Protein 6XPD (pdb70)

Radius of gyration: 28.65 Å; Cα contacts (8 Å, |Δi|>4): 870; chains: 2; bounding box: 58×45×86 Å

Nearest PDB structures (foldseek):
  6xpd-assembly1_A  TM=1.003E+00  e=4.665E-49  Homo sapiens
  6xpe-assembly1_A  TM=9.771E-01  e=5.566E-36  Homo sapiens
  7y5g-assembly1_A  TM=9.246E-01  e=5.943E-30  Xenopus tropicalis
  7y5h-assembly1_A  TM=9.271E-01  e=4.290E-28  Xenopus tropicalis
  8xn1-assembly1_B  TM=8.128E-01  e=1.069E-23  Homo sapiens

Secondary structure (DSSP, 8-state):
------TTHHHHHHHHHHHHHHHHHHHHHHHHHHHHHHTS-TTSSHHHHHHHHHHHHHHHHHHHHHHHHHSPP-SSSTT-STTHHHHHHHHHHHHHHHHHHHHHHHHHHHHH-------TTHHHHHHHHHHHHHHHHHHHS----HHHHHHHHHHHHHHHHHHHHHHHHHHHHH-TT---HHHHHHHHHHHHHHHHHHHHHHHHHHHHTTPPPTTS-HHHHHHHHHTSTTEEEEEEEE--BSSSS-BEEEEEEEE-TTS-HHHHHHHHHHHHHHHS--SEEEE--B-S---GGGGGGGS----/------TTHHHHHHHHHHHHHHHHHHHHHHHHHHHHHHTS-TTSSHHHHHHHHHHHHHHHHHHHHHHHHHSPP-SSSTT-STTHHHHHHHHHHHHHHHHHHHHHHHHHHHHH-------TTHHHHHHHHHHHHHHHHHHHS----HHHHHHHHHHHHHHHHHHHHHHHHHHHHH-TT---HHHHHHHHHHHHHHHHHHHHHHHHHHHHTTPPPTTS-HHHHHHHHHTSTTEEEEEEEE--BSSSS-BEEEEEEEE-TTS-HHHHHHHHHHHHHHHS--SEEEE--B-S---GGGGGGGS----

Foldseek 3Di:
DQDDDVVPVCQLVVVLCLLVVLLVLLVVVLVVVQVVQVVDPVPQQVVVSVVSVVLSVLSVLLSVLSVQQPAAADPVRHLGSQQSNLVSLVVSLVVLVVVLVVVLVVLVVCVVCVVDDDDLPSLQVSLVVQLVSLVVSQVSLPDHFSSSVSSNLVSVLSNLVSCLVNVVSCVCNVCVVVSSPSSVSSVVSSVVSVVSSVVSVVQSVCQVVQHAHPVDDDVVLLCLLVVAPFWDDKWDWRWGAGRHQAIEIEIETEGAQVDDQPVSVVVSVVSVCVVGNHNHYHYPHDYNDDPQVPCPVTVDDPD/DQDDDVVPVCQLVVVLCLLVVLLVLLVVVLVVVQVVQVVDPVPQQVVVSVVSVLLSVLSVLLSVLSVQQPAAADPVRHLGSQQSNLVSLVVSLVVLVVVLVVVLVVLVVCVVCVVDDDDLPSLQVSLVVQLVSLVVSQVSLPDHFSSSVSSNLVSVLSNLVSCLVNVVSCVCNVCVVVSSPSSVSSVVSSVVSVVSSVVSVVQSVCQVVQHAHPVDDDVVLLCLLVVAPFWDDKWDWRWGAGRHQAIEIEIETEGAQVDDQPVSVVVSVVSVCVVGNHNHYHYPHDYNDDPQVPCPVTVDDPD

Organism: Homo sapiens (NCBI:txid9606)

InterPro domains:
  IPR002524 Cation efflux [TIGR01297] (73-353)
  IPR027469 Cation efflux transmembrane domain superfamily [G3DSA:1.20.1510.10] (73-273)
  IPR027469 Cation efflux transmembrane domain superfamily [SSF161111] (69-276)
  IPR027470 Cation efflux protein, cytoplasmic domain [PF16916] (279-353)
  IPR036837 Cation efflux protein, cytoplasmic domain superfamily [SSF160240] (284-352)
  IPR050681 Cation Diffusion Facilitator/SLC30A [PTHR11562] (34-367)
  IPR058533 Cation efflux protein, transmembrane domain [PF01545] (77-269)

Sequence (606 aa):
HCHSGEKGANEYAYAKWKLCSASAICFIFMIAEVVGGHIAGSLAVVTDAAHLLINLTSFLLSLFSLWLSSKPPSKRLTFGWHRAEILGALLSILCIWVVTGVLVYLACERLLYPDYQIQATVMIIVSSCAVAANIVLTVVLHQANASVRAAFVHALGNLFQSISVLISALIIYFKPEYKIADPICTFIFSILVLASTITILKDFSILLMEGVPKSLNYSGVKELILAVDGVLSVHSLHIWSLTMNQVILSAHVATAASRDSQVVRREIAKALSKSFTMHSLTIQMESPVDQDPDCLFCEDPCDHCHSGEKGANEYAYAKWKLCSASAICFIFMIAEVVGGHIAGSLAVVTDAAHLLINLTSFLLSLFSLWLSSKPPSKRLTFGWHRAEILGALLSILCIWVVTGVLVYLACERLLYPDYQIQATVMIIVSSCAVAANIVLTVVLHQANASVRAAFVHALGNLFQSISVLISALIIYFKPEYKIADPICTFIFSILVLASTITILKDFSILLMEGVPKSLNYSGVKELILAVDGVLSVHSLHIWSLTMNQVILSAHVATAASRDSQVVRREIAKALSKSFTMHSLTIQMESPVDQDPDCLFCEDPCD

CATH classification: 1.20.1510.10

Structure (mmCIF, N/CA/C/O backbone):
data_6XPD
#
_entry.id   6XPD
#
_cell.length_a   1.00
_cell.length_b   1.00
_cell.length_c   1.00
_cell.angle_alpha   90.00
_cell.angle_beta   90.00
_cell.angle_gamma   90.00
#
_symmetry.space_group_name_H-M   'P 1'
#
loop_
_entity.id
_entity.type
_entity.pdbx_description
1 polymer 'Zinc transporter 8'
2 non-polymer 'ZINC ION'
#
loop_
_atom_site.group_PDB
_atom_site.id
_atom_site.type_symbol
_atom_site.label_atom_id
_atom_site.label_alt_id
_atom_site.label_comp_id
_atom_site.label_asym_id
_atom_site.label_entity_id
_atom_site.label_seq_id
_atom_site.pdbx_PDB_ins_code
_atom_site.Cartn_x
_atom_site.Cartn_y
_atom_site.Cartn_z
_atom_site.occupancy
_atom_site.B_iso_or_equiv
_atom_site.auth_seq_id
_atom_site.auth_comp_id
_atom_site.auth_asym_id
_atom_site.auth_atom_id
_atom_site.pdbx_PDB_model_num
ATOM 1 N N . HIS A 1 3 ? 67.252 86.237 29.235 1.00 93.87 52 HIS B N 1
ATOM 2 C CA . HIS A 1 3 ? 68.411 86.756 29.946 1.00 93.87 52 HIS B CA 1
ATOM 3 C C . HIS A 1 3 ? 68.647 86.012 31.254 1.00 93.87 52 HIS B C 1
ATOM 4 O O . HIS A 1 3 ? 69.709 86.123 31.852 1.00 93.87 52 HIS B O 1
ATOM 11 N N . CYS A 1 4 ? 67.638 85.265 31.694 1.00 89.15 53 CYS B N 1
ATOM 12 C CA . CYS A 1 4 ? 67.713 84.375 32.851 1.00 89.15 53 CYS B CA 1
ATOM 13 C C . CYS A 1 4 ? 67.965 85.117 34.161 1.00 89.15 53 CYS B C 1
ATOM 14 O O . CYS A 1 4 ? 68.566 84.565 35.082 1.00 89.15 53 CYS B O 1
ATOM 17 N N . HIS A 1 5 ? 67.484 86.352 34.283 1.00 89.81 54 HIS B N 1
ATOM 18 C CA . HIS A 1 5 ? 67.490 87.087 35.549 1.00 89.81 54 HIS B CA 1
ATOM 19 C C . HIS A 1 5 ? 66.202 87.895 35.621 1.00 89.81 54 HIS B C 1
ATOM 20 O O . HIS A 1 5 ? 66.053 88.897 34.917 1.00 89.81 54 HIS B O 1
ATOM 27 N N . SER A 1 6 ? 65.277 87.465 36.472 1.00 91.56 55 SER B N 1
ATOM 28 C CA . SER A 1 6 ? 64.009 88.152 36.670 1.00 91.56 55 SER B CA 1
ATOM 29 C C . SER A 1 6 ? 64.012 88.812 38.040 1.00 91.56 55 SER B C 1
ATOM 30 O O . SER A 1 6 ? 64.289 88.154 39.048 1.00 91.56 55 SER B O 1
ATOM 33 N N . GLY A 1 7 ? 63.708 90.105 38.071 1.00 93.36 56 GLY B N 1
ATOM 34 C CA . GLY A 1 7 ? 63.762 90.886 39.293 1.00 93.36 56 GLY B CA 1
ATOM 35 C C . GLY A 1 7 ? 62.968 90.332 40.458 1.00 93.36 56 GLY B C 1
ATOM 36 O O . GLY A 1 7 ? 63.341 90.520 41.616 1.00 93.36 56 GLY B O 1
ATOM 37 N N . GLU A 1 12 ? 57.574 93.036 44.368 1.00 83.22 61 GLU B N 1
ATOM 38 C CA . GLU A 1 12 ? 57.699 93.454 45.758 1.00 83.22 61 GLU B CA 1
ATOM 39 C C . GLU A 1 12 ? 57.295 92.331 46.707 1.00 83.22 61 GLU B C 1
ATOM 40 O O . GLU A 1 12 ? 57.292 92.507 47.924 1.00 83.22 61 GLU B O 1
ATOM 42 N N . LYS A 1 13 ? 56.971 91.168 46.139 1.00 83.35 62 LYS B N 1
ATOM 43 C CA . LYS A 1 13 ? 56.458 90.045 46.916 1.00 83.35 62 LYS B CA 1
ATOM 44 C C . LYS A 1 13 ? 57.450 89.513 47.942 1.00 83.35 62 LYS B C 1
ATOM 45 O O . LYS A 1 13 ? 57.020 89.020 48.988 1.00 83.35 62 LYS B O 1
ATOM 47 N N . GLY A 1 14 ? 58.749 89.593 47.675 1.00 80.44 63 GLY B N 1
ATOM 48 C CA . GLY A 1 14 ? 59.737 89.089 48.607 1.00 80.44 63 GLY B CA 1
ATOM 49 C C . GLY A 1 14 ? 60.276 90.167 49.520 1.00 80.44 63 GLY B C 1
ATOM 50 O O . GLY A 1 14 ? 60.515 89.929 50.707 1.00 80.44 63 GLY B O 1
ATOM 51 N N . ALA A 1 15 ? 60.467 91.364 48.966 1.00 82.54 64 ALA B N 1
ATOM 52 C CA . ALA A 1 15 ? 61.024 92.469 49.736 1.00 82.54 64 ALA B CA 1
ATOM 53 C C . ALA A 1 15 ? 60.175 92.800 50.954 1.00 82.54 64 ALA B C 1
ATOM 54 O O . ALA A 1 15 ? 60.717 93.072 52.030 1.00 82.54 64 ALA B O 1
ATOM 56 N N . ASN A 1 16 ? 58.850 92.774 50.808 1.00 81.78 65 ASN B N 1
ATOM 57 C CA . ASN A 1 16 ? 57.967 93.187 51.890 1.00 81.78 65 ASN B CA 1
ATOM 58 C C . ASN A 1 16 ? 57.990 92.211 53.057 1.00 81.78 65 ASN B C 1
ATOM 59 O O . ASN A 1 16 ? 57.627 92.587 54.176 1.00 81.78 65 ASN B O 1
ATOM 64 N N . GLU A 1 17 ? 58.421 90.973 52.827 1.00 79.79 66 GLU B N 1
ATOM 65 C CA . GLU A 1 17 ? 58.341 89.958 53.868 1.00 79.79 66 GLU B CA 1
ATOM 66 C C . GLU A 1 17 ? 59.414 90.154 54.926 1.00 79.79 66 GLU B C 1
ATOM 67 O O . GLU A 1 17 ? 59.149 89.984 56.120 1.00 79.79 66 GLU B O 1
ATOM 73 N N . TYR A 1 18 ? 60.627 90.503 54.506 1.00 73.00 67 TYR B N 1
ATOM 74 C CA . TYR A 1 18 ? 61.644 90.922 55.458 1.00 73.00 67 TYR B CA 1
ATOM 75 C C . TYR A 1 18 ? 61.137 92.050 56.340 1.00 73.00 67 TYR B C 1
ATOM 76 O O . TYR A 1 18 ? 61.572 92.186 57.486 1.00 73.00 67 TYR B O 1
ATOM 85 N N . ALA A 1 19 ? 60.221 92.867 55.827 1.00 77.88 68 ALA B N 1
ATOM 86 C CA . ALA A 1 19 ? 59.742 94.010 56.592 1.00 77.88 68 ALA B CA 1
ATOM 87 C C . ALA A 1 19 ? 58.700 93.599 57.616 1.00 77.88 68 ALA B C 1
ATOM 88 O O . ALA A 1 19 ? 58.644 94.170 58.708 1.00 77.88 68 ALA B O 1
ATOM 90 N N . TYR A 1 20 ? 57.866 92.619 57.283 1.00 80.04 69 TYR B N 1
ATOM 91 C CA . TYR A 1 20 ? 56.817 92.211 58.207 1.00 80.04 69 TYR B CA 1
ATOM 92 C C . TYR A 1 20 ? 57.415 91.589 59.460 1.00 80.04 69 TYR B C 1
ATOM 93 O O . TYR A 1 20 ? 57.139 92.027 60.582 1.00 80.04 69 TYR B O 1
ATOM 102 N N . ALA A 1 21 ? 58.242 90.559 59.283 1.00 72.39 70 ALA B N 1
ATOM 103 C CA . ALA A 1 21 ? 58.891 89.923 60.421 1.00 72.39 70 ALA B CA 1
ATOM 104 C C . ALA A 1 21 ? 59.626 90.939 61.275 1.00 72.39 70 ALA B C 1
ATOM 105 O O . ALA A 1 21 ? 59.543 90.901 62.506 1.00 72.39 70 ALA B O 1
ATOM 107 N N . LYS A 1 22 ? 60.333 91.872 60.635 1.00 74.86 71 LYS B N 1
ATOM 108 C CA . LYS A 1 22 ? 61.061 92.902 61.368 1.00 74.86 71 LYS B CA 1
ATOM 109 C C . LYS A 1 22 ? 60.168 93.614 62.374 1.00 74.86 71 LYS B C 1
ATOM 110 O O . LYS A 1 22 ? 60.645 94.073 63.416 1.00 74.86 71 LYS B O 1
ATOM 116 N N . TRP A 1 23 ? 58.873 93.701 62.090 1.00 78.37 72 TRP B N 1
ATOM 117 C CA . TRP A 1 23 ? 57.904 94.191 63.058 1.00 78.37 72 TRP B CA 1
ATOM 118 C C . TRP A 1 23 ? 57.408 93.084 63.971 1.00 78.37 72 TRP B C 1
ATOM 119 O O . TRP A 1 23 ? 57.242 93.305 65.173 1.00 78.37 72 TRP B O 1
ATOM 130 N N . LYS A 1 24 ? 57.181 91.887 63.431 1.00 71.88 73 LYS B N 1
ATOM 131 C CA . LYS A 1 24 ? 56.714 90.785 64.260 1.00 71.88 73 LYS B CA 1
ATOM 132 C C . LYS A 1 24 ? 57.738 90.363 65.301 1.00 71.88 73 LYS B C 1
ATOM 133 O O . LYS A 1 24 ? 57.411 89.554 66.173 1.00 71.88 73 LYS B O 1
ATOM 139 N N . LEU A 1 25 ? 58.960 90.879 65.237 1.00 70.51 74 LEU B N 1
ATOM 140 C CA . LEU A 1 25 ? 59.964 90.611 66.255 1.00 70.51 74 LEU B CA 1
ATOM 141 C C . LEU A 1 25 ? 60.178 91.818 67.158 1.00 70.51 74 LEU B C 1
ATOM 142 O O . LEU A 1 25 ? 60.072 91.709 68.383 1.00 70.51 74 LEU B O 1
ATOM 147 N N . CYS A 1 26 ? 60.484 92.972 66.563 1.00 83.04 75 CYS B N 1
ATOM 148 C CA . CYS A 1 26 ? 60.700 94.180 67.349 1.00 83.04 75 CYS B CA 1
ATOM 149 C C . CYS A 1 26 ? 59.511 94.465 68.253 1.00 83.04 75 CYS B C 1
ATOM 150 O O . CYS A 1 26 ? 59.684 94.864 69.410 1.00 83.04 75 CYS B O 1
ATOM 153 N N . SER A 1 27 ? 58.296 94.239 67.755 1.00 81.97 76 SER B N 1
ATOM 154 C CA . SER A 1 27 ? 57.124 94.422 68.601 1.00 81.97 76 SER B CA 1
ATOM 155 C C . SER A 1 27 ? 57.103 93.408 69.737 1.00 81.97 76 SER B C 1
ATOM 156 O O . SER A 1 27 ? 56.848 93.766 70.891 1.00 81.97 76 SER B O 1
ATOM 159 N N . ALA A 1 28 ? 57.375 92.139 69.435 1.00 80.92 77 ALA B N 1
ATOM 160 C CA . ALA A 1 28 ? 57.369 91.125 70.482 1.00 80.92 77 ALA B CA 1
ATOM 161 C C . ALA A 1 28 ? 58.513 91.339 71.462 1.00 80.92 77 ALA B C 1
ATOM 162 O O . ALA A 1 28 ? 58.341 91.171 72.675 1.00 80.92 77 ALA B O 1
ATOM 164 N N . SER A 1 29 ? 59.688 91.701 70.954 1.00 79.21 78 SER B N 1
ATOM 165 C CA . SER A 1 29 ? 60.786 92.052 71.842 1.00 79.21 78 SER B CA 1
ATOM 166 C C . SER A 1 29 ? 60.395 93.193 72.767 1.00 79.21 78 SER B C 1
ATOM 167 O O . SER A 1 29 ? 60.676 93.151 73.968 1.00 79.21 78 SER B O 1
ATOM 170 N N . ALA A 1 30 ? 59.729 94.215 72.230 1.00 82.02 79 ALA B N 1
ATOM 171 C CA . ALA A 1 30 ? 59.337 95.350 73.056 1.00 82.02 79 ALA B CA 1
ATOM 172 C C . ALA A 1 30 ? 58.285 94.952 74.081 1.00 82.02 79 ALA B C 1
ATOM 173 O O . ALA A 1 30 ? 58.307 95.430 75.220 1.00 82.02 79 ALA B O 1
ATOM 175 N N . ILE A 1 31 ? 57.347 94.092 73.691 1.00 81.79 80 ILE B N 1
ATOM 176 C CA . ILE A 1 31 ? 56.326 93.629 74.623 1.00 81.79 80 ILE B CA 1
ATOM 177 C C . ILE A 1 31 ? 56.967 92.882 75.781 1.00 81.79 80 ILE B C 1
ATOM 178 O O . ILE A 1 31 ? 56.632 93.106 76.953 1.00 81.79 80 ILE B O 1
ATOM 183 N N . CYS A 1 32 ? 57.899 91.982 75.474 1.00 84.62 81 CYS B N 1
ATOM 184 C CA . CYS A 1 32 ? 58.600 91.276 76.536 1.00 84.62 81 CYS B CA 1
ATOM 185 C C . CYS A 1 32 ? 59.417 92.240 77.383 1.00 84.62 81 CYS B C 1
ATOM 186 O O . CYS A 1 32 ? 59.545 92.054 78.596 1.00 84.62 81 CYS B O 1
ATOM 189 N N . PHE A 1 33 ? 59.972 93.276 76.761 1.00 87.60 82 PHE B N 1
ATOM 190 C CA . PHE A 1 33 ? 60.728 94.276 77.504 1.00 87.60 82 PHE B CA 1
ATOM 191 C C . PHE A 1 33 ? 59.839 94.968 78.531 1.00 87.60 82 PHE B C 1
ATOM 192 O O . PHE A 1 33 ? 60.195 95.085 79.711 1.00 87.60 82 PHE B O 1
ATOM 200 N N . ILE A 1 34 ? 58.670 95.430 78.085 1.00 87.11 83 ILE B N 1
ATOM 201 C CA . ILE A 1 34 ? 57.681 96.032 78.979 1.00 87.11 83 ILE B CA 1
ATOM 202 C C . ILE A 1 34 ? 57.357 95.090 80.127 1.00 87.11 83 ILE B C 1
ATOM 203 O O . ILE A 1 34 ? 57.386 95.476 81.302 1.00 87.11 83 ILE B O 1
ATOM 208 N N . PHE A 1 35 ? 57.017 93.843 79.798 1.00 87.74 84 PHE B N 1
ATOM 209 C CA . PHE A 1 35 ? 56.573 92.909 80.826 1.00 87.74 84 PHE B CA 1
ATOM 210 C C . PHE A 1 35 ? 57.671 92.656 81.845 1.00 87.74 84 PHE B C 1
ATOM 211 O O . PHE A 1 35 ? 57.425 92.674 83.057 1.00 87.74 84 PHE B O 1
ATOM 219 N N . MET A 1 36 ? 58.892 92.416 81.371 1.00 95.32 85 MET B N 1
ATOM 220 C CA . MET A 1 36 ? 59.998 92.188 82.288 1.00 95.32 85 MET B CA 1
ATOM 221 C C . MET A 1 36 ? 60.201 93.393 83.194 1.00 95.32 85 MET B C 1
ATOM 222 O O . MET A 1 36 ? 60.329 93.248 84.415 1.00 95.32 85 MET B O 1
ATOM 227 N N . ILE A 1 37 ? 60.221 94.599 82.615 1.00 97.26 86 ILE B N 1
ATOM 228 C CA . ILE A 1 37 ? 60.435 95.801 83.420 1.00 97.26 86 ILE B CA 1
ATOM 229 C C . ILE A 1 37 ? 59.381 95.909 84.510 1.00 97.26 86 ILE B C 1
ATOM 230 O O . ILE A 1 37 ? 59.696 96.086 85.695 1.00 97.26 86 ILE B O 1
ATOM 235 N N . ALA A 1 38 ? 58.112 95.814 84.120 1.00 97.44 87 ALA B N 1
ATOM 236 C CA . ALA A 1 38 ? 57.037 96.022 85.079 1.00 97.44 87 ALA B CA 1
ATOM 237 C C . ALA A 1 38 ? 57.089 94.978 86.180 1.00 97.44 87 ALA B C 1
ATOM 238 O O . ALA A 1 38 ? 57.049 95.306 87.373 1.00 97.44 87 ALA B O 1
ATOM 240 N N . GLU A 1 39 ? 57.218 93.710 85.803 1.00 94.79 88 GLU B N 1
ATOM 241 C CA . GLU A 1 39 ? 57.131 92.673 86.813 1.00 94.79 88 GLU B CA 1
ATOM 242 C C . GLU A 1 39 ? 58.480 92.367 87.440 1.00 94.79 88 GLU B C 1
ATOM 243 O O . GLU A 1 39 ? 58.601 91.374 88.161 1.00 94.79 88 GLU B O 1
ATOM 249 N N . VAL A 1 40 ? 59.496 93.184 87.178 1.00 98.41 89 VAL B N 1
ATOM 250 C CA . VAL A 1 40 ? 60.660 93.191 88.057 1.00 98.41 89 VAL B CA 1
ATOM 251 C C . VAL A 1 40 ? 60.611 94.366 89.023 1.00 98.41 89 VAL B C 1
ATOM 252 O O . VAL A 1 40 ? 61.006 94.236 90.184 1.00 98.41 89 VAL B O 1
ATOM 256 N N . VAL A 1 41 ? 60.117 95.528 88.585 1.00 99.73 90 VAL B N 1
ATOM 257 C CA . VAL A 1 41 ? 59.972 96.618 89.543 1.00 99.73 90 VAL B CA 1
ATOM 258 C C . VAL A 1 41 ? 58.874 96.288 90.537 1.00 99.73 90 VAL B C 1
ATOM 259 O O . VAL A 1 41 ? 58.826 96.859 91.632 1.00 99.73 90 VAL B O 1
ATOM 263 N N . GLY A 1 42 ? 57.991 95.355 90.191 1.00 104.89 91 GLY B N 1
ATOM 264 C CA . GLY A 1 42 ? 57.040 94.848 91.159 1.00 104.89 91 GLY B CA 1
ATOM 265 C C . GLY A 1 42 ? 57.655 93.843 92.113 1.00 104.89 91 GLY B C 1
ATOM 266 O O . GLY A 1 42 ? 56.935 93.096 92.779 1.00 104.89 91 GLY B O 1
ATOM 267 N N . GLY A 1 43 ? 58.986 93.802 92.177 1.00 105.27 92 GLY B N 1
ATOM 268 C CA . GLY A 1 43 ? 59.680 92.928 93.105 1.00 105.27 92 GLY B CA 1
ATOM 269 C C . GLY A 1 43 ? 60.523 93.670 94.123 1.00 105.27 92 GLY B C 1
ATOM 270 O O . GLY A 1 43 ? 60.685 93.213 95.258 1.00 105.27 92 GLY B O 1
ATOM 271 N N . HIS A 1 44 ? 61.072 94.819 93.728 1.00 102.90 93 HIS B N 1
ATOM 272 C CA . HIS A 1 44 ? 61.781 95.668 94.679 1.00 102.90 93 HIS B CA 1
ATOM 273 C C . HIS A 1 44 ? 60.808 96.315 95.652 1.00 102.90 93 HIS B C 1
ATOM 274 O O . HIS A 1 44 ? 61.119 96.512 96.830 1.00 102.90 93 HIS B O 1
ATOM 281 N N . ILE A 1 45 ? 59.611 96.635 95.174 1.00 104.05 94 ILE B N 1
ATOM 282 C CA . ILE A 1 45 ? 58.637 97.371 95.965 1.00 104.05 94 ILE B CA 1
ATOM 283 C C . ILE A 1 45 ? 57.735 96.385 96.693 1.00 104.05 94 ILE B C 1
ATOM 284 O O . ILE A 1 45 ? 56.675 96.749 97.212 1.00 104.05 94 ILE B O 1
ATOM 289 N N . ALA A 1 46 ? 58.159 95.130 96.735 1.00 105.49 95 ALA B N 1
ATOM 290 C CA . ALA A 1 46 ? 57.489 94.090 97.499 1.00 105.49 95 ALA B CA 1
ATOM 291 C C . ALA A 1 46 ? 58.556 93.079 97.906 1.00 105.49 95 ALA B C 1
ATOM 292 O O . ALA A 1 46 ? 59.748 93.404 97.936 1.00 105.49 95 ALA B O 1
ATOM 294 N N . GLY A 1 47 ? 58.131 91.868 98.257 1.00 102.43 96 GLY B N 1
ATOM 295 C CA . GLY A 1 47 ? 59.090 90.809 98.522 1.00 102.43 96 GLY B CA 1
ATOM 296 C C . GLY A 1 47 ? 60.117 90.704 97.408 1.00 102.43 96 GLY B C 1
ATOM 297 O O . GLY A 1 47 ? 59.783 90.735 96.221 1.00 102.43 96 GLY B O 1
ATOM 298 N N . SER A 1 48 ? 61.387 90.584 97.804 1.00 103.48 97 SER B N 1
ATOM 299 C CA . SER A 1 48 ? 62.480 90.722 96.847 1.00 103.48 97 SER B CA 1
ATOM 300 C C . SER A 1 48 ? 62.896 89.378 96.259 1.00 103.48 97 SER B C 1
ATOM 301 O O . SER A 1 48 ? 63.711 89.328 95.330 1.00 103.48 97 SER B O 1
ATOM 304 N N . LEU A 1 49 ? 62.373 88.277 96.797 1.00 98.19 98 LEU B N 1
ATOM 305 C CA . LEU A 1 49 ? 62.627 86.964 96.215 1.00 98.19 98 LEU B CA 1
ATOM 306 C C . LEU A 1 49 ? 61.319 86.377 95.708 1.00 98.19 98 LEU B C 1
ATOM 307 O O . LEU A 1 49 ? 61.064 85.178 95.846 1.00 98.19 98 LEU B O 1
ATOM 312 N N . ALA A 1 50 ? 60.474 87.224 95.129 1.00 93.50 99 ALA B N 1
ATOM 313 C CA . ALA A 1 50 ? 59.167 86.796 94.651 1.00 93.50 99 ALA B CA 1
ATOM 314 C C . ALA A 1 50 ? 59.178 86.461 93.164 1.00 93.50 99 ALA B C 1
ATOM 315 O O . ALA A 1 50 ? 58.888 85.327 92.775 1.00 93.50 99 ALA B O 1
ATOM 317 N N . VAL A 1 51 ? 59.526 87.429 92.321 1.00 90.98 100 VAL B N 1
ATOM 318 C CA . VAL A 1 51 ? 59.339 87.277 90.886 1.00 90.98 100 VAL B CA 1
ATOM 319 C C . VAL A 1 51 ? 60.644 87.150 90.117 1.00 90.98 100 VAL B C 1
ATOM 320 O O . VAL A 1 51 ? 60.613 86.754 88.942 1.00 90.98 100 VAL B O 1
ATOM 324 N N . VAL A 1 52 ? 61.779 87.488 90.731 1.00 89.78 101 VAL B N 1
ATOM 325 C CA . VAL A 1 52 ? 63.047 87.484 90.009 1.00 89.78 101 VAL B CA 1
ATOM 326 C C . VAL A 1 52 ? 63.261 86.172 89.277 1.00 89.78 101 VAL B C 1
ATOM 327 O O . VAL A 1 52 ? 63.710 86.165 88.126 1.00 89.78 101 VAL B O 1
ATOM 331 N N . THR A 1 53 ? 62.908 85.048 89.902 1.00 88.70 102 THR B N 1
ATOM 332 C CA . THR A 1 53 ? 63.152 83.755 89.275 1.00 88.70 102 THR B CA 1
ATOM 333 C C . THR A 1 53 ? 62.285 83.582 88.039 1.00 88.70 102 THR B C 1
ATOM 334 O O . THR A 1 53 ? 62.743 83.065 87.015 1.00 88.70 102 THR B O 1
ATOM 338 N N . ASP A 1 54 ? 61.028 84.011 88.107 1.00 88.88 103 ASP B N 1
ATOM 339 C CA . ASP A 1 54 ? 60.233 84.050 86.890 1.00 88.88 103 ASP B CA 1
ATOM 340 C C . ASP A 1 54 ? 60.713 85.153 85.963 1.00 88.88 103 ASP B C 1
ATOM 341 O O . ASP A 1 54 ? 60.842 84.946 84.752 1.00 88.88 103 ASP B O 1
ATOM 346 N N . ALA A 1 55 ? 60.981 86.336 86.513 1.00 87.39 104 ALA B N 1
ATOM 347 C CA . ALA A 1 55 ? 61.439 87.444 85.685 1.00 87.39 104 ALA B CA 1
ATOM 348 C C . ALA A 1 55 ? 62.740 87.099 84.974 1.00 87.39 104 ALA B C 1
ATOM 349 O O . ALA A 1 55 ? 63.151 87.797 84.042 1.00 87.39 104 ALA B O 1
ATOM 351 N N . ALA A 1 56 ? 63.404 86.024 85.401 1.00 81.30 105 ALA B N 1
ATOM 352 C CA . ALA A 1 56 ? 64.616 85.593 84.719 1.00 81.30 105 ALA B CA 1
ATOM 353 C C . ALA A 1 56 ? 64.316 85.141 83.301 1.00 81.30 105 ALA B C 1
ATOM 354 O O . ALA A 1 56 ? 64.875 85.681 82.341 1.00 81.30 105 ALA B O 1
ATOM 356 N N . HIS A 1 57 ? 63.425 84.161 83.147 1.00 78.53 106 HIS B N 1
ATOM 357 C CA . HIS A 1 57 ? 63.208 83.570 81.831 1.00 78.53 106 HIS B CA 1
ATOM 358 C C . HIS A 1 57 ? 62.711 84.605 80.831 1.00 78.53 106 HIS B C 1
ATOM 359 O O . HIS A 1 57 ? 62.960 84.479 79.627 1.00 78.53 106 HIS B O 1
ATOM 366 N N . LEU A 1 58 ? 62.008 85.633 81.306 1.00 74.24 107 LEU B N 1
ATOM 367 C CA . LEU A 1 58 ? 61.570 86.693 80.407 1.00 74.24 107 LEU B CA 1
ATOM 368 C C . LEU A 1 58 ? 62.766 87.357 79.747 1.00 74.24 107 LEU B C 1
ATOM 369 O O . LEU A 1 58 ? 62.726 87.711 78.564 1.00 74.24 107 LEU B O 1
ATOM 374 N N . LEU A 1 59 ? 63.853 87.513 80.495 1.00 68.81 108 LEU B N 1
ATOM 375 C CA . LEU A 1 59 ? 65.066 88.081 79.933 1.00 68.81 108 LEU B CA 1
ATOM 376 C C . LEU A 1 59 ? 65.662 87.134 78.903 1.00 68.81 108 LEU B C 1
ATOM 377 O O . LEU A 1 59 ? 66.223 87.577 77.899 1.00 68.81 108 LEU B O 1
ATOM 382 N N . ILE A 1 60 ? 65.517 85.828 79.121 1.00 69.12 109 ILE B N 1
ATOM 383 C CA . ILE A 1 60 ? 65.997 84.865 78.136 1.00 69.12 109 ILE B CA 1
ATOM 384 C C . ILE A 1 60 ? 65.178 84.958 76.856 1.00 69.12 109 ILE B C 1
ATOM 385 O O . ILE A 1 60 ? 65.724 84.922 75.748 1.00 69.12 109 ILE B O 1
ATOM 390 N N . ASN A 1 61 ? 63.857 85.076 76.984 1.00 67.73 110 ASN B N 1
ATOM 391 C CA . ASN A 1 61 ? 63.016 85.204 75.801 1.00 67.73 110 ASN B CA 1
ATOM 392 C C . ASN A 1 61 ? 63.347 86.474 75.036 1.00 67.73 110 ASN B C 1
ATOM 393 O O . ASN A 1 61 ? 63.507 86.447 73.813 1.00 67.73 110 ASN B O 1
ATOM 398 N N . LEU A 1 62 ? 63.446 87.600 75.743 1.00 68.41 111 LEU B N 1
ATOM 399 C CA . LEU A 1 62 ? 63.883 88.838 75.109 1.00 68.41 111 LEU B CA 1
ATOM 400 C C . LEU A 1 62 ? 65.222 88.661 74.411 1.00 68.41 111 LEU B C 1
ATOM 401 O O . LEU A 1 62 ? 65.426 89.167 73.300 1.00 68.41 111 LEU B O 1
ATOM 406 N N . THR A 1 63 ? 66.156 87.964 75.058 1.00 63.39 112 THR B N 1
ATOM 407 C CA . THR A 1 63 ? 67.461 87.742 74.457 1.00 63.39 112 THR B CA 1
ATOM 408 C C . THR A 1 63 ? 67.322 87.000 73.144 1.00 63.39 112 THR B C 1
ATOM 409 O O . THR A 1 63 ? 67.925 87.374 72.135 1.00 63.39 112 THR B O 1
ATOM 413 N N . SER A 1 64 ? 66.521 85.940 73.142 1.00 60.29 113 SER B N 1
ATOM 414 C CA . SER A 1 64 ? 66.340 85.167 71.924 1.00 60.29 113 SER B CA 1
ATOM 415 C C . SER A 1 64 ? 65.672 85.999 70.844 1.00 60.29 113 SER B C 1
ATOM 416 O O . SER A 1 64 ? 66.000 85.870 69.661 1.00 60.29 113 SER B O 1
ATOM 419 N N . PHE A 1 65 ? 64.717 86.844 71.227 1.00 61.03 114 PHE B N 1
ATOM 420 C CA . PHE A 1 65 ? 64.034 87.666 70.236 1.00 61.03 114 PHE B CA 1
ATOM 421 C C . PHE A 1 65 ? 65.000 88.651 69.600 1.00 61.03 114 PHE B C 1
ATOM 422 O O . PHE A 1 65 ? 65.030 88.804 68.374 1.00 61.03 114 PHE B O 1
ATOM 430 N N . LEU A 1 66 ? 65.810 89.319 70.417 1.00 57.72 115 LEU B N 1
ATOM 431 C CA . LEU A 1 66 ? 66.776 90.253 69.858 1.00 57.72 115 LEU B CA 1
ATOM 432 C C . LEU A 1 66 ? 67.815 89.522 69.018 1.00 57.72 115 LEU B C 1
ATOM 433 O O . LEU A 1 66 ? 68.275 90.051 68.003 1.00 57.72 115 LEU B O 1
ATOM 438 N N . LEU A 1 67 ? 68.161 88.294 69.395 1.00 55.48 116 LEU B N 1
ATOM 439 C CA . LEU A 1 67 ? 69.103 87.516 68.601 1.00 55.48 116 LEU B CA 1
ATOM 440 C C . LEU A 1 67 ? 68.513 87.155 67.246 1.00 55.48 116 LEU B C 1
ATOM 441 O O . LEU A 1 67 ? 69.192 87.246 66.220 1.00 55.48 116 LEU B O 1
ATOM 446 N N . SER A 1 68 ? 67.251 86.737 67.223 1.00 54.35 117 SER B N 1
ATOM 447 C CA . SER A 1 68 ? 66.595 86.445 65.955 1.00 54.35 117 SER B CA 1
ATOM 448 C C . SER A 1 68 ? 66.510 87.691 65.086 1.00 54.35 117 SER B C 1
ATOM 449 O O . SER A 1 68 ? 66.698 87.628 63.865 1.00 54.35 117 SER B O 1
ATOM 452 N N . LEU A 1 69 ? 66.230 88.837 65.699 1.00 55.30 118 LEU B N 1
ATOM 453 C CA . LEU A 1 69 ? 66.189 90.075 64.935 1.00 55.30 118 LEU B CA 1
ATOM 454 C C . LEU A 1 69 ? 67.564 90.411 64.378 1.00 55.30 118 LEU B C 1
ATOM 455 O O . LEU A 1 69 ? 67.686 90.905 63.251 1.00 55.30 118 LEU B O 1
ATOM 460 N N . PHE A 1 70 ? 68.611 90.153 65.155 1.00 50.18 119 PHE B N 1
ATOM 461 C CA . PHE A 1 70 ? 69.960 90.338 64.643 1.00 50.18 119 PHE B CA 1
ATOM 462 C C . PHE A 1 70 ? 70.216 89.425 63.457 1.00 50.18 119 PHE B C 1
ATOM 463 O O . PHE A 1 70 ? 70.858 89.824 62.478 1.00 50.18 119 PHE B O 1
ATOM 471 N N . SER A 1 71 ? 69.726 88.190 63.530 1.00 48.16 120 SER B N 1
ATOM 472 C CA . SER A 1 71 ? 69.880 87.278 62.405 1.00 48.16 120 SER B CA 1
ATOM 473 C C . SER A 1 71 ? 69.184 87.824 61.173 1.00 48.16 120 SER B C 1
ATOM 474 O O . SER A 1 71 ? 69.699 87.708 60.059 1.00 48.16 120 SER B O 1
ATOM 477 N N . LEU A 1 72 ? 68.009 88.420 61.350 1.00 51.34 121 LEU B N 1
ATOM 478 C CA . LEU A 1 72 ? 67.336 89.041 60.214 1.00 51.34 121 LEU B CA 1
ATOM 479 C C . LEU A 1 72 ? 68.182 90.158 59.629 1.00 51.34 121 LEU B C 1
ATOM 480 O O . LEU A 1 72 ? 68.386 90.231 58.408 1.00 51.34 121 LEU B O 1
ATOM 485 N N . TRP A 1 73 ? 68.681 91.044 60.487 1.00 52.05 122 TRP B N 1
ATOM 486 C CA . TRP A 1 73 ? 69.488 92.144 59.980 1.00 52.05 122 TRP B CA 1
ATOM 487 C C . TRP A 1 73 ? 70.700 91.628 59.224 1.00 52.05 122 TRP B C 1
ATOM 488 O O . TRP A 1 73 ? 71.114 92.223 58.225 1.00 52.05 122 TRP B O 1
ATOM 499 N N . LEU A 1 74 ? 71.283 90.523 59.680 1.00 49.37 123 LEU B N 1
ATOM 500 C CA . LEU A 1 74 ? 72.367 89.913 58.920 1.00 49.37 123 LEU B CA 1
ATOM 501 C C . LEU A 1 74 ? 71.877 89.404 57.576 1.00 49.37 123 LEU B C 1
ATOM 502 O O . LEU A 1 74 ? 72.503 89.651 56.541 1.00 49.37 123 LEU B O 1
ATOM 507 N N . SER A 1 75 ? 70.757 88.686 57.571 1.00 50.83 124 SER B N 1
ATOM 508 C CA . SER A 1 75 ? 70.223 88.168 56.321 1.00 50.83 124 SER B CA 1
ATOM 509 C C . SER A 1 75 ? 70.025 89.272 55.303 1.00 50.83 124 SER B C 1
ATOM 510 O O . SER A 1 75 ? 70.111 89.028 54.097 1.00 50.83 124 SER B O 1
ATOM 513 N N . SER A 1 76 ? 69.760 90.494 55.763 1.00 55.45 125 SER B N 1
ATOM 514 C CA . SER A 1 76 ? 69.589 91.603 54.830 1.00 55.45 125 SER B CA 1
ATOM 515 C C . SER A 1 76 ? 70.853 91.916 54.035 1.00 55.45 125 SER B C 1
ATOM 516 O O . SER A 1 76 ? 70.748 92.447 52.926 1.00 55.45 125 SER B O 1
ATOM 519 N N . LYS A 1 77 ? 72.031 91.609 54.571 1.00 50.62 126 LYS B N 1
ATOM 520 C CA . LYS A 1 77 ? 73.271 92.060 53.961 1.00 50.62 126 LYS B CA 1
ATOM 521 C C . LYS A 1 77 ? 73.415 91.500 52.547 1.00 50.62 126 LYS B C 1
ATOM 522 O O . LYS A 1 77 ? 72.877 90.436 52.237 1.00 50.62 126 LYS B O 1
ATOM 528 N N . PRO A 1 78 ? 74.125 92.199 51.668 1.00 48.98 127 PRO B N 1
ATOM 529 C CA . PRO A 1 78 ? 74.168 91.800 50.268 1.00 48.98 127 PRO B CA 1
ATOM 530 C C . PRO A 1 78 ? 75.177 90.688 50.053 1.00 48.98 127 PRO B C 1
ATOM 531 O O . PRO A 1 78 ? 76.002 90.414 50.936 1.00 48.98 127 PRO B O 1
ATOM 535 N N . PRO A 1 79 ? 75.144 90.021 48.901 1.00 46.16 128 PRO B N 1
ATOM 536 C CA . PRO A 1 79 ? 76.169 89.021 48.603 1.00 46.16 128 PRO B CA 1
ATOM 537 C C . PRO A 1 79 ? 77.530 89.661 48.450 1.00 46.16 128 PRO B C 1
ATOM 538 O O . PRO A 1 79 ? 77.670 90.766 47.926 1.00 46.16 128 PRO B O 1
ATOM 542 N N . SER A 1 80 ? 78.545 88.944 48.910 1.00 49.88 129 SER B N 1
ATOM 543 C CA . SER A 1 80 ? 79.905 89.448 48.843 1.00 49.88 129 SER B CA 1
ATOM 544 C C . SER A 1 80 ? 80.750 88.548 47.960 1.00 49.88 129 SER B C 1
ATOM 545 O O . SER A 1 80 ? 80.231 87.626 47.330 1.00 49.88 129 SER B O 1
ATOM 548 N N . LYS A 1 81 ? 82.052 88.806 47.908 1.00 48.73 130 LYS B N 1
ATOM 549 C CA . LYS A 1 81 ? 82.942 87.918 47.178 1.00 48.73 130 LYS B CA 1
ATOM 550 C C . LYS A 1 81 ? 83.206 86.651 47.976 1.00 48.73 130 LYS B C 1
ATOM 551 O O . LYS A 1 81 ? 83.354 85.564 47.412 1.00 48.73 130 LYS B O 1
ATOM 557 N N . ARG A 1 82 ? 83.268 86.770 49.299 1.00 44.99 131 ARG B N 1
ATOM 558 C CA . ARG A 1 82 ? 83.540 85.595 50.116 1.00 44.99 131 ARG B CA 1
ATOM 559 C C . ARG A 1 82 ? 82.278 84.774 50.339 1.00 44.99 131 ARG B C 1
ATOM 560 O O . ARG A 1 82 ? 82.313 83.542 50.269 1.00 44.99 131 ARG B O 1
ATOM 568 N N . LEU A 1 83 ? 81.155 85.432 50.601 1.00 43.42 132 LEU B N 1
ATOM 569 C CA . LEU A 1 83 ? 79.874 84.753 50.781 1.00 43.42 132 LEU B CA 1
ATOM 570 C C . LEU A 1 83 ? 79.050 84.999 49.527 1.00 43.42 132 LEU B C 1
ATOM 571 O O . LEU A 1 83 ? 78.307 85.973 49.432 1.00 43.42 132 LEU B O 1
ATOM 576 N N . THR A 1 84 ? 79.177 84.093 48.560 1.00 40.24 133 THR B N 1
ATOM 577 C CA . THR A 1 84 ? 78.678 84.373 47.221 1.00 40.24 133 THR B CA 1
ATOM 578 C C . THR A 1 84 ? 77.165 84.486 47.197 1.00 40.24 133 THR B C 1
ATOM 579 O O . THR A 1 84 ? 76.619 85.488 46.731 1.00 40.24 133 THR B O 1
ATOM 583 N N . PHE A 1 85 ? 76.469 83.461 47.682 1.00 37.75 134 PHE B N 1
ATOM 584 C CA . PHE A 1 85 ? 75.018 83.445 47.568 1.00 37.75 134 PHE B CA 1
ATOM 585 C C . PHE A 1 85 ? 74.357 84.550 48.367 1.00 37.75 134 PHE B C 1
ATOM 586 O O . PHE A 1 85 ? 73.182 84.844 48.137 1.00 37.75 134 PHE B O 1
ATOM 594 N N . GLY A 1 86 ? 75.075 85.167 49.287 1.00 39.78 135 GLY B N 1
ATOM 595 C CA . GLY A 1 86 ? 74.500 86.148 50.178 1.00 39.78 135 GLY B CA 1
ATOM 596 C C . GLY A 1 86 ? 74.524 85.672 51.616 1.00 39.78 135 GLY B C 1
ATOM 597 O O . GLY A 1 86 ? 74.871 84.533 51.926 1.00 39.78 135 GLY B O 1
ATOM 598 N N . TRP A 1 87 ? 74.137 86.579 52.501 1.00 43.98 136 TRP B N 1
ATOM 599 C CA . TRP A 1 87 ? 74.147 86.312 53.925 1.00 43.98 136 TRP B CA 1
ATOM 600 C C . TRP A 1 87 ? 72.884 85.617 54.391 1.00 43.98 136 TRP B C 1
ATOM 601 O O . TRP A 1 87 ? 72.524 85.737 55.565 1.00 43.98 136 TRP B O 1
ATOM 612 N N . HIS A 1 88 ? 72.197 84.905 53.501 1.00 43.30 137 HIS B N 1
ATOM 613 C CA . HIS A 1 88 ? 70.866 84.413 53.827 1.00 43.30 137 HIS B CA 1
ATOM 614 C C . HIS A 1 88 ? 70.904 83.403 54.964 1.00 43.30 137 HIS B C 1
ATOM 615 O O . HIS A 1 88 ? 70.249 83.600 55.991 1.00 43.30 137 HIS B O 1
ATOM 622 N N . ARG A 1 89 ? 71.689 82.335 54.828 1.00 43.76 138 ARG B N 1
ATOM 623 C CA . ARG A 1 89 ? 71.627 81.292 55.849 1.00 43.76 138 ARG B CA 1
ATOM 624 C C . ARG A 1 89 ? 72.021 81.771 57.233 1.00 43.76 138 ARG B C 1
ATOM 625 O O . ARG A 1 89 ? 71.983 80.968 58.171 1.00 43.76 138 ARG B O 1
ATOM 633 N N . ALA A 1 90 ? 72.406 83.035 57.396 1.00 45.29 139 ALA B N 1
ATOM 634 C CA . ALA A 1 90 ? 72.568 83.560 58.741 1.00 45.29 139 ALA B CA 1
ATOM 635 C C . ALA A 1 90 ? 71.287 83.405 59.540 1.00 45.29 139 ALA B C 1
ATOM 636 O O . ALA A 1 90 ? 71.336 83.195 60.756 1.00 45.29 139 ALA B O 1
ATOM 638 N N . GLU A 1 91 ? 70.134 83.487 58.872 1.00 48.68 140 GLU B N 1
ATOM 639 C CA . GLU A 1 91 ? 68.865 83.259 59.551 1.00 48.68 140 GLU B CA 1
ATOM 640 C C . GLU A 1 91 ? 68.823 81.876 60.169 1.00 48.68 140 GLU B C 1
ATOM 641 O O . GLU A 1 91 ? 68.567 81.723 61.368 1.00 48.68 140 GLU B O 1
ATOM 647 N N . ILE A 1 92 ? 69.047 80.852 59.352 1.00 44.41 141 ILE B N 1
ATOM 648 C CA . ILE A 1 92 ? 69.009 79.487 59.850 1.00 44.41 141 ILE B CA 1
ATOM 649 C C . ILE A 1 92 ? 70.040 79.297 60.948 1.00 44.41 141 ILE B C 1
ATOM 650 O O . ILE A 1 92 ? 69.795 78.592 61.931 1.00 44.41 141 ILE B O 1
ATOM 655 N N . LEU A 1 93 ? 71.199 79.937 60.815 1.00 44.07 142 LEU B N 1
ATOM 656 C CA . LEU A 1 93 ? 72.240 79.765 61.823 1.00 44.07 142 LEU B CA 1
ATOM 657 C C . LEU A 1 93 ? 71.803 80.334 63.165 1.00 44.07 142 LEU B C 1
ATOM 658 O O . LEU A 1 93 ? 71.925 79.672 64.203 1.00 44.07 142 LEU B O 1
ATOM 663 N N . GLY A 1 94 ? 71.291 81.562 63.165 1.00 47.42 143 GLY B N 1
ATOM 664 C CA . GLY A 1 94 ? 70.783 82.132 64.401 1.00 47.42 143 GLY B CA 1
ATOM 665 C C . GLY A 1 94 ? 69.641 81.323 64.979 1.00 47.42 143 GLY B C 1
ATOM 666 O O . GLY A 1 94 ? 69.527 81.167 66.197 1.00 47.42 143 GLY B O 1
ATOM 667 N N . ALA A 1 95 ? 68.790 80.783 64.113 1.00 44.87 144 ALA B N 1
ATOM 668 C CA . ALA A 1 95 ? 67.678 79.969 64.582 1.00 44.87 144 ALA B CA 1
ATOM 669 C C . ALA A 1 95 ? 68.179 78.720 65.288 1.00 44.87 144 ALA B C 1
ATOM 670 O O . ALA A 1 95 ? 67.710 78.372 66.378 1.00 44.87 144 ALA B O 1
ATOM 672 N N . LEU A 1 96 ? 69.130 78.027 64.673 1.00 45.95 145 LEU B N 1
ATOM 673 C CA . LEU A 1 96 ? 69.653 76.807 65.267 1.00 45.95 145 LEU B CA 1
ATOM 674 C C . LEU A 1 96 ? 70.371 77.105 66.571 1.00 45.95 145 LEU B C 1
ATOM 675 O O . LEU A 1 96 ? 70.293 76.326 67.528 1.00 45.95 145 LEU B O 1
ATOM 680 N N . LEU A 1 97 ? 71.071 78.235 66.632 1.00 48.78 146 LEU B N 1
ATOM 681 C CA . LEU A 1 97 ? 71.705 78.629 67.882 1.00 48.78 146 LEU B CA 1
ATOM 682 C C . LEU A 1 97 ? 70.666 78.861 68.970 1.00 48.78 146 LEU B C 1
ATOM 683 O O . LEU A 1 97 ? 70.821 78.389 70.101 1.00 48.78 146 LEU B O 1
ATOM 688 N N . SER A 1 98 ? 69.587 79.571 68.641 1.00 48.82 147 SER B N 1
ATOM 689 C CA . SER A 1 98 ? 68.541 79.813 69.625 1.00 48.82 147 SER B CA 1
ATOM 690 C C . SER A 1 98 ? 67.912 78.510 70.090 1.00 48.82 147 SER B C 1
ATOM 691 O O . SER A 1 98 ? 67.588 78.352 71.272 1.00 48.82 147 SER B O 1
ATOM 694 N N . ILE A 1 99 ? 67.735 77.557 69.181 1.00 46.33 148 ILE B N 1
ATOM 695 C CA . ILE A 1 99 ? 67.091 76.312 69.579 1.00 46.33 148 ILE B CA 1
ATOM 696 C C . ILE A 1 99 ? 68.010 75.491 70.472 1.00 46.33 148 ILE B C 1
ATOM 697 O O . ILE A 1 99 ? 67.571 74.905 71.471 1.00 46.33 148 ILE B O 1
ATOM 702 N N . LEU A 1 100 ? 69.296 75.430 70.140 1.00 48.11 149 LEU B N 1
ATOM 703 C CA . LEU A 1 100 ? 70.217 74.748 71.035 1.00 48.11 149 LEU B CA 1
ATOM 704 C C . LEU A 1 100 ? 70.276 75.440 72.385 1.00 48.11 149 LEU B C 1
ATOM 705 O O . LEU A 1 100 ? 70.470 74.782 73.412 1.00 48.11 149 LEU B O 1
ATOM 710 N N . CYS A 1 101 ? 70.082 76.758 72.417 1.00 49.62 150 CYS B N 1
ATOM 711 C CA . CYS A 1 101 ? 70.011 77.433 73.707 1.00 49.62 150 CYS B CA 1
ATOM 712 C C . CYS A 1 101 ? 68.742 77.066 74.465 1.00 49.62 150 CYS B C 1
ATOM 713 O O . CYS A 1 101 ? 68.760 77.008 75.697 1.00 49.62 150 CYS B O 1
ATOM 716 N N . ILE A 1 102 ? 67.639 76.816 73.761 1.00 47.98 151 ILE B N 1
ATOM 717 C CA . ILE A 1 102 ? 66.475 76.230 74.424 1.00 47.98 151 ILE B CA 1
ATOM 718 C C . ILE A 1 102 ? 66.842 74.908 75.071 1.00 47.98 151 ILE B C 1
ATOM 719 O O . ILE A 1 102 ? 66.490 74.643 76.224 1.00 47.98 151 ILE B O 1
ATOM 724 N N . TRP A 1 103 ? 67.528 74.047 74.325 1.00 49.61 152 TRP B N 1
ATOM 725 C CA . TRP A 1 103 ? 67.910 72.753 74.879 1.00 49.61 152 TRP B CA 1
ATOM 726 C C . TRP A 1 103 ? 68.768 72.924 76.121 1.00 49.61 152 TRP B C 1
ATOM 727 O O . TRP A 1 103 ? 68.560 72.243 77.130 1.00 49.61 152 TRP B O 1
ATOM 738 N N . VAL A 1 104 ? 69.712 73.859 76.076 1.00 49.97 153 VAL B N 1
ATOM 739 C CA . VAL A 1 104 ? 70.605 74.078 77.210 1.00 49.97 153 VAL B CA 1
ATOM 740 C C . VAL A 1 104 ? 69.828 74.590 78.416 1.00 49.97 153 VAL B C 1
ATOM 741 O O . VAL A 1 104 ? 69.993 74.097 79.538 1.00 49.97 153 VAL B O 1
ATOM 745 N N . VAL A 1 105 ? 68.986 75.602 78.209 1.00 51.15 154 VAL B N 1
ATOM 746 C CA . VAL A 1 105 ? 68.239 76.189 79.316 1.00 51.15 154 VAL B CA 1
ATOM 747 C C . VAL A 1 105 ? 67.297 75.165 79.928 1.00 51.15 154 VAL B C 1
ATOM 748 O O . VAL A 1 105 ? 67.146 75.089 81.153 1.00 51.15 154 VAL B O 1
ATOM 752 N N . THR A 1 106 ? 66.652 74.359 79.093 1.00 52.74 155 THR B N 1
ATOM 753 C CA . THR A 1 106 ? 65.761 73.342 79.624 1.00 52.74 155 THR B CA 1
ATOM 754 C C . THR A 1 106 ? 66.532 72.287 80.402 1.00 52.74 155 THR B C 1
ATOM 755 O O . THR A 1 106 ? 66.082 71.841 81.460 1.00 52.74 155 THR B O 1
ATOM 759 N N . GLY A 1 107 ? 67.694 71.873 79.902 1.00 52.59 156 GLY B N 1
ATOM 760 C CA . GLY A 1 107 ? 68.522 70.973 80.682 1.00 52.59 156 GLY B CA 1
ATOM 761 C C . GLY A 1 107 ? 68.875 71.555 82.035 1.00 52.59 156 GLY B C 1
ATOM 762 O O . GLY A 1 107 ? 68.818 70.865 83.055 1.00 52.59 156 GLY B O 1
ATOM 763 N N . VAL A 1 108 ? 69.232 72.839 82.062 1.00 53.40 157 VAL B N 1
ATOM 764 C CA . VAL A 1 108 ? 69.566 73.498 83.322 1.00 53.40 157 VAL B CA 1
ATOM 765 C C . VAL A 1 108 ? 68.380 73.453 84.272 1.00 53.40 157 VAL B C 1
ATOM 766 O O . VAL A 1 108 ? 68.518 73.126 85.458 1.00 53.40 157 VAL B O 1
ATOM 770 N N . LEU A 1 109 ? 67.196 73.789 83.765 1.00 57.88 158 LEU B N 1
ATOM 771 C CA . LEU A 1 109 ? 66.007 73.773 84.607 1.00 57.88 158 LEU B CA 1
ATOM 772 C C . LEU A 1 109 ? 65.714 72.375 85.124 1.00 57.88 158 LEU B C 1
ATOM 773 O O . LEU A 1 109 ? 65.304 72.206 86.276 1.00 57.88 158 LEU B O 1
ATOM 778 N N . VAL A 1 110 ? 65.921 71.359 84.293 1.00 60.92 159 VAL B N 1
ATOM 779 C CA . VAL A 1 110 ? 65.661 69.999 84.741 1.00 60.92 159 VAL B CA 1
ATOM 780 C C . VAL A 1 110 ? 66.642 69.607 85.833 1.00 60.92 159 VAL B C 1
ATOM 781 O O . VAL A 1 110 ? 66.275 68.931 86.803 1.00 60.92 159 VAL B O 1
ATOM 785 N N . TYR A 1 111 ? 67.897 70.032 85.711 1.00 65.29 160 TYR B N 1
ATOM 786 C CA . TYR A 1 111 ? 68.851 69.705 86.763 1.00 65.29 160 TYR B CA 1
ATOM 787 C C . TYR A 1 111 ? 68.500 70.412 88.061 1.00 65.29 160 TYR B C 1
ATOM 788 O O . TYR A 1 111 ? 68.637 69.836 89.145 1.00 65.29 160 TYR B O 1
ATOM 797 N N . LEU A 1 112 ? 68.051 71.662 87.977 1.00 69.05 161 LEU B N 1
ATOM 798 C CA . LEU A 1 112 ? 67.636 72.347 89.196 1.00 69.05 161 LEU B CA 1
ATOM 799 C C . LEU A 1 112 ? 66.395 71.703 89.794 1.00 69.05 161 LEU B C 1
ATOM 800 O O . LEU A 1 112 ? 66.233 71.690 91.017 1.00 69.05 161 LEU B O 1
ATOM 805 N N . ALA A 1 113 ? 65.523 71.144 88.955 1.00 73.07 162 ALA B N 1
ATOM 806 C CA . ALA A 1 113 ? 64.389 70.385 89.468 1.00 73.07 162 ALA B CA 1
ATOM 807 C C . ALA A 1 113 ? 64.859 69.151 90.224 1.00 73.07 162 ALA B C 1
ATOM 808 O O . ALA A 1 113 ? 64.379 68.857 91.325 1.00 73.07 162 ALA B O 1
ATOM 810 N N . CYS A 1 114 ? 65.795 68.408 89.638 1.00 79.03 163 CYS B N 1
ATOM 811 C CA . CYS A 1 114 ? 66.350 67.248 90.328 1.00 79.03 163 CYS B CA 1
ATOM 812 C C . CYS A 1 114 ? 66.988 67.654 91.648 1.00 79.03 163 CYS B C 1
ATOM 813 O O . CYS A 1 114 ? 66.876 66.937 92.648 1.00 79.03 163 CYS B O 1
ATOM 816 N N . GLU A 1 115 ? 67.662 68.803 91.667 1.00 81.36 164 GLU B N 1
ATOM 817 C CA . GLU A 1 115 ? 68.233 69.315 92.908 1.00 81.36 164 GLU B CA 1
ATOM 818 C C . GLU A 1 115 ? 67.152 69.568 93.948 1.00 81.36 164 GLU B C 1
ATOM 819 O O . GLU A 1 115 ? 67.259 69.112 95.091 1.00 81.36 164 GLU B O 1
ATOM 825 N N . ARG A 1 116 ? 66.105 70.306 93.572 1.00 82.36 165 ARG B N 1
ATOM 826 C CA . ARG A 1 116 ? 64.998 70.542 94.494 1.00 82.36 165 ARG B CA 1
ATOM 827 C C . ARG A 1 116 ? 64.439 69.229 95.018 1.00 82.36 165 ARG B C 1
ATOM 828 O O . ARG A 1 116 ? 64.031 69.135 96.180 1.00 82.36 165 ARG B O 1
ATOM 836 N N . LEU A 1 117 ? 64.416 68.203 94.169 1.00 81.84 166 LEU B N 1
ATOM 837 C CA . LEU A 1 117 ? 63.974 66.886 94.614 1.00 81.84 166 LEU B CA 1
ATOM 838 C C . LEU A 1 117 ? 64.905 66.329 95.684 1.00 81.84 166 LEU B C 1
ATOM 839 O O . LEU A 1 117 ? 64.471 66.011 96.796 1.00 81.84 166 LEU B O 1
ATOM 844 N N . LEU A 1 118 ? 66.194 66.206 95.368 1.00 83.82 167 LEU B N 1
ATOM 845 C CA . LEU A 1 118 ? 67.156 65.671 96.324 1.00 83.82 167 LEU B CA 1
ATOM 846 C C . LEU A 1 118 ? 67.316 66.547 97.553 1.00 83.82 167 LEU B C 1
ATOM 847 O O . LEU A 1 118 ? 67.964 66.124 98.513 1.00 83.82 167 LEU B O 1
ATOM 852 N N . TYR A 1 119 ? 66.768 67.755 97.542 1.00 89.07 168 TYR B N 1
ATOM 853 C CA . TYR A 1 119 ? 66.818 68.659 98.689 1.00 89.07 168 TYR B CA 1
ATOM 854 C C . TYR A 1 119 ? 65.410 69.142 99.009 1.00 89.07 168 TYR B C 1
ATOM 855 O O . TYR A 1 119 ? 65.103 70.331 98.892 1.00 89.07 168 TYR B O 1
ATOM 864 N N . PRO A 1 120 ? 64.524 68.238 99.440 1.00 93.42 169 PRO B N 1
ATOM 865 C CA . PRO A 1 120 ? 63.139 68.641 99.717 1.00 93.42 169 PRO B CA 1
ATOM 866 C C . PRO A 1 120 ? 63.040 69.651 100.846 1.00 93.42 169 PRO B C 1
ATOM 867 O O . PRO A 1 120 ? 61.950 70.127 101.171 1.00 93.42 169 PRO B O 1
ATOM 871 N N . ASP A 1 121 ? 64.173 69.983 101.453 1.00 94.96 170 ASP B N 1
ATOM 872 C CA . ASP A 1 121 ? 64.218 71.013 102.484 1.00 94.96 170 ASP B CA 1
ATOM 873 C C . ASP A 1 121 ? 64.100 72.364 101.795 1.00 94.96 170 ASP B C 1
ATOM 874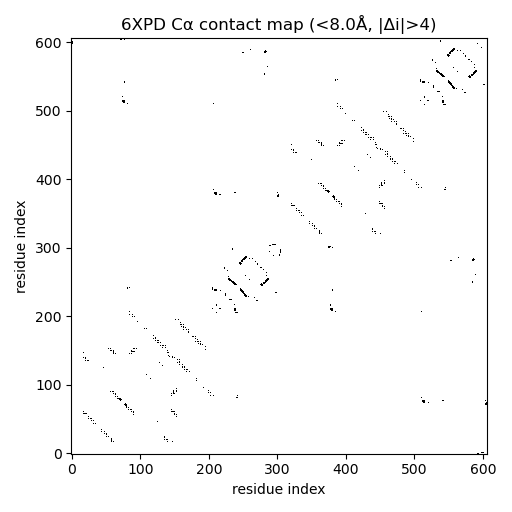 O O . ASP A 1 121 ? 65.092 73.035 101.511 1.00 94.96 170 ASP B O 1
ATOM 879 N N . TYR A 1 122 ? 62.860 72.760 101.528 1.00 96.93 171 TYR B N 1
ATOM 880 C CA . TYR A 1 122 ? 62.529 74.026 100.890 1.00 96.93 171 TYR B CA 1
ATOM 881 C C . TYR A 1 122 ? 61.019 74.171 100.946 1.00 96.93 171 TYR B C 1
ATOM 882 O O . TYR A 1 122 ? 60.289 73.177 100.949 1.00 96.93 171 TYR B O 1
ATOM 891 N N . GLN A 1 123 ? 60.557 75.417 100.976 1.00 94.98 172 GLN B N 1
ATOM 892 C CA . GLN A 1 123 ? 59.135 75.681 101.143 1.00 94.98 172 GLN B CA 1
ATOM 893 C C . GLN A 1 123 ? 58.806 77.029 100.527 1.00 94.98 172 GLN B C 1
ATOM 894 O O . GLN A 1 123 ? 59.601 77.968 100.626 1.00 94.98 172 GLN B O 1
ATOM 900 N N . ILE A 1 124 ? 57.643 77.116 99.887 1.00 95.01 173 ILE B N 1
ATOM 901 C CA . ILE A 1 124 ? 57.182 78.338 99.241 1.00 95.01 173 ILE B CA 1
ATOM 902 C C . ILE A 1 124 ? 55.674 78.450 99.417 1.00 95.01 173 ILE B C 1
ATOM 903 O O . ILE A 1 124 ? 54.945 77.462 99.269 1.00 95.01 173 ILE B O 1
ATOM 908 N N . GLN A 1 125 ? 55.211 79.656 99.743 1.00 95.31 174 GLN B N 1
ATOM 909 C CA . GLN A 1 125 ? 53.785 79.891 99.912 1.00 95.31 174 GLN B CA 1
ATOM 910 C C . GLN A 1 125 ? 53.043 79.617 98.614 1.00 95.31 174 GLN B C 1
ATOM 911 O O . GLN A 1 125 ? 53.251 80.290 97.602 1.00 95.31 174 GLN B O 1
ATOM 917 N N . ALA A 1 126 ? 52.147 78.642 98.660 1.00 93.49 175 ALA B N 1
ATOM 918 C CA . ALA A 1 126 ? 51.530 78.092 97.465 1.00 93.49 175 ALA B CA 1
ATOM 919 C C . ALA A 1 126 ? 50.325 78.880 96.965 1.00 93.49 175 ALA B C 1
ATOM 920 O O . ALA A 1 126 ? 49.571 78.357 96.139 1.00 93.49 175 ALA B O 1
ATOM 922 N N . THR A 1 127 ? 50.108 80.102 97.433 1.00 92.97 176 THR B N 1
ATOM 923 C CA . THR A 1 127 ? 49.061 80.926 96.840 1.00 92.97 176 THR B CA 1
ATOM 924 C C . THR A 1 127 ? 49.619 82.122 96.098 1.00 92.97 176 THR B C 1
ATOM 925 O O . THR A 1 127 ? 49.233 82.367 94.953 1.00 92.97 176 THR B O 1
ATOM 929 N N . VAL A 1 128 ? 50.529 82.875 96.717 1.00 90.44 177 VAL B N 1
ATOM 930 C CA . VAL A 1 128 ? 51.218 83.923 95.980 1.00 90.44 177 VAL B CA 1
ATOM 931 C C . VAL A 1 128 ? 52.050 83.309 94.862 1.00 90.44 177 VAL B C 1
ATOM 932 O O . VAL A 1 128 ? 52.314 83.954 93.842 1.00 90.44 177 VAL B O 1
ATOM 936 N N . MET A 1 129 ? 52.447 82.046 95.014 1.00 89.09 178 MET B N 1
ATOM 937 C CA . MET A 1 129 ? 53.133 81.347 93.940 1.00 89.09 178 MET B CA 1
ATOM 938 C C . MET A 1 129 ? 52.263 81.186 92.705 1.00 89.09 178 MET B C 1
ATOM 939 O O . MET A 1 129 ? 52.793 80.923 91.624 1.00 89.09 178 MET B O 1
ATOM 944 N N . ILE A 1 130 ? 50.952 81.343 92.831 1.00 87.84 179 ILE B N 1
ATOM 945 C CA . ILE A 1 130 ? 50.078 81.130 91.686 1.00 87.84 179 ILE B CA 1
ATOM 946 C C . ILE A 1 130 ? 49.942 82.403 90.867 1.00 87.84 179 ILE B C 1
ATOM 947 O O . ILE A 1 130 ? 50.113 82.389 89.643 1.00 87.84 179 ILE B O 1
ATOM 952 N N . ILE A 1 131 ? 49.627 83.521 91.527 1.00 89.22 180 ILE B N 1
ATOM 953 C CA . ILE A 1 131 ? 49.451 84.784 90.815 1.00 89.22 180 ILE B CA 1
ATOM 954 C C . ILE A 1 131 ? 50.701 85.154 90.032 1.00 89.22 180 ILE B C 1
ATOM 955 O O . ILE A 1 131 ? 50.610 85.645 88.900 1.00 89.22 180 ILE B O 1
ATOM 960 N N . VAL A 1 132 ? 51.880 84.923 90.601 1.00 88.79 181 VAL B N 1
ATOM 961 C CA . VAL A 1 132 ? 53.105 85.128 89.841 1.00 88.79 181 VAL B CA 1
ATOM 962 C C . VAL A 1 132 ? 53.170 84.184 88.644 1.00 88.79 181 VAL B C 1
ATOM 963 O O . VAL A 1 132 ? 53.713 84.547 87.597 1.00 88.79 181 VAL B O 1
ATOM 967 N N . SER A 1 133 ? 52.604 82.987 88.762 1.00 81.98 182 SER B N 1
ATOM 968 C CA . SER A 1 133 ? 52.605 82.076 87.629 1.00 81.98 182 SER B CA 1
ATOM 969 C C . SER A 1 133 ? 51.596 82.508 86.577 1.00 81.98 182 SER B C 1
ATOM 970 O O . SER A 1 133 ? 51.868 82.420 85.375 1.00 81.98 182 SER B O 1
ATOM 973 N N . SER A 1 134 ? 50.430 82.988 87.007 1.00 82.99 183 SER B N 1
ATOM 974 C CA . SER A 1 134 ? 49.364 83.329 86.072 1.00 82.99 183 SER B CA 1
ATOM 975 C C . SER A 1 134 ? 49.776 84.389 85.068 1.00 82.99 183 SER B C 1
ATOM 976 O O . SER A 1 134 ? 49.539 84.214 83.870 1.00 82.99 183 SER B O 1
ATOM 979 N N . CYS A 1 135 ? 50.374 85.485 85.530 1.00 86.07 184 CYS B N 1
ATOM 980 C CA . CYS A 1 135 ? 50.914 86.477 84.609 1.00 86.07 184 CYS B CA 1
ATOM 981 C C . CYS A 1 135 ? 51.932 85.854 83.668 1.00 86.07 184 CYS B C 1
ATOM 982 O O . CYS A 1 135 ? 51.867 86.053 82.450 1.00 86.07 184 CYS B O 1
ATOM 985 N N . ALA A 1 136 ? 52.884 85.099 84.222 1.00 80.70 185 ALA B N 1
ATOM 986 C CA . ALA A 1 136 ? 53.872 84.419 83.394 1.00 80.70 185 ALA B CA 1
ATOM 987 C C . ALA A 1 136 ? 53.204 83.576 82.322 1.00 80.70 185 ALA B C 1
ATOM 988 O O . ALA A 1 136 ? 53.669 83.529 81.179 1.00 80.70 185 ALA B O 1
ATOM 990 N N . VAL A 1 137 ? 52.116 82.893 82.671 1.00 75.73 186 VAL B N 1
ATOM 991 C CA . VAL A 1 137 ? 51.339 82.199 81.653 1.00 75.73 186 VAL B CA 1
ATOM 992 C C . VAL A 1 137 ? 50.673 83.204 80.729 1.00 75.73 186 VAL B C 1
ATOM 993 O O . VAL A 1 137 ? 50.756 83.091 79.500 1.00 75.73 186 VAL B O 1
ATOM 997 N N . ALA A 1 138 ? 50.010 84.206 81.303 1.00 77.92 187 ALA B N 1
ATOM 998 C CA . ALA A 1 138 ? 49.330 85.203 80.486 1.00 77.92 187 ALA B CA 1
ATOM 999 C C . ALA A 1 138 ? 50.317 85.944 79.598 1.00 77.92 187 ALA B C 1
ATOM 1000 O O . ALA A 1 138 ? 50.091 86.095 78.394 1.00 77.92 187 ALA B O 1
ATOM 1002 N N . ALA A 1 139 ? 51.424 86.412 80.177 1.00 79.03 188 ALA B N 1
ATOM 1003 C CA . ALA A 1 139 ? 52.429 87.099 79.375 1.00 79.03 188 ALA B CA 1
ATOM 1004 C C . ALA A 1 139 ? 52.943 86.199 78.262 1.00 79.03 188 ALA B C 1
ATOM 1005 O O . ALA A 1 139 ? 53.101 86.642 77.119 1.00 79.03 188 ALA B O 1
ATOM 1007 N N . ASN A 1 140 ? 53.190 84.926 78.572 1.00 73.49 189 ASN B N 1
ATOM 1008 C CA . ASN A 1 140 ? 53.621 83.992 77.541 1.00 73.49 189 ASN B CA 1
ATOM 1009 C C . ASN A 1 140 ? 52.520 83.755 76.521 1.00 73.49 189 ASN B C 1
ATOM 1010 O O . ASN A 1 140 ? 52.795 83.601 75.326 1.00 73.49 189 ASN B O 1
ATOM 1015 N N . ILE A 1 141 ? 51.268 83.712 76.973 1.00 72.68 190 ILE B N 1
ATOM 1016 C CA . ILE A 1 141 ? 50.158 83.630 76.033 1.00 72.68 190 ILE B CA 1
ATOM 1017 C C . ILE A 1 141 ? 50.255 84.753 75.015 1.00 72.68 190 ILE B C 1
ATOM 1018 O O . ILE A 1 141 ? 50.145 84.527 73.806 1.00 72.68 190 ILE B O 1
ATOM 1023 N N . VAL A 1 142 ? 50.498 85.975 75.482 1.00 76.12 191 VAL B N 1
ATOM 1024 C CA . VAL A 1 142 ? 50.601 87.096 74.557 1.00 76.12 191 VAL B CA 1
ATOM 1025 C C . VAL A 1 142 ? 51.879 86.998 73.740 1.00 76.12 191 VAL B C 1
ATOM 1026 O O . VAL A 1 142 ? 51.869 87.194 72.521 1.00 76.12 191 VAL B O 1
ATOM 1030 N N . LEU A 1 143 ? 53.000 86.688 74.395 1.00 72.87 192 LEU B N 1
ATOM 1031 C CA . LEU A 1 143 ? 54.271 86.618 73.683 1.00 72.87 192 LEU B CA 1
ATOM 1032 C C . LEU A 1 143 ? 54.235 85.558 72.594 1.00 72.87 192 LEU B C 1
ATOM 1033 O O . LEU A 1 143 ? 54.988 85.634 71.619 1.00 72.87 192 LEU B O 1
ATOM 1038 N N . THR A 1 144 ? 53.371 84.557 72.744 1.00 68.16 193 THR B N 1
ATOM 1039 C CA . THR A 1 144 ? 53.272 83.528 71.721 1.00 68.16 193 THR B CA 1
ATOM 1040 C C . THR A 1 144 ? 52.353 83.959 70.589 1.00 68.16 193 THR B C 1
ATOM 1041 O O . THR A 1 144 ? 52.705 83.829 69.412 1.00 68.16 193 THR B O 1
ATOM 1045 N N . VAL A 1 145 ? 51.176 84.489 70.921 1.00 69.06 194 VAL B N 1
ATOM 1046 C CA . VAL A 1 145 ? 50.183 84.748 69.891 1.00 69.06 194 VAL B CA 1
ATOM 1047 C C . VAL A 1 145 ? 50.616 85.846 68.935 1.00 69.06 194 VAL B C 1
ATOM 1048 O O . VAL A 1 145 ? 50.012 86.006 67.870 1.00 69.06 194 VAL B O 1
ATOM 1052 N N . VAL A 1 146 ? 51.646 86.608 69.276 1.00 70.12 195 VAL B N 1
ATOM 1053 C CA . VAL A 1 146 ? 52.214 87.547 68.318 1.00 70.12 195 VAL B CA 1
ATOM 1054 C C . VAL A 1 146 ? 53.152 86.841 67.353 1.00 70.12 195 VAL B C 1
ATOM 1055 O O . VAL A 1 146 ? 53.234 87.205 66.178 1.00 70.12 195 VAL B O 1
ATOM 1059 N N . LEU A 1 147 ? 53.863 85.825 67.836 1.00 68.72 196 LEU B N 1
ATOM 1060 C CA . LEU A 1 147 ? 54.760 85.026 67.019 1.00 68.72 196 LEU B CA 1
ATOM 1061 C C . LEU A 1 147 ? 54.049 83.864 66.348 1.00 68.72 196 LEU B C 1
ATOM 1062 O O . LEU A 1 147 ? 54.705 82.920 65.900 1.00 68.72 196 LEU B O 1
ATOM 1067 N N . HIS A 1 148 ? 52.724 83.915 66.268 1.00 79.48 197 HIS B N 1
ATOM 1068 C CA . HIS A 1 148 ? 51.947 82.879 65.607 1.00 79.48 197 HIS B CA 1
ATOM 1069 C C . HIS A 1 148 ? 52.234 82.877 64.117 1.00 79.48 197 HIS B C 1
ATOM 1070 O O . HIS A 1 148 ? 51.790 83.771 63.392 1.00 79.48 197 HIS B O 1
ATOM 1077 N N . GLN A 1 149 ? 52.996 81.889 63.662 1.00 81.40 198 GLN B N 1
ATOM 1078 C CA . GLN A 1 149 ? 53.268 81.750 62.240 1.00 81.40 198 GLN B CA 1
ATOM 1079 C C . GLN A 1 149 ? 51.966 81.553 61.476 1.00 81.40 198 GLN B C 1
ATOM 1080 O O . GLN A 1 149 ? 51.047 80.877 61.944 1.00 81.40 198 GLN B O 1
ATOM 1086 N N . ALA A 1 161 ? 56.704 80.009 57.695 1.00 49.18 210 ALA B N 1
ATOM 1087 C CA . ALA A 1 161 ? 57.019 81.425 57.798 1.00 49.18 210 ALA B CA 1
ATOM 1088 C C . ALA A 1 161 ? 58.519 81.635 57.738 1.00 49.18 210 ALA B C 1
ATOM 1089 O O . ALA A 1 161 ? 59.265 80.709 57.440 1.00 49.18 210 ALA B O 1
ATOM 1091 N N . ASN A 1 162 ? 58.956 82.859 58.019 1.00 53.32 211 ASN B N 1
ATOM 1092 C CA . ASN A 1 162 ? 60.380 83.152 58.024 1.00 53.32 211 ASN B CA 1
ATOM 1093 C C . ASN A 1 162 ? 61.086 82.319 59.079 1.00 53.32 211 ASN B C 1
ATOM 1094 O O . ASN A 1 162 ? 60.588 82.140 60.192 1.00 53.32 211 ASN B O 1
ATOM 1099 N N . ALA A 1 163 ? 62.260 81.806 58.713 1.00 53.14 212 ALA B N 1
ATOM 1100 C CA . ALA A 1 163 ? 63.027 80.982 59.634 1.00 53.14 212 ALA B CA 1
ATOM 1101 C C . ALA A 1 163 ? 63.302 81.711 60.936 1.00 53.14 212 ALA B C 1
ATOM 1102 O O . ALA A 1 163 ? 63.458 81.074 61.980 1.00 53.14 212 ALA B O 1
ATOM 1104 N N . SER A 1 164 ? 63.360 83.039 60.901 1.00 54.35 213 SER B N 1
ATOM 1105 C CA . SER A 1 164 ? 63.668 83.779 62.115 1.00 54.35 213 SER B CA 1
ATOM 1106 C C . SER A 1 164 ? 62.488 83.775 63.069 1.00 54.35 213 SER B C 1
ATOM 1107 O O . SER A 1 164 ? 62.638 83.460 64.253 1.00 54.35 213 SER B O 1
ATOM 1110 N N . VAL A 1 165 ? 61.303 84.114 62.572 1.00 54.48 214 VAL B N 1
ATOM 1111 C CA . VAL A 1 165 ? 60.135 84.173 63.441 1.00 54.48 214 VAL B CA 1
ATOM 1112 C C . VAL A 1 165 ? 59.768 82.781 63.929 1.00 54.48 214 VAL B C 1
ATOM 1113 O O . VAL A 1 165 ? 59.521 82.569 65.121 1.00 54.48 214 VAL B O 1
ATOM 1117 N N . ARG A 1 166 ? 59.735 81.811 63.017 1.00 50.05 215 ARG B N 1
ATOM 1118 C CA . ARG A 1 166 ? 59.441 80.441 63.409 1.00 50.05 215 ARG B CA 1
ATOM 1119 C C . ARG A 1 166 ? 60.402 79.948 64.478 1.00 50.05 215 ARG B C 1
ATOM 1120 O O . ARG A 1 166 ? 60.050 79.076 65.277 1.00 50.05 215 ARG B O 1
AT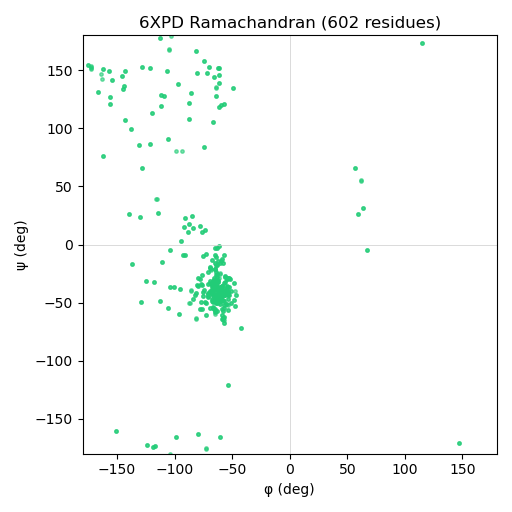OM 1128 N N . ALA A 1 167 ? 61.612 80.498 64.521 1.00 51.76 216 ALA B N 1
ATOM 1129 C CA . ALA A 1 167 ? 62.531 80.169 65.598 1.00 51.76 216 ALA B CA 1
ATOM 1130 C C . ALA A 1 167 ? 62.184 80.897 66.880 1.00 51.76 216 ALA B C 1
ATOM 1131 O O . ALA A 1 167 ? 62.473 80.394 67.968 1.00 51.76 216 ALA B O 1
ATOM 1133 N N . ALA A 1 168 ? 61.590 82.082 66.780 1.00 52.83 217 ALA B N 1
ATOM 1134 C CA . ALA A 1 168 ? 61.193 82.793 67.983 1.00 52.83 217 ALA B CA 1
ATOM 1135 C C . ALA A 1 168 ? 59.898 82.246 68.550 1.00 52.83 217 ALA B C 1
ATOM 1136 O O . ALA A 1 168 ? 59.682 82.312 69.763 1.00 52.83 217 ALA B O 1
ATOM 1138 N N . PHE A 1 169 ? 59.033 81.703 67.700 1.00 52.88 218 PHE B N 1
ATOM 1139 C CA . PHE A 1 169 ? 57.776 81.153 68.187 1.00 52.88 218 PHE B CA 1
ATOM 1140 C C . PHE A 1 169 ? 58.013 79.890 68.998 1.00 52.88 218 PHE B C 1
ATOM 1141 O O . PHE A 1 169 ? 57.574 79.789 70.148 1.00 52.88 218 PHE B O 1
ATOM 1149 N N . VAL A 1 170 ? 58.703 78.913 68.407 1.00 50.87 219 VAL B N 1
ATOM 1150 C CA . VAL A 1 170 ? 59.076 77.705 69.136 1.00 50.87 219 VAL B CA 1
ATOM 1151 C C . VAL A 1 170 ? 59.792 78.071 70.421 1.00 50.87 219 VAL B C 1
ATOM 1152 O O . VAL A 1 170 ? 59.624 77.421 71.457 1.00 50.87 219 VAL B O 1
ATOM 1156 N N . HIS A 1 171 ? 60.596 79.128 70.374 1.00 57.32 220 HIS B N 1
ATOM 1157 C CA . HIS A 1 171 ? 61.264 79.596 71.576 1.00 57.32 220 HIS B CA 1
ATOM 1158 C C . HIS A 1 171 ? 60.260 80.157 72.570 1.00 57.32 220 HIS B C 1
ATOM 1159 O O . HIS A 1 171 ? 60.437 80.023 73.783 1.00 57.32 220 HIS B O 1
ATOM 1166 N N . ALA A 1 172 ? 59.207 80.810 72.075 1.00 56.97 221 ALA B N 1
ATOM 1167 C CA . ALA A 1 172 ? 58.209 81.399 72.961 1.00 56.97 221 ALA B CA 1
ATOM 1168 C C . ALA A 1 172 ? 57.263 80.338 73.500 1.00 56.97 221 ALA B C 1
ATOM 1169 O O . ALA A 1 172 ? 57.094 80.196 74.716 1.00 56.97 221 ALA B O 1
ATOM 1171 N N . LEU A 1 173 ? 56.626 79.592 72.597 1.00 57.30 222 LEU B N 1
ATOM 1172 C CA . LEU A 1 173 ? 55.752 78.496 72.997 1.00 57.30 222 LEU B CA 1
ATOM 1173 C C . LEU A 1 173 ? 56.402 77.612 74.047 1.00 57.30 222 LEU B C 1
ATOM 1174 O O . LEU A 1 173 ? 55.756 77.215 75.020 1.00 57.30 222 LEU B O 1
ATOM 1179 N N . GLY A 1 174 ? 57.677 77.288 73.862 1.00 58.89 223 GLY B N 1
ATOM 1180 C CA . GLY A 1 174 ? 58.366 76.480 74.849 1.00 58.89 223 GLY B CA 1
ATOM 1181 C C . GLY A 1 174 ? 58.247 77.049 76.244 1.00 58.89 223 GLY B C 1
ATOM 1182 O O . GLY A 1 174 ? 57.988 76.320 77.202 1.00 58.89 223 GLY B O 1
ATOM 1183 N N . ASN A 1 175 ? 58.408 78.364 76.377 1.00 62.76 224 ASN B N 1
ATOM 1184 C CA . ASN A 1 175 ? 58.267 78.975 77.691 1.00 62.76 224 ASN B CA 1
ATOM 1185 C C . ASN A 1 175 ? 56.862 78.805 78.237 1.00 62.76 224 ASN B C 1
ATOM 1186 O O . ASN A 1 175 ? 56.684 78.679 79.452 1.00 62.76 224 ASN B O 1
ATOM 1191 N N . LEU A 1 176 ? 55.857 78.792 77.365 1.00 62.08 225 LEU B N 1
ATOM 1192 C CA . LEU A 1 176 ? 54.487 78.619 77.825 1.00 62.08 225 LEU B CA 1
ATOM 1193 C C . LEU A 1 176 ? 54.335 77.322 78.603 1.00 62.08 225 LEU B C 1
ATOM 1194 O O . LEU A 1 176 ? 53.907 77.327 79.761 1.00 62.08 225 LEU B O 1
ATOM 1199 N N . PHE A 1 177 ? 54.681 76.194 77.977 1.00 65.74 226 PHE B N 1
ATOM 1200 C CA . PHE A 1 177 ? 54.661 74.919 78.686 1.00 65.74 226 PHE B CA 1
ATOM 1201 C C . PHE A 1 177 ? 55.479 74.995 79.963 1.00 65.74 226 PHE B C 1
ATOM 1202 O O . PHE A 1 177 ? 55.054 74.511 81.016 1.00 65.74 226 PHE B O 1
ATOM 1210 N N . GLN A 1 178 ? 56.657 75.608 79.889 1.00 65.58 227 GLN B N 1
ATOM 1211 C CA . GLN A 1 178 ? 57.429 75.830 81.099 1.00 65.58 227 GLN B CA 1
ATOM 1212 C C . GLN A 1 178 ? 56.702 76.758 82.055 1.00 65.58 227 GLN B C 1
ATOM 1213 O O . GLN A 1 178 ? 56.802 76.592 83.274 1.00 65.58 227 GLN B O 1
ATOM 1219 N N . SER A 1 179 ? 55.963 77.734 81.531 1.00 67.62 228 SER B N 1
ATOM 1220 C CA . SER A 1 179 ? 55.311 78.695 82.411 1.00 67.62 228 SER B CA 1
ATOM 1221 C C . SER A 1 179 ? 54.231 78.028 83.245 1.00 67.62 228 SER B C 1
ATOM 1222 O O . SER A 1 179 ? 54.232 78.137 84.474 1.00 67.62 228 SER B O 1
ATOM 1225 N N . ILE A 1 180 ? 53.298 77.328 82.600 1.00 67.78 229 ILE B N 1
ATOM 1226 C CA . ILE A 1 180 ? 52.275 76.641 83.370 1.00 67.78 229 ILE B CA 1
ATOM 1227 C C . ILE A 1 180 ? 52.890 75.559 84.234 1.00 67.78 229 ILE B C 1
ATOM 1228 O O . ILE A 1 180 ? 52.327 75.207 85.273 1.00 67.78 229 ILE B O 1
ATOM 1233 N N . SER A 1 181 ? 54.067 75.057 83.858 1.00 68.50 230 SER B N 1
ATOM 1234 C CA . SER A 1 181 ? 54.697 73.964 84.583 1.00 68.50 230 SER B CA 1
ATOM 1235 C C . SER A 1 181 ? 54.926 74.277 86.050 1.00 68.50 230 SER B C 1
ATOM 1236 O O . SER A 1 181 ? 55.313 73.378 86.801 1.00 68.50 230 SER B O 1
ATOM 1239 N N . VAL A 1 182 ? 54.727 75.518 86.476 1.00 69.90 231 VAL B N 1
ATOM 1240 C CA . VAL A 1 182 ? 54.680 75.839 87.891 1.00 69.90 231 VAL B CA 1
ATOM 1241 C C . VAL A 1 182 ? 53.251 76.081 88.357 1.00 69.90 231 VAL B C 1
ATOM 1242 O O . VAL A 1 182 ? 52.888 75.696 89.468 1.00 69.90 231 VAL B O 1
ATOM 1246 N N . LEU A 1 183 ? 52.424 76.697 87.510 1.00 73.63 232 LEU B N 1
ATOM 1247 C CA . LEU A 1 183 ? 51.025 76.905 87.858 1.00 73.63 232 LEU B CA 1
ATOM 1248 C C . LEU A 1 183 ? 50.336 75.580 88.137 1.00 73.63 232 LEU B C 1
ATOM 1249 O O . LEU A 1 183 ? 49.903 75.314 89.263 1.00 73.63 232 LEU B O 1
ATOM 1254 N N . ILE A 1 184 ? 50.240 74.727 87.113 1.00 74.57 233 ILE B N 1
ATOM 1255 C CA . ILE A 1 184 ? 49.640 73.409 87.285 1.00 74.57 233 ILE B CA 1
ATOM 1256 C C . ILE A 1 184 ? 50.298 72.688 88.442 1.00 74.57 233 ILE B C 1
ATOM 1257 O O . ILE A 1 184 ? 49.671 71.865 89.115 1.00 74.57 233 ILE B O 1
ATOM 1262 N N . SER A 1 185 ? 51.562 73.001 88.710 1.00 75.90 234 SER B N 1
ATOM 1263 C CA . SER A 1 185 ? 52.203 72.483 89.906 1.00 75.90 234 SER B CA 1
ATOM 1264 C C . SER A 1 185 ? 51.722 73.223 91.139 1.00 75.90 234 SER B C 1
ATOM 1265 O O . SER A 1 185 ? 51.422 72.602 92.165 1.00 75.90 234 SER B O 1
ATOM 1268 N N . ALA A 1 186 ? 51.648 74.553 91.055 1.00 78.84 235 ALA B N 1
ATOM 1269 C CA . ALA A 1 186 ? 51.256 75.358 92.206 1.00 78.84 235 ALA B CA 1
ATOM 1270 C C . ALA A 1 186 ? 49.937 74.878 92.787 1.00 78.84 235 ALA B C 1
ATOM 1271 O O . ALA A 1 186 ? 49.856 74.547 93.974 1.00 78.84 235 ALA B O 1
ATOM 1273 N N . LEU A 1 187 ? 48.893 74.834 91.958 1.00 79.15 236 LEU B N 1
ATOM 1274 C CA . LEU A 1 187 ? 47.589 74.381 92.421 1.00 79.15 236 LEU B CA 1
ATOM 1275 C C . LEU A 1 187 ? 47.711 73.075 93.189 1.00 79.15 236 LEU B C 1
ATOM 1276 O O . LEU A 1 187 ? 47.178 72.934 94.295 1.00 79.15 236 LEU B O 1
ATOM 1281 N N . ILE A 1 188 ? 48.443 72.115 92.626 1.00 79.72 237 ILE B N 1
ATOM 1282 C CA . ILE A 1 188 ? 48.572 70.821 93.277 1.00 79.72 237 ILE B CA 1
ATOM 1283 C C . ILE A 1 188 ? 49.333 70.950 94.584 1.00 79.72 237 ILE B C 1
ATOM 1284 O O . ILE A 1 188 ? 49.105 70.177 95.521 1.00 79.72 237 ILE B O 1
ATOM 1289 N N . ILE A 1 189 ? 50.232 71.924 94.688 1.00 79.92 238 ILE B N 1
ATOM 1290 C CA . ILE A 1 189 ? 50.889 72.156 95.967 1.00 79.92 238 ILE B CA 1
ATOM 1291 C C . ILE A 1 189 ? 49.917 72.790 96.950 1.00 79.92 238 ILE B C 1
ATOM 1292 O O . ILE A 1 189 ? 49.761 72.322 98.083 1.00 79.92 238 ILE B O 1
ATOM 1297 N N . TYR A 1 190 ? 49.237 73.855 96.527 1.00 84.52 239 TYR B N 1
ATOM 1298 C CA . TYR A 1 190 ? 48.316 74.548 97.420 1.00 84.52 239 TYR B CA 1
ATOM 1299 C C . TYR A 1 190 ? 47.197 73.627 97.877 1.00 84.52 239 TYR B C 1
ATOM 1300 O O . TYR A 1 190 ? 46.889 73.551 99.071 1.00 84.52 239 TYR B O 1
ATOM 1309 N N . PHE A 1 191 ? 46.581 72.909 96.942 1.00 87.62 240 PHE B N 1
ATOM 1310 C CA . PHE A 1 191 ? 45.421 72.101 97.285 1.00 87.62 240 PHE B CA 1
ATOM 1311 C C . PHE A 1 191 ? 45.774 70.830 98.041 1.00 87.62 240 PHE B C 1
ATOM 1312 O O . PHE A 1 191 ? 44.864 70.161 98.537 1.00 87.62 240 PHE B O 1
ATOM 1320 N N . LYS A 1 192 ? 47.047 70.481 98.140 1.00 87.88 241 LYS B N 1
ATOM 1321 C CA . LYS A 1 192 ? 47.442 69.365 98.987 1.00 87.88 241 LYS B CA 1
ATOM 1322 C C . LYS A 1 192 ? 48.934 69.433 99.276 1.00 87.88 241 LYS B C 1
ATOM 1323 O O . LYS A 1 192 ? 49.710 68.661 98.702 1.00 87.88 241 LYS B O 1
ATOM 1329 N N . PRO A 1 193 ? 49.376 70.317 100.170 1.00 90.20 242 PRO B N 1
ATOM 1330 C CA . PRO A 1 193 ? 50.817 70.461 100.417 1.00 90.20 242 PRO B CA 1
ATOM 1331 C C . PRO A 1 193 ? 51.439 69.215 101.012 1.00 90.20 242 PRO B C 1
ATOM 1332 O O . PRO A 1 193 ? 52.652 69.165 101.223 1.00 90.20 242 PRO B O 1
ATOM 1336 N N . GLU A 1 194 ? 50.619 68.205 101.293 1.00 91.84 243 GLU B N 1
ATOM 1337 C CA . GLU A 1 194 ? 51.156 66.940 101.766 1.00 91.84 243 GLU B CA 1
ATOM 1338 C C . GLU A 1 194 ? 52.009 66.255 100.711 1.00 91.84 243 GLU B C 1
ATOM 1339 O O . GLU A 1 194 ? 52.842 65.412 101.060 1.00 91.84 243 GLU B O 1
ATOM 1341 N N . TYR A 1 195 ? 51.834 66.604 99.436 1.00 92.89 244 TYR B N 1
ATOM 1342 C CA . TYR A 1 195 ? 52.558 65.910 98.377 1.00 92.89 244 TYR B CA 1
ATOM 1343 C C . TYR A 1 195 ? 53.975 66.443 98.225 1.00 92.89 244 TYR B C 1
ATOM 1344 O O . TYR A 1 195 ? 54.948 65.709 98.426 1.00 92.89 244 TYR B O 1
ATOM 1353 N N . LYS A 1 196 ? 54.111 67.712 97.849 1.00 96.06 245 LYS B N 1
ATOM 1354 C CA . LYS A 1 196 ? 55.373 68.442 97.810 1.00 96.06 245 LYS B CA 1
ATOM 1355 C C . LYS A 1 196 ? 56.327 67.912 96.744 1.00 96.06 245 LYS B C 1
ATOM 1356 O O . LYS A 1 196 ? 57.385 68.510 96.527 1.00 96.06 245 LYS B O 1
ATOM 1362 N N . ILE A 1 197 ? 55.985 66.832 96.049 1.00 89.29 246 ILE B N 1
ATOM 1363 C CA . ILE A 1 197 ? 56.900 66.262 95.070 1.00 89.29 246 ILE B CA 1
ATOM 1364 C C . ILE A 1 197 ? 56.172 66.049 93.754 1.00 89.29 246 ILE B C 1
ATOM 1365 O O . ILE A 1 197 ? 56.569 65.209 92.941 1.00 89.29 246 ILE B O 1
ATOM 1370 N N . ALA A 1 198 ? 55.100 66.799 93.537 1.00 86.16 247 ALA B N 1
ATOM 1371 C CA . ALA A 1 198 ? 54.444 66.801 92.240 1.00 86.16 247 ALA B CA 1
ATOM 1372 C C . ALA A 1 198 ? 54.988 67.877 91.312 1.00 86.16 247 ALA B C 1
ATOM 1373 O O . ALA A 1 198 ? 54.652 67.880 90.124 1.00 86.16 247 ALA B O 1
ATOM 1375 N N . ASP A 1 199 ? 55.817 68.776 91.818 1.00 84.57 248 ASP B N 1
ATOM 1376 C CA . ASP A 1 199 ? 56.377 69.829 90.989 1.00 84.57 248 ASP B CA 1
ATOM 1377 C C . ASP A 1 199 ? 57.508 69.299 90.111 1.00 84.57 248 ASP B C 1
ATOM 1378 O O . ASP A 1 199 ? 57.514 69.567 88.901 1.00 84.57 248 ASP B O 1
ATOM 1383 N N . PRO A 1 200 ? 58.486 68.564 90.662 1.00 83.27 249 PRO B N 1
ATOM 1384 C CA . PRO A 1 200 ? 59.552 68.044 89.794 1.00 83.27 249 PRO B CA 1
ATOM 1385 C C . PRO A 1 200 ? 59.041 67.204 88.640 1.00 83.27 249 PRO B C 1
ATOM 1386 O O . PRO A 1 200 ? 59.528 67.366 87.517 1.00 83.27 249 PRO B O 1
ATOM 1390 N N . ILE A 1 201 ? 58.075 66.313 88.871 1.00 80.79 250 ILE B N 1
ATOM 1391 C CA . ILE A 1 201 ? 57.587 65.497 87.765 1.00 80.79 250 ILE B CA 1
ATOM 1392 C C . ILE A 1 201 ? 56.893 66.367 86.734 1.00 80.79 250 ILE B C 1
ATOM 1393 O O . ILE A 1 201 ? 56.916 66.067 85.530 1.00 80.79 250 ILE B O 1
ATOM 1398 N N . CYS A 1 202 ? 56.289 67.468 87.175 1.00 80.87 251 CYS B N 1
ATOM 1399 C CA . CYS A 1 202 ? 55.668 68.385 86.232 1.00 80.87 251 CYS B CA 1
ATOM 1400 C C . CYS A 1 202 ? 56.719 69.052 85.355 1.00 80.87 251 CYS B C 1
ATOM 1401 O O . CYS A 1 202 ? 56.584 69.088 84.123 1.00 80.87 251 CYS B O 1
ATOM 1404 N N . THR A 1 203 ? 57.768 69.601 85.976 1.00 78.41 252 THR B N 1
ATOM 1405 C CA . THR A 1 203 ? 58.864 70.158 85.194 1.00 78.41 252 THR B CA 1
ATOM 1406 C C . THR A 1 203 ? 59.407 69.125 84.226 1.00 78.41 252 THR B C 1
ATOM 1407 O O . THR A 1 203 ? 59.691 69.440 83.068 1.00 78.41 252 THR B O 1
ATOM 1411 N N . PHE A 1 204 ? 59.528 67.878 84.679 1.00 75.49 253 PHE B N 1
ATOM 1412 C CA . PHE A 1 204 ? 60.022 66.810 83.818 1.00 75.49 253 PHE B CA 1
ATOM 1413 C C . PHE A 1 204 ? 59.168 66.681 82.565 1.00 75.49 253 PHE B C 1
ATOM 1414 O O . PHE A 1 204 ? 59.648 66.884 81.440 1.00 75.49 253 PHE B O 1
ATOM 1422 N N . ILE A 1 205 ? 57.889 66.355 82.743 1.00 74.65 254 ILE B N 1
ATOM 1423 C CA . ILE A 1 205 ? 57.051 66.047 81.589 1.00 74.65 254 ILE B CA 1
ATOM 1424 C C . ILE A 1 205 ? 56.910 67.265 80.681 1.00 74.65 254 ILE B C 1
ATOM 1425 O O . ILE A 1 205 ? 56.907 67.149 79.443 1.00 74.65 254 ILE B O 1
ATOM 1430 N N . PHE A 1 206 ? 56.852 68.458 81.265 1.00 70.45 255 PHE B N 1
ATOM 1431 C CA . PHE A 1 206 ? 56.637 69.615 80.413 1.00 70.45 255 PHE B CA 1
ATOM 1432 C C . PHE A 1 206 ? 57.906 70.011 79.670 1.00 70.45 255 PHE B C 1
ATOM 1433 O O . PHE A 1 206 ? 57.834 70.445 78.511 1.00 70.45 255 PHE B O 1
ATOM 1441 N N . SER A 1 207 ? 59.071 69.830 80.294 1.00 67.58 256 SER B N 1
ATOM 1442 C CA . SER A 1 207 ? 60.322 69.958 79.565 1.00 67.58 256 SER B CA 1
ATOM 1443 C C . SER A 1 207 ? 60.370 68.979 78.406 1.00 67.58 256 SER B C 1
ATOM 1444 O O . SER A 1 207 ? 60.897 69.298 77.335 1.00 67.58 256 SER B O 1
ATOM 1447 N N . ILE A 1 208 ? 59.811 67.784 78.595 1.00 65.05 257 ILE B N 1
ATOM 1448 C CA . ILE A 1 208 ? 59.788 66.824 77.495 1.00 65.05 257 ILE B CA 1
ATOM 1449 C C . ILE A 1 208 ? 58.928 67.346 76.349 1.00 65.05 257 ILE B C 1
ATOM 1450 O O . ILE A 1 208 ? 59.264 67.173 75.169 1.00 65.05 257 ILE B O 1
ATOM 1455 N N . LEU A 1 209 ? 57.814 68.001 76.672 1.00 61.90 258 LEU B N 1
ATOM 1456 C CA . LEU A 1 209 ? 56.992 68.586 75.609 1.00 61.90 258 LEU B CA 1
ATOM 1457 C C . LEU A 1 209 ? 57.759 69.666 74.841 1.00 61.90 258 LEU B C 1
ATOM 1458 O O . LEU A 1 209 ? 57.753 69.702 73.593 1.00 61.90 258 LEU B O 1
ATOM 1463 N N . VAL A 1 210 ? 58.407 70.570 75.579 1.00 57.67 259 VAL B N 1
ATOM 1464 C CA . VAL A 1 210 ? 59.307 71.540 74.955 1.00 57.67 259 VAL B CA 1
ATOM 1465 C C . VAL A 1 210 ? 60.241 70.837 73.984 1.00 57.67 259 VAL B C 1
ATOM 1466 O O . VAL A 1 210 ? 60.360 71.215 72.809 1.00 57.67 259 VAL B O 1
ATOM 1470 N N . LEU A 1 211 ? 60.914 69.798 74.472 1.00 56.00 260 LEU B N 1
ATOM 1471 C CA . LEU A 1 211 ? 61.915 69.124 73.664 1.00 56.00 260 LEU B CA 1
ATOM 1472 C C . LEU A 1 211 ? 61.306 68.512 72.415 1.00 56.00 260 LEU B C 1
ATOM 1473 O O . LEU A 1 211 ? 61.959 68.466 71.372 1.00 56.00 260 LEU B O 1
ATOM 1478 N N . ALA A 1 212 ? 60.054 68.070 72.479 1.00 53.81 261 ALA B N 1
ATOM 1479 C CA . ALA A 1 212 ? 59.421 67.536 71.276 1.00 53.81 261 ALA B CA 1
ATOM 1480 C C . ALA A 1 212 ? 59.256 68.619 70.211 1.00 53.81 261 ALA B C 1
ATOM 1481 O O . ALA A 1 212 ? 59.557 68.407 69.021 1.00 53.81 261 ALA B O 1
ATOM 1483 N N . SER A 1 213 ? 58.767 69.791 70.617 1.00 50.92 262 SER B N 1
ATOM 1484 C CA . SER A 1 213 ? 58.612 70.864 69.631 1.00 50.92 262 SER B CA 1
ATOM 1485 C C . SER A 1 213 ? 59.960 71.249 69.022 1.00 50.92 262 SER B C 1
ATOM 1486 O O . SER A 1 213 ? 60.093 71.423 67.791 1.00 50.92 262 SER B O 1
ATOM 1489 N N . THR A 1 214 ? 60.978 71.374 69.870 1.00 49.89 263 THR B N 1
ATOM 1490 C CA . THR A 1 214 ? 62.297 71.684 69.345 1.00 49.89 263 THR B CA 1
ATOM 1491 C C . THR A 1 214 ? 62.803 70.575 68.443 1.00 49.89 263 THR B C 1
ATOM 1492 O O . THR A 1 214 ? 63.581 70.839 67.529 1.00 49.89 263 THR B O 1
ATOM 1496 N N . ILE A 1 215 ? 62.369 69.335 68.668 1.00 48.93 264 ILE B N 1
ATOM 1497 C CA . ILE A 1 215 ? 62.759 68.247 67.777 1.00 48.93 264 ILE B CA 1
ATOM 1498 C C . ILE A 1 215 ? 62.213 68.479 66.382 1.00 48.93 264 ILE B C 1
ATOM 1499 O O . ILE A 1 215 ? 62.918 68.292 65.381 1.00 48.93 264 ILE B O 1
ATOM 1504 N N . THR A 1 216 ? 60.948 68.879 66.286 1.00 47.98 265 THR B N 1
ATOM 1505 C CA . THR A 1 216 ? 60.405 69.187 64.962 1.00 47.98 265 THR B CA 1
ATOM 1506 C C . THR A 1 216 ? 61.235 70.258 64.258 1.00 47.98 265 THR B C 1
ATOM 1507 O O . THR A 1 216 ? 61.710 70.062 63.123 1.00 47.98 265 THR B O 1
ATOM 1511 N N . ILE A 1 217 ? 61.429 71.401 64.923 1.00 45.80 266 ILE B N 1
ATOM 1512 C CA . ILE A 1 217 ? 62.132 72.483 64.227 1.00 45.80 266 ILE B CA 1
ATOM 1513 C C . ILE A 1 217 ? 63.567 72.087 63.914 1.00 45.80 266 ILE B C 1
ATOM 1514 O O . ILE A 1 217 ? 64.111 72.460 62.864 1.00 45.80 266 ILE B O 1
ATOM 1519 N N . LEU A 1 218 ? 64.199 71.318 64.799 1.00 43.53 267 LEU B N 1
ATOM 1520 C CA . LEU A 1 218 ? 65.572 70.900 64.573 1.00 43.53 267 LEU B CA 1
ATOM 1521 C C . LEU A 1 218 ? 65.674 69.999 63.362 1.00 43.53 267 LEU B C 1
ATOM 1522 O O . LEU A 1 218 ? 66.593 70.149 62.555 1.00 43.53 267 LEU B O 1
ATOM 1527 N N . LYS A 1 219 ? 64.752 69.050 63.218 1.00 42.80 268 LYS B N 1
ATOM 1528 C CA . LYS A 1 219 ? 64.802 68.189 62.045 1.00 42.80 268 LYS B CA 1
ATOM 1529 C C . LYS A 1 219 ? 64.687 69.012 60.778 1.00 42.80 268 LYS B C 1
ATOM 1530 O O . LYS A 1 219 ? 65.448 68.815 59.822 1.00 42.80 268 LYS B O 1
ATOM 1536 N N . ASP A 1 220 ? 63.757 69.967 60.761 1.00 46.33 269 ASP B N 1
ATOM 1537 C CA . ASP A 1 220 ? 63.565 70.743 59.538 1.00 46.33 269 ASP B CA 1
ATOM 1538 C C . ASP A 1 220 ? 64.808 71.558 59.187 1.00 46.33 269 ASP B C 1
ATOM 1539 O O . ASP A 1 220 ? 65.300 71.512 58.051 1.00 46.33 269 ASP B O 1
ATOM 1544 N N . PHE A 1 221 ? 65.338 72.314 60.147 1.00 45.11 270 PHE B N 1
ATOM 1545 C CA . PHE A 1 221 ? 66.496 73.137 59.820 1.00 45.11 270 PHE B CA 1
ATOM 1546 C C . PHE A 1 221 ? 67.751 72.313 59.598 1.00 45.11 270 PHE B C 1
ATOM 1547 O O . PHE A 1 221 ? 68.659 72.771 58.902 1.00 45.11 270 PHE B O 1
ATOM 1555 N N . SER A 1 222 ? 67.826 71.105 60.147 1.00 42.84 271 SER B N 1
ATOM 1556 C CA . SER A 1 222 ? 68.965 70.255 59.847 1.00 42.84 271 SER B CA 1
ATOM 1557 C C . SER A 1 222 ? 68.897 69.757 58.419 1.00 42.84 271 SER B C 1
ATOM 1558 O O . SER A 1 222 ? 69.912 69.733 57.718 1.00 42.84 271 SER B O 1
ATOM 1561 N N . ILE A 1 223 ? 67.712 69.352 57.966 1.00 39.44 272 ILE B N 1
ATOM 1562 C CA . ILE A 1 223 ? 67.566 69.005 56.558 1.00 39.44 272 ILE B CA 1
ATOM 1563 C C . ILE A 1 223 ? 67.959 70.185 55.683 1.00 39.44 272 ILE B C 1
ATOM 1564 O O . ILE A 1 223 ? 68.592 70.015 54.637 1.00 39.44 272 ILE B O 1
ATOM 1569 N N . LEU A 1 224 ? 67.616 71.403 56.106 1.00 39.73 273 LEU B N 1
ATOM 1570 C CA . LEU A 1 224 ? 68.019 72.580 55.333 1.00 39.73 273 LEU B CA 1
ATOM 1571 C C . LEU A 1 224 ? 69.531 72.737 55.279 1.00 39.73 273 LEU B C 1
ATOM 1572 O O . LEU A 1 224 ? 70.100 72.966 54.209 1.00 39.73 273 LEU B O 1
ATOM 1577 N N . LEU A 1 225 ? 70.200 72.644 56.426 1.00 39.28 274 LEU B N 1
ATOM 1578 C CA . LEU A 1 225 ? 71.631 72.916 56.456 1.00 39.28 274 LEU B CA 1
ATOM 1579 C C . LEU A 1 225 ? 72.438 71.866 55.720 1.00 39.28 274 LEU B C 1
ATOM 1580 O O . LEU A 1 225 ? 73.569 72.147 55.320 1.00 39.28 274 LEU B O 1
ATOM 1585 N N . MET A 1 226 ? 71.895 70.669 55.532 1.00 41.27 275 MET B N 1
ATOM 1586 C CA . MET A 1 226 ? 72.609 69.601 54.855 1.00 41.27 275 MET B CA 1
ATOM 1587 C C . MET A 1 226 ? 72.351 69.583 53.361 1.00 41.27 275 MET B C 1
ATOM 1588 O O . MET A 1 226 ? 72.518 68.538 52.728 1.00 41.27 275 MET B O 1
ATOM 1593 N N . GLU A 1 227 ? 71.951 70.715 52.787 1.00 40.80 276 GLU B N 1
ATOM 1594 C CA . GLU A 1 227 ? 71.656 70.826 51.361 1.00 40.80 276 GLU B CA 1
ATOM 1595 C C . GLU A 1 227 ? 70.553 69.871 50.932 1.00 40.80 276 GLU B C 1
ATOM 1596 O O . GLU A 1 227 ? 70.496 69.454 49.779 1.00 40.80 276 GLU B O 1
ATOM 1602 N N . GLY A 1 228 ? 69.673 69.509 51.853 1.00 36.74 277 GLY B N 1
ATOM 1603 C CA . GLY A 1 228 ? 68.558 68.664 51.492 1.00 36.74 277 GLY B CA 1
ATOM 1604 C C . GLY A 1 228 ? 67.561 69.408 50.631 1.00 36.74 277 GLY B C 1
ATOM 1605 O O . GLY A 1 228 ? 67.447 70.629 50.687 1.00 36.74 277 GLY B O 1
ATOM 1606 N N . VAL A 1 229 ? 66.839 68.655 49.810 1.00 40.12 278 VAL B N 1
ATOM 1607 C CA . VAL A 1 229 ? 65.790 69.247 48.988 1.00 40.12 278 VAL B CA 1
ATOM 1608 C C . VAL A 1 229 ? 64.778 69.841 49.953 1.00 40.12 278 VAL B C 1
ATOM 1609 O O . VAL A 1 229 ? 64.585 69.303 51.049 1.00 40.12 278 VAL B O 1
ATOM 1613 N N . PRO A 1 230 ? 64.142 70.951 49.624 1.00 42.45 279 PRO B N 1
ATOM 1614 C CA . PRO A 1 230 ? 63.218 71.558 50.574 1.00 42.45 279 PRO B CA 1
ATOM 1615 C C . PRO A 1 230 ? 61.959 70.724 50.703 1.00 42.45 279 PRO B C 1
ATOM 1616 O O . PRO A 1 230 ? 61.528 70.061 49.759 1.00 42.45 279 PRO B O 1
ATOM 1620 N N . LYS A 1 231 ? 61.386 70.740 51.909 1.00 45.37 280 LYS B N 1
ATOM 1621 C CA . LYS A 1 231 ? 60.125 70.045 52.137 1.00 45.37 280 LYS B CA 1
ATOM 1622 C C . LYS A 1 231 ? 59.057 70.487 51.157 1.00 45.37 280 LYS B C 1
ATOM 1623 O O . LYS A 1 231 ? 58.243 69.671 50.715 1.00 45.37 280 LYS B O 1
ATOM 1629 N N . SER A 1 232 ? 59.048 71.767 50.800 1.00 46.51 281 SER B N 1
ATOM 1630 C CA . SER A 1 232 ? 57.992 72.284 49.949 1.00 46.51 281 SER B CA 1
ATOM 1631 C C . SER A 1 232 ? 57.949 71.588 48.600 1.00 46.51 281 SER B C 1
ATOM 1632 O O . SER A 1 232 ? 56.942 71.699 47.894 1.00 46.51 281 SER B O 1
ATOM 1635 N N . LEU A 1 233 ? 59.002 70.866 48.228 1.00 45.26 282 LEU B N 1
ATOM 1636 C CA . LEU A 1 233 ? 59.101 70.239 46.920 1.00 45.26 282 LEU B CA 1
ATOM 1637 C C . LEU A 1 233 ? 59.328 68.744 47.075 1.00 45.26 282 LEU B C 1
ATOM 1638 O O . LEU A 1 233 ? 59.272 68.190 48.174 1.00 45.26 282 LEU B O 1
ATOM 1643 N N . ASN A 1 234 ? 59.582 68.093 45.945 1.00 47.45 283 ASN B N 1
ATOM 1644 C CA . ASN A 1 234 ? 59.761 66.652 45.886 1.00 47.45 283 ASN B CA 1
ATOM 1645 C C . ASN A 1 234 ? 60.595 66.314 44.664 1.00 47.45 283 ASN B C 1
ATOM 1646 O O . ASN A 1 234 ? 60.256 66.719 43.549 1.00 47.45 283 ASN B O 1
ATOM 1651 N N . TYR A 1 235 ? 61.670 65.557 44.875 1.00 46.47 284 TYR B N 1
ATOM 1652 C CA . TYR A 1 235 ? 62.670 65.347 43.834 1.00 46.47 284 TYR B CA 1
ATOM 1653 C C . TYR A 1 235 ? 62.061 64.714 42.591 1.00 46.47 284 TYR B C 1
ATOM 1654 O O . TYR A 1 235 ? 62.105 65.290 41.499 1.00 46.47 284 TYR B O 1
ATOM 1663 N N . SER A 1 236 ? 61.493 63.516 42.741 1.00 50.88 285 SER B N 1
ATOM 1664 C CA . SER A 1 236 ? 60.922 62.811 41.598 1.00 50.88 285 SER B CA 1
ATOM 1665 C C . SER A 1 236 ? 59.863 63.645 40.898 1.00 50.88 285 SER B C 1
ATOM 1666 O O . SER A 1 236 ? 59.719 63.565 39.674 1.00 50.88 285 SER B O 1
ATOM 1669 N N . GLY A 1 237 ? 59.122 64.453 41.652 1.00 51.86 286 GLY B N 1
ATOM 1670 C CA . GLY A 1 237 ? 58.209 65.390 41.025 1.00 51.86 286 GLY B CA 1
ATOM 1671 C C . GLY A 1 237 ? 58.930 66.380 40.134 1.00 51.86 286 GLY B C 1
ATOM 1672 O O . GLY A 1 237 ? 58.454 66.715 39.049 1.00 51.86 286 GLY B O 1
ATOM 1673 N N . VAL A 1 238 ? 60.105 66.837 40.564 1.00 50.09 287 VAL B N 1
ATOM 1674 C CA . VAL A 1 238 ? 60.871 67.773 39.750 1.00 50.09 287 VAL B CA 1
ATOM 1675 C C . VAL A 1 238 ? 61.415 67.085 38.508 1.00 50.09 287 VAL B C 1
ATOM 1676 O O . VAL A 1 238 ? 61.410 67.656 37.413 1.00 50.09 287 VAL B O 1
ATOM 1680 N N . LYS A 1 239 ? 61.896 65.852 38.651 1.00 52.31 288 LYS B N 1
ATOM 1681 C CA . LYS A 1 239 ? 62.370 65.135 37.474 1.00 52.31 288 LYS B CA 1
ATOM 1682 C C . LYS A 1 239 ? 61.246 64.924 36.470 1.00 52.31 288 LYS B C 1
ATOM 1683 O O . LYS A 1 239 ? 61.449 65.084 35.263 1.00 52.31 288 LYS B O 1
ATOM 1689 N N . GLU A 1 240 ? 60.053 64.561 36.944 1.00 57.66 289 GLU B N 1
ATOM 1690 C CA . GLU A 1 240 ? 58.914 64.440 36.040 1.00 57.66 289 GLU B CA 1
ATOM 1691 C C . GLU A 1 240 ? 58.590 65.776 35.389 1.00 57.66 289 GLU B C 1
ATOM 1692 O O . GLU A 1 240 ? 58.345 65.846 34.179 1.00 57.66 289 GLU B O 1
ATOM 1698 N N . LEU A 1 241 ? 58.600 66.849 36.177 1.00 52.25 290 LEU B N 1
ATOM 1699 C CA . LEU A 1 241 ? 58.234 68.161 35.665 1.00 52.25 290 LEU B CA 1
ATOM 1700 C C . LEU A 1 241 ? 59.209 68.637 34.600 1.00 52.25 290 LEU B C 1
ATOM 1701 O O . LEU A 1 241 ? 58.819 69.305 33.639 1.00 52.25 290 LEU B O 1
ATOM 1706 N N . ILE A 1 242 ? 60.485 68.310 34.756 1.00 49.64 291 ILE B N 1
ATOM 1707 C CA . ILE A 1 242 ? 61.463 68.692 33.748 1.00 49.64 291 ILE B CA 1
ATOM 1708 C C . ILE A 1 242 ? 61.347 67.787 32.532 1.00 49.64 291 ILE B C 1
ATOM 1709 O O . ILE A 1 242 ? 61.167 68.258 31.405 1.00 49.64 291 ILE B O 1
ATOM 1714 N N . LEU A 1 243 ? 61.440 66.472 32.739 1.00 52.87 292 LEU B N 1
ATOM 1715 C CA . LEU A 1 243 ? 61.361 65.518 31.644 1.00 52.87 292 LEU B CA 1
ATOM 1716 C C . LEU A 1 243 ? 60.068 65.628 30.854 1.00 52.87 292 LEU B C 1
ATOM 1717 O O . LEU A 1 243 ? 59.999 65.101 29.739 1.00 52.87 292 LEU B O 1
ATOM 1722 N N . ALA A 1 244 ? 59.052 66.298 31.389 1.00 58.39 293 ALA B N 1
ATOM 1723 C CA . ALA A 1 244 ? 57.801 66.499 30.673 1.00 58.39 293 ALA B CA 1
ATOM 1724 C C . ALA A 1 244 ? 57.896 67.564 29.588 1.00 58.39 293 ALA B C 1
ATOM 1725 O O . ALA A 1 244 ? 56.859 67.962 29.048 1.00 58.39 293 ALA B O 1
ATOM 1727 N N . VAL A 1 245 ? 59.097 68.034 29.259 1.00 64.87 294 VAL B N 1
ATOM 1728 C CA . VAL A 1 245 ? 59.297 69.041 28.223 1.00 64.87 294 VAL B CA 1
ATOM 1729 C C . VAL A 1 245 ? 59.912 68.370 27.003 1.00 64.87 294 VAL B C 1
ATOM 1730 O O . VAL A 1 245 ? 60.660 67.393 27.113 1.00 64.87 294 VAL B O 1
ATOM 1734 N N . ASP A 1 246 ? 59.591 68.912 25.827 1.00 73.50 295 ASP B N 1
ATOM 1735 C CA . ASP A 1 246 ? 59.762 68.197 24.567 1.00 73.50 295 ASP B CA 1
ATOM 1736 C C . ASP A 1 246 ? 61.203 67.753 24.339 1.00 73.50 295 ASP B C 1
ATOM 1737 O O . ASP A 1 246 ? 61.497 66.554 24.303 1.00 73.50 295 ASP B O 1
ATOM 1742 N N . GLY A 1 247 ? 62.120 68.708 24.189 1.00 74.36 296 GLY B N 1
ATOM 1743 C CA . GLY A 1 247 ? 63.421 68.404 23.618 1.00 74.36 296 GLY B CA 1
ATOM 1744 C C . GLY A 1 247 ? 64.284 67.462 24.434 1.00 74.36 296 GLY B C 1
ATOM 1745 O O . GLY A 1 247 ? 65.198 66.844 23.880 1.00 74.36 296 GLY B O 1
ATOM 1746 N N . VAL A 1 248 ? 64.017 67.330 25.734 1.00 66.72 297 VAL B N 1
ATOM 1747 C CA . VAL A 1 248 ? 64.944 66.608 26.594 1.00 66.72 297 VAL B CA 1
ATOM 1748 C C . VAL A 1 248 ? 64.833 65.110 26.355 1.00 66.72 297 VAL B C 1
ATOM 1749 O O . VAL A 1 248 ? 63.824 64.596 25.865 1.00 66.72 297 VAL B O 1
ATOM 1753 N N . LEU A 1 249 ? 65.899 64.401 26.707 1.00 66.69 298 LEU B N 1
ATOM 1754 C CA . LEU A 1 249 ? 65.938 62.951 26.606 1.00 66.69 298 LEU B CA 1
ATOM 1755 C C . LEU A 1 249 ? 66.296 62.259 27.909 1.00 66.69 298 LEU B C 1
ATOM 1756 O O . LEU A 1 249 ? 65.831 61.143 28.141 1.00 66.69 298 LEU B O 1
ATOM 1761 N N . SER A 1 250 ? 67.108 62.881 28.758 1.00 64.57 299 SER B N 1
ATOM 1762 C CA . SER A 1 250 ? 67.499 62.274 30.020 1.00 64.57 299 SER B CA 1
ATOM 1763 C C . SER A 1 250 ? 68.129 63.341 30.896 1.00 64.57 299 SER B C 1
ATOM 1764 O O . SER A 1 250 ? 69.012 64.072 30.448 1.00 64.57 299 SER B O 1
ATOM 1767 N N . VAL A 1 251 ? 67.681 63.416 32.142 1.00 58.73 300 VAL B N 1
ATOM 1768 C CA . VAL A 1 251 ? 68.195 64.380 33.101 1.00 58.73 300 VAL B CA 1
ATOM 1769 C C . VAL A 1 251 ? 68.947 63.616 34.167 1.00 58.73 300 VAL B C 1
ATOM 1770 O O . VAL A 1 251 ? 68.363 62.781 34.864 1.00 58.73 300 VAL B O 1
ATOM 1774 N N . HIS A 1 252 ? 70.233 63.899 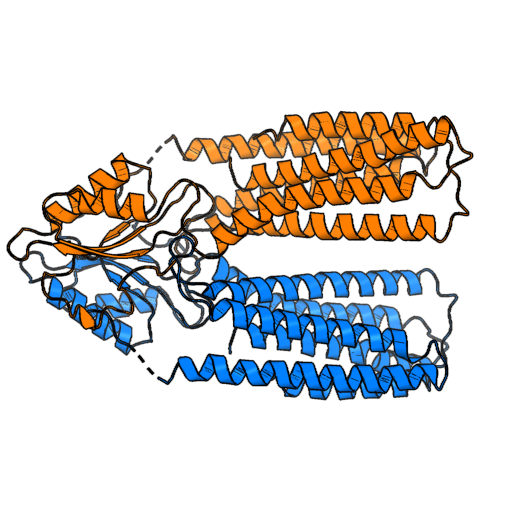34.296 1.00 60.46 301 HIS B N 1
ATOM 1775 C CA . HIS A 1 252 ? 71.054 63.279 35.316 1.00 60.46 301 HIS B CA 1
ATOM 1776 C C . HIS A 1 252 ? 71.657 64.355 36.201 1.00 60.46 301 HIS B C 1
ATOM 1777 O O . HIS A 1 252 ? 71.857 65.490 35.772 1.00 60.46 301 HIS B O 1
ATOM 1784 N N . SER A 1 253 ? 71.931 63.984 37.446 1.00 47.62 302 SER B N 1
ATOM 1785 C CA . SER A 1 253 ? 72.579 64.864 38.409 1.00 47.62 302 SER B CA 1
ATOM 1786 C C . SER A 1 253 ? 71.733 66.102 38.686 1.00 47.62 302 SER B C 1
ATOM 1787 O O . SER A 1 253 ? 72.181 67.237 38.554 1.00 47.62 302 SER B O 1
ATOM 1790 N N . LEU A 1 254 ? 70.495 65.863 39.084 1.00 40.34 303 LEU B N 1
ATOM 1791 C CA . LEU A 1 254 ? 69.614 66.946 39.498 1.00 40.34 303 LEU B CA 1
ATOM 1792 C C . LEU A 1 254 ? 69.836 67.184 40.978 1.00 40.34 303 LEU B C 1
ATOM 1793 O O . LEU A 1 254 ? 69.430 66.375 41.809 1.00 40.34 303 LEU B O 1
ATOM 1798 N N . HIS A 1 255 ? 70.474 68.294 41.313 1.00 38.11 304 HIS B N 1
ATOM 1799 C CA . HIS A 1 255 ? 70.653 68.691 42.698 1.00 38.11 304 HIS B CA 1
ATOM 1800 C C . HIS A 1 255 ? 69.826 69.931 42.965 1.00 38.11 304 HIS B C 1
ATOM 1801 O O . HIS A 1 255 ? 69.911 70.906 42.220 1.00 38.11 304 HIS B O 1
ATOM 1808 N N . ILE A 1 256 ? 69.017 69.886 44.014 1.00 33.91 305 ILE B N 1
ATOM 1809 C CA . ILE A 1 256 ? 68.191 71.023 44.391 1.00 33.91 305 ILE B CA 1
ATOM 1810 C C . ILE A 1 256 ? 68.220 71.201 45.899 1.00 33.91 305 ILE B C 1
ATOM 1811 O O . ILE A 1 256 ? 67.532 70.490 46.633 1.00 33.91 305 ILE B O 1
ATOM 1816 N N . TRP A 1 257 ? 69.039 72.118 46.376 1.00 36.48 306 TRP B N 1
ATOM 1817 C CA . TRP A 1 257 ? 69.068 72.445 47.787 1.00 36.48 306 TRP B CA 1
ATOM 1818 C C . TRP A 1 257 ? 68.248 73.697 48.024 1.00 36.48 306 TRP B C 1
ATOM 1819 O O . TRP A 1 257 ? 67.456 74.114 47.182 1.00 36.48 306 TRP B O 1
ATOM 1830 N N . SER A 1 258 ? 68.405 74.286 49.196 1.00 36.31 307 SER B N 1
ATOM 1831 C CA . SER A 1 258 ? 67.679 75.497 49.512 1.00 36.31 307 SER B CA 1
ATOM 1832 C C . SER A 1 258 ? 68.516 76.416 50.376 1.00 36.31 307 SER B C 1
ATOM 1833 O O . SER A 1 258 ? 69.293 75.961 51.215 1.00 36.31 307 SER B O 1
ATOM 1836 N N . LEU A 1 259 ? 68.349 77.714 50.161 1.00 41.94 308 LEU B N 1
ATOM 1837 C CA . LEU A 1 259 ? 68.747 78.708 51.143 1.00 41.94 308 LEU B CA 1
ATOM 1838 C C . LEU A 1 259 ? 67.651 78.756 52.191 1.00 41.94 308 LEU B C 1
ATOM 1839 O O . LEU A 1 259 ? 66.837 77.833 52.251 1.00 41.94 308 LEU B O 1
ATOM 1844 N N . THR A 1 260 ? 67.602 79.815 52.996 1.00 45.83 309 THR B N 1
ATOM 1845 C CA . THR A 1 260 ? 66.944 79.762 54.296 1.00 45.83 309 THR B CA 1
ATOM 1846 C C . THR A 1 260 ? 65.615 79.024 54.284 1.00 45.83 309 THR B C 1
ATOM 1847 O O . THR A 1 260 ? 65.524 77.903 54.789 1.00 45.83 309 THR B O 1
ATOM 1851 N N . MET A 1 261 ? 64.585 79.615 53.693 1.00 48.49 310 MET B N 1
ATOM 1852 C CA . MET A 1 261 ? 63.344 78.880 53.506 1.00 48.49 310 MET B CA 1
ATOM 1853 C C . MET A 1 261 ? 62.865 78.959 52.067 1.00 48.49 310 MET B C 1
ATOM 1854 O O . MET A 1 261 ? 62.560 77.942 51.438 1.00 48.49 310 MET B O 1
ATOM 1859 N N . ASN A 1 262 ? 62.817 80.173 51.538 1.00 48.99 311 ASN B N 1
ATOM 1860 C CA . ASN A 1 262 ? 62.107 80.460 50.304 1.00 48.99 311 ASN B CA 1
ATOM 1861 C C . ASN A 1 262 ? 63.052 80.887 49.192 1.00 48.99 311 ASN B C 1
ATOM 1862 O O . ASN A 1 262 ? 62.666 81.630 48.290 1.00 48.99 311 ASN B O 1
ATOM 1867 N N . GLN A 1 263 ? 64.296 80.438 49.247 1.00 44.11 312 GLN B N 1
ATOM 1868 C CA . GLN A 1 263 ? 65.221 80.622 48.142 1.00 44.11 312 GLN B CA 1
ATOM 1869 C C . GLN A 1 263 ? 65.658 79.232 47.716 1.00 44.11 312 GLN B C 1
ATOM 1870 O O . GLN A 1 263 ? 66.673 78.712 48.178 1.00 44.11 312 GLN B O 1
ATOM 1876 N N . VAL A 1 264 ? 64.878 78.626 46.840 1.00 40.30 313 VAL B N 1
ATOM 1877 C CA . VAL A 1 264 ? 65.207 77.309 46.323 1.00 40.30 313 VAL B CA 1
ATOM 1878 C C . VAL A 1 264 ? 66.144 77.479 45.143 1.00 40.30 313 VAL B C 1
ATOM 1879 O O . VAL A 1 264 ? 65.875 78.271 44.237 1.00 40.30 313 VAL B O 1
ATOM 1883 N N . ILE A 1 265 ? 67.246 76.745 45.151 1.00 37.95 314 ILE B N 1
ATOM 1884 C CA . ILE A 1 265 ? 68.151 76.724 44.032 1.00 37.95 314 ILE B CA 1
ATOM 1885 C C . ILE A 1 265 ? 67.949 75.410 43.292 1.00 37.95 314 ILE B C 1
ATOM 1886 O O . ILE A 1 265 ? 67.286 74.500 43.775 1.00 37.95 314 ILE B O 1
ATOM 1891 N N . LEU A 1 266 ? 68.511 75.311 42.095 1.00 38.08 315 LEU B N 1
ATOM 1892 C CA . LEU A 1 266 ? 68.432 74.076 41.338 1.00 38.08 315 LEU B CA 1
ATOM 1893 C C . LEU A 1 266 ? 69.578 74.047 40.345 1.00 38.08 315 LEU B C 1
ATOM 1894 O O . LEU A 1 266 ? 70.036 75.088 39.875 1.00 38.08 315 LEU B O 1
ATOM 1899 N N . SER A 1 267 ? 70.050 72.847 40.042 1.00 40.00 316 SER B N 1
ATOM 1900 C CA . SER A 1 267 ? 71.193 72.692 39.152 1.00 40.00 316 SER B CA 1
ATOM 1901 C C . SER A 1 267 ? 71.120 71.306 38.548 1.00 40.00 316 SER B C 1
ATOM 1902 O O . SER A 1 267 ? 71.137 70.317 39.281 1.00 40.00 316 SER B O 1
ATOM 1905 N N . ALA A 1 268 ? 71.053 71.223 37.227 1.00 47.84 317 ALA B N 1
ATOM 1906 C CA . ALA A 1 268 ? 70.811 69.939 36.602 1.00 47.84 317 ALA B CA 1
ATOM 1907 C C . ALA A 1 268 ? 71.602 69.831 35.314 1.00 47.84 317 ALA B C 1
ATOM 1908 O O . ALA A 1 268 ? 71.862 70.829 34.644 1.00 47.84 317 ALA B O 1
ATOM 1910 N N . HIS A 1 269 ? 71.990 68.611 34.981 1.00 57.68 318 HIS B N 1
ATOM 1911 C CA . HIS A 1 269 ? 72.454 68.283 33.646 1.00 57.68 318 HIS B CA 1
ATOM 1912 C C . HIS A 1 269 ? 71.290 67.693 32.874 1.00 57.68 318 HIS B C 1
ATOM 1913 O O . HIS A 1 269 ? 70.532 66.885 33.411 1.00 57.68 318 HIS B O 1
ATOM 1920 N N . VAL A 1 270 ? 71.142 68.087 31.618 1.00 57.15 319 VAL B N 1
ATOM 1921 C CA . VAL A 1 270 ? 70.147 67.464 30.760 1.00 57.15 319 VAL B CA 1
ATOM 1922 C C . VAL A 1 270 ? 70.822 67.030 29.472 1.00 57.15 319 VAL B C 1
ATOM 1923 O O . VAL A 1 270 ? 71.834 67.597 29.051 1.00 57.15 319 VAL B O 1
ATOM 1927 N N . ALA A 1 271 ? 70.263 66.000 28.854 1.00 70.32 320 ALA B N 1
ATOM 1928 C CA . ALA A 1 271 ? 70.722 65.510 27.566 1.00 70.32 320 ALA B CA 1
ATOM 1929 C C . ALA A 1 271 ? 69.563 65.628 26.592 1.00 70.32 320 ALA B C 1
ATOM 1930 O O . ALA A 1 271 ? 68.552 64.935 26.739 1.00 70.32 320 ALA B O 1
ATOM 1932 N N . THR A 1 272 ? 69.705 66.506 25.612 1.00 73.23 321 THR B N 1
ATOM 1933 C CA . THR A 1 272 ? 68.624 66.856 24.710 1.00 73.23 321 THR B CA 1
ATOM 1934 C C . THR A 1 272 ? 68.942 66.364 23.307 1.00 73.23 321 THR B C 1
ATOM 1935 O O . THR A 1 272 ? 70.007 65.803 23.048 1.00 73.23 321 THR B O 1
ATOM 1939 N N . ALA A 1 273 ? 67.996 66.582 22.399 1.00 78.24 322 ALA B N 1
ATOM 1940 C CA . ALA A 1 273 ? 68.188 66.200 21.008 1.00 78.24 322 ALA B CA 1
ATOM 1941 C C . ALA A 1 273 ? 69.393 66.928 20.436 1.00 78.24 322 ALA B C 1
ATOM 1942 O O . ALA A 1 273 ? 69.426 68.161 20.411 1.00 78.24 322 ALA B O 1
ATOM 1944 N N . ALA A 1 274 ? 70.390 66.156 19.993 1.00 79.37 323 ALA B N 1
ATOM 1945 C CA . ALA A 1 274 ? 71.653 66.741 19.551 1.00 79.37 323 ALA B CA 1
ATOM 1946 C C . ALA A 1 274 ? 71.436 67.779 18.459 1.00 79.37 323 ALA B C 1
ATOM 1947 O O . ALA A 1 274 ? 71.914 68.915 18.567 1.00 79.37 323 ALA B O 1
ATOM 1949 N N . SER A 1 275 ? 70.702 67.416 17.408 1.00 82.18 324 SER B N 1
ATOM 1950 C CA . SER A 1 275 ? 70.519 68.334 16.292 1.00 82.18 324 SER B CA 1
ATOM 1951 C C . SER A 1 275 ? 69.582 69.480 16.649 1.00 82.18 324 SER B C 1
ATOM 1952 O O . SER A 1 275 ? 69.431 70.422 15.864 1.00 82.18 324 SER B O 1
ATOM 1955 N N . ARG A 1 276 ? 68.945 69.421 17.813 1.00 78.89 325 ARG B N 1
ATOM 1956 C CA . ARG A 1 276 ? 68.036 70.479 18.225 1.00 78.89 325 ARG B CA 1
ATOM 1957 C C . ARG A 1 276 ? 68.807 71.665 18.789 1.00 78.89 325 ARG B C 1
ATOM 1958 O O . ARG A 1 276 ? 69.873 71.505 19.389 1.00 78.89 325 ARG B O 1
ATOM 1966 N N . ASP A 1 277 ? 68.264 72.860 18.578 1.00 78.41 326 ASP B N 1
ATOM 1967 C CA . ASP A 1 277 ? 68.835 74.067 19.159 1.00 78.41 326 ASP B CA 1
ATOM 1968 C C . ASP A 1 277 ? 68.737 73.984 20.672 1.00 78.41 326 ASP B C 1
ATOM 1969 O O . ASP A 1 277 ? 67.659 73.733 21.219 1.00 78.41 326 ASP B O 1
ATOM 1974 N N . SER A 1 278 ? 69.858 74.198 21.353 1.00 74.59 327 SER B N 1
ATOM 1975 C CA . SER A 1 278 ? 69.873 74.007 22.794 1.00 74.59 327 SER B CA 1
ATOM 1976 C C . SER A 1 278 ? 69.115 75.116 23.504 1.00 74.59 327 SER B C 1
ATOM 1977 O O . SER A 1 278 ? 68.103 74.863 24.161 1.00 74.59 327 SER B O 1
ATOM 1980 N N . GLN A 1 279 ? 69.569 76.361 23.343 1.00 75.04 328 GLN B N 1
ATOM 1981 C CA . GLN A 1 279 ? 69.178 77.429 24.260 1.00 75.04 328 GLN B CA 1
ATOM 1982 C C . GLN A 1 279 ? 67.667 77.561 24.389 1.00 75.04 328 GLN B C 1
ATOM 1983 O O . GLN A 1 279 ? 67.160 77.955 25.446 1.00 75.04 328 GLN B O 1
ATOM 1989 N N . VAL A 1 280 ? 66.925 77.215 23.340 1.00 72.82 329 VAL B N 1
ATOM 1990 C CA . VAL A 1 280 ? 65.477 77.228 23.481 1.00 72.82 329 VAL B CA 1
ATOM 1991 C C . VAL A 1 280 ? 65.030 76.147 24.451 1.00 72.82 329 VAL B C 1
ATOM 1992 O O . VAL A 1 280 ? 64.091 76.352 25.226 1.00 72.82 329 VAL B O 1
ATOM 1996 N N . VAL A 1 281 ? 65.700 74.993 24.450 1.00 68.19 330 VAL B N 1
ATOM 1997 C CA . VAL A 1 281 ? 65.298 73.910 25.342 1.00 68.19 330 VAL B CA 1
ATOM 1998 C C . VAL A 1 281 ? 65.454 74.338 26.792 1.00 68.19 330 VAL B C 1
ATOM 1999 O O . VAL A 1 281 ? 64.531 74.198 27.601 1.00 68.19 330 VAL B O 1
ATOM 2003 N N . ARG A 1 282 ? 66.624 74.871 27.143 1.00 67.06 331 ARG B N 1
ATOM 2004 C CA . ARG A 1 282 ? 66.824 75.280 28.524 1.00 67.06 331 ARG B CA 1
ATOM 2005 C C . ARG A 1 282 ? 65.974 76.488 28.869 1.00 67.06 331 ARG B C 1
ATOM 2006 O O . ARG A 1 282 ? 65.544 76.625 30.017 1.00 67.06 331 ARG B O 1
ATOM 2014 N N . ARG A 1 283 ? 65.703 77.365 27.904 1.00 67.75 332 ARG B N 1
ATOM 2015 C CA . ARG A 1 283 ? 64.778 78.454 28.182 1.00 67.75 332 ARG B CA 1
ATOM 2016 C C . ARG A 1 283 ? 63.407 77.905 28.544 1.00 67.75 332 ARG B C 1
ATOM 2017 O O . ARG A 1 283 ? 62.770 78.367 29.498 1.00 67.75 332 ARG B O 1
ATOM 2025 N N . GLU A 1 284 ? 62.955 76.892 27.813 1.00 66.70 333 GLU B N 1
ATOM 2026 C CA . GLU A 1 284 ? 61.659 76.296 28.101 1.00 66.70 333 GLU B CA 1
ATOM 2027 C C . GLU A 1 284 ? 61.667 75.599 29.454 1.00 66.70 333 GLU B C 1
ATOM 2028 O O . GLU A 1 284 ? 60.677 75.648 30.190 1.00 66.70 333 GLU B O 1
ATOM 2034 N N . ILE A 1 285 ? 62.770 74.932 29.788 1.00 61.13 334 ILE B N 1
ATOM 2035 C CA . ILE A 1 285 ? 62.888 74.302 31.099 1.00 61.13 334 ILE B CA 1
ATOM 2036 C C . ILE A 1 285 ? 62.768 75.350 32.191 1.00 61.13 334 ILE B C 1
ATOM 2037 O O . ILE A 1 285 ? 62.069 75.157 33.193 1.00 61.13 334 ILE B O 1
ATOM 2042 N N . ALA A 1 286 ? 63.468 76.468 32.021 1.00 63.94 335 ALA B N 1
ATOM 2043 C CA . ALA A 1 286 ? 63.399 77.533 33.009 1.00 63.94 335 ALA B CA 1
ATOM 2044 C C . ALA A 1 286 ? 61.981 78.054 33.139 1.00 63.94 335 ALA B C 1
ATOM 2045 O O . ALA A 1 286 ? 61.516 78.339 34.246 1.00 63.94 335 ALA B O 1
ATOM 2047 N N . LYS A 1 287 ? 61.273 78.173 32.019 1.00 65.46 336 LYS B N 1
ATOM 2048 C CA . LYS A 1 287 ? 59.896 78.639 32.097 1.00 65.46 336 LYS B CA 1
ATOM 2049 C C . LYS A 1 287 ? 59.021 77.634 32.829 1.00 65.46 336 LYS B C 1
ATOM 2050 O O . LYS A 1 287 ? 58.217 78.016 33.680 1.00 65.46 336 LYS B O 1
ATOM 2056 N N . ALA A 1 288 ? 59.184 76.346 32.539 1.00 63.89 337 ALA B N 1
ATOM 2057 C CA . ALA A 1 288 ? 58.378 75.335 33.215 1.00 63.89 337 ALA B CA 1
ATOM 2058 C C . ALA A 1 288 ? 58.625 75.358 34.715 1.00 63.89 337 ALA B C 1
ATOM 2059 O O . ALA A 1 288 ? 57.684 75.348 35.519 1.00 63.89 337 ALA B O 1
ATOM 2061 N N . LEU A 1 289 ? 59.895 75.406 35.108 1.00 60.47 338 LEU B N 1
ATOM 2062 C CA . LEU A 1 289 ? 60.234 75.391 36.524 1.00 60.47 338 LEU B CA 1
ATOM 2063 C C . LEU A 1 289 ? 59.726 76.646 37.218 1.00 60.47 338 LEU B C 1
ATOM 2064 O O . LEU A 1 289 ? 58.934 76.568 38.163 1.00 60.47 338 LEU B O 1
ATOM 2069 N N . SER A 1 290 ? 60.145 77.821 36.748 1.00 60.28 339 SER B N 1
ATOM 2070 C CA . SER A 1 290 ? 59.637 79.058 37.321 1.00 60.28 339 SER B CA 1
ATOM 2071 C C . SER A 1 290 ? 58.127 79.179 37.212 1.00 60.28 339 SER B C 1
ATOM 2072 O O . SER A 1 290 ? 57.549 80.062 37.850 1.00 60.28 339 SER B O 1
ATOM 2075 N N . LYS A 1 291 ? 57.475 78.328 36.422 1.00 64.52 340 LYS B N 1
ATOM 2076 C CA . LYS A 1 291 ? 56.021 78.298 36.408 1.00 64.52 340 LYS B CA 1
ATOM 2077 C C . LYS A 1 291 ? 55.482 77.463 37.558 1.00 64.52 340 LYS B C 1
ATOM 2078 O O . LYS A 1 291 ? 54.516 77.854 38.221 1.00 64.52 340 LYS B O 1
ATOM 2084 N N . SER A 1 292 ? 56.091 76.306 37.808 1.00 60.59 341 SER B N 1
ATOM 2085 C CA . SER A 1 292 ? 55.607 75.466 38.896 1.00 60.59 341 SER B CA 1
ATOM 2086 C C . SER A 1 292 ? 55.884 76.091 40.254 1.00 60.59 341 SER B C 1
ATOM 2087 O O . SER A 1 292 ? 55.044 76.018 41.155 1.00 60.59 341 SER B O 1
ATOM 2090 N N . PHE A 1 293 ? 57.053 76.696 40.431 1.00 54.26 342 PHE B N 1
ATOM 2091 C CA . PHE A 1 293 ? 57.396 77.236 41.736 1.00 54.26 342 PHE B CA 1
ATOM 2092 C C . PHE A 1 293 ? 58.533 78.230 41.590 1.00 54.26 342 PHE B C 1
ATOM 2093 O O . PHE A 1 293 ? 59.366 78.115 40.690 1.00 54.26 342 PHE B O 1
ATOM 2101 N N . THR A 1 294 ? 58.557 79.199 42.495 1.00 53.84 343 THR B N 1
ATOM 2102 C CA . THR A 1 294 ? 59.571 80.238 42.461 1.00 53.84 343 THR B CA 1
ATOM 2103 C C . THR A 1 294 ? 60.953 79.626 42.654 1.00 53.84 343 THR B C 1
ATOM 2104 O O . THR A 1 294 ? 61.106 78.575 43.278 1.00 53.84 343 THR B O 1
ATOM 2108 N N . MET A 1 295 ? 61.961 80.282 42.093 1.00 50.84 344 MET B N 1
ATOM 2109 C CA . MET A 1 295 ? 63.344 79.841 42.163 1.00 50.84 344 MET B CA 1
ATOM 2110 C C . MET A 1 295 ? 64.193 80.889 42.867 1.00 50.84 344 MET B C 1
ATOM 2111 O O . MET A 1 295 ? 63.698 81.885 43.392 1.00 50.84 344 MET B O 1
ATOM 2116 N N . HIS A 1 296 ? 65.493 80.636 42.875 1.00 45.70 345 HIS B N 1
ATOM 2117 C CA . HIS A 1 296 ? 66.484 81.656 43.183 1.00 45.70 345 HIS B CA 1
ATOM 2118 C C . HIS A 1 296 ? 67.679 81.616 42.250 1.00 45.70 345 HIS B C 1
ATOM 2119 O O . HIS A 1 296 ? 68.416 82.604 42.184 1.00 45.70 345 HIS B O 1
ATOM 2126 N N . SER A 1 297 ? 67.893 80.523 41.518 1.00 43.40 346 SER B N 1
ATOM 2127 C CA . SER A 1 297 ? 68.922 80.417 40.495 1.00 43.40 346 SER B CA 1
ATOM 2128 C C . SER A 1 297 ? 68.780 79.078 39.795 1.00 43.40 346 SER B C 1
ATOM 2129 O O . SER A 1 297 ? 68.257 78.130 40.379 1.00 43.40 346 SER B O 1
ATOM 2132 N N . LEU A 1 298 ? 69.229 78.978 38.551 1.00 42.96 347 LEU B N 1
ATOM 2133 C CA . LEU A 1 298 ? 69.225 77.706 37.844 1.00 42.96 347 LEU B CA 1
ATOM 2134 C C . LEU A 1 298 ? 70.452 77.656 36.961 1.00 42.96 347 LEU B C 1
ATOM 2135 O O . LEU A 1 298 ? 70.744 78.625 36.257 1.00 42.96 347 LEU B O 1
ATOM 2140 N N . THR A 1 299 ? 71.165 76.544 36.988 1.00 43.09 348 THR B N 1
ATOM 2141 C CA . THR A 1 299 ? 72.307 76.354 36.103 1.00 43.09 348 THR B CA 1
ATOM 2142 C C . THR A 1 299 ? 72.157 74.995 35.431 1.00 43.09 348 THR B C 1
ATOM 2143 O O . THR A 1 299 ? 72.724 74.004 35.886 1.00 43.09 348 THR B O 1
ATOM 2147 N N . ILE A 1 300 ? 71.411 74.961 34.334 1.00 47.54 349 ILE B N 1
ATOM 2148 C CA . ILE A 1 300 ? 71.199 73.739 33.570 1.00 47.54 349 ILE B CA 1
ATOM 2149 C C . ILE A 1 300 ? 72.330 73.598 32.566 1.00 47.54 349 ILE B C 1
ATOM 2150 O O . ILE A 1 300 ? 72.527 74.474 31.721 1.00 47.54 349 ILE B O 1
ATOM 2155 N N . GLN A 1 301 ? 73.070 72.494 32.640 1.00 50.12 350 GLN B N 1
ATOM 2156 C CA . GLN A 1 301 ? 74.313 72.432 31.884 1.00 50.12 350 GLN B CA 1
ATOM 2157 C C . GLN A 1 301 ? 74.080 72.185 30.403 1.00 50.12 350 GLN B C 1
ATOM 2158 O O . GLN A 1 301 ? 74.919 72.567 29.581 1.00 50.12 350 GLN B O 1
ATOM 2164 N N . MET A 1 302 ? 72.968 71.554 30.039 1.00 56.27 351 MET B N 1
ATOM 2165 C CA . MET A 1 302 ? 72.649 71.261 28.641 1.00 56.27 351 MET B CA 1
ATOM 2166 C C . MET A 1 302 ? 73.755 70.438 27.977 1.00 56.27 351 MET B C 1
ATOM 2167 O O . MET A 1 302 ? 74.440 70.889 27.063 1.00 56.27 351 MET B O 1
ATOM 2172 N N . GLU A 1 303 ? 73.920 69.213 28.458 1.00 68.03 352 GLU B N 1
ATOM 2173 C CA . GLU A 1 303 ? 74.899 68.313 27.876 1.00 68.03 352 GLU B CA 1
ATOM 2174 C C . GLU A 1 303 ? 74.409 67.827 26.512 1.00 68.03 352 GLU B C 1
ATOM 2175 O O . GLU A 1 303 ? 73.390 68.278 25.988 1.00 68.03 352 GLU B O 1
ATOM 2181 N N . SER A 1 304 ? 75.168 66.917 25.915 1.00 74.28 353 SER B N 1
ATOM 2182 C CA . SER A 1 304 ? 74.824 66.392 24.600 1.00 74.28 353 SER B CA 1
ATOM 2183 C C . SER A 1 304 ? 74.241 64.989 24.704 1.00 74.28 353 SER B C 1
ATOM 2184 O O . SER A 1 304 ? 74.112 64.446 25.799 1.00 74.28 353 SER B O 1
ATOM 2187 N N . PRO A 1 305 ? 73.887 64.396 23.555 1.00 71.16 354 PRO B N 1
ATOM 2188 C CA . PRO A 1 305 ? 73.325 63.045 23.498 1.00 71.16 354 PRO B CA 1
ATOM 2189 C C . PRO A 1 305 ? 74.335 62.035 24.024 1.00 71.16 354 PRO B C 1
ATOM 2190 O O . PRO A 1 305 ? 73.960 61.098 24.727 1.00 71.16 354 PRO B O 1
ATOM 2194 N N . VAL A 1 306 ? 75.605 62.226 23.678 1.00 79.51 355 VAL B N 1
ATOM 2195 C CA . VAL A 1 306 ? 76.653 61.329 24.137 1.00 79.51 355 VAL B CA 1
ATOM 2196 C C . VAL A 1 306 ? 76.776 61.406 25.657 1.00 79.51 355 VAL B C 1
ATOM 2197 O O . VAL A 1 306 ? 76.812 62.494 26.230 1.00 79.51 355 VAL B O 1
ATOM 2201 N N . ASP A 1 307 ? 76.873 60.237 26.284 1.00 82.63 356 ASP B N 1
ATOM 2202 C CA . ASP A 1 307 ? 76.992 60.081 27.730 1.00 82.63 356 ASP B CA 1
ATOM 2203 C C . ASP A 1 307 ? 77.482 58.660 27.952 1.00 82.63 356 ASP B C 1
ATOM 2204 O O . ASP A 1 307 ? 77.129 57.768 27.182 1.00 82.63 356 ASP B O 1
ATOM 2209 N N . GLN A 1 308 ? 78.286 58.420 28.984 1.00 94.90 357 GLN B N 1
ATOM 2210 C CA . GLN A 1 308 ? 78.752 57.047 29.187 1.00 94.90 357 GLN B CA 1
ATOM 2211 C C . GLN A 1 308 ? 77.876 56.408 30.257 1.00 94.90 357 GLN B C 1
ATOM 2212 O O . GLN A 1 308 ? 78.237 56.310 31.432 1.00 94.90 357 GLN B O 1
ATOM 2218 N N . ASP A 1 309 ? 76.699 55.958 29.822 1.00 95.24 358 ASP B N 1
ATOM 2219 C CA . ASP A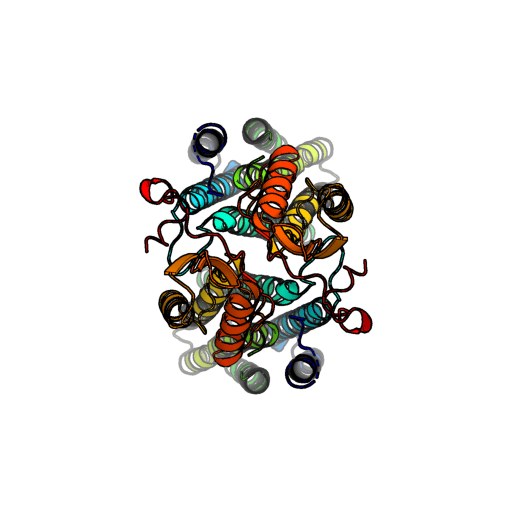 1 309 ? 75.646 55.500 30.728 1.00 95.24 358 ASP B CA 1
ATOM 2220 C C . ASP A 1 309 ? 76.108 54.474 31.755 1.00 95.24 358 ASP B C 1
ATOM 2221 O O . ASP A 1 309 ? 75.836 54.675 32.949 1.00 95.24 358 ASP B O 1
ATOM 2226 N N . PRO A 1 310 ? 76.795 53.385 31.392 1.00 96.40 359 PRO B N 1
ATOM 2227 C CA . PRO A 1 310 ? 77.233 52.434 32.427 1.00 96.40 359 PRO B CA 1
ATOM 2228 C C . PRO A 1 310 ? 78.192 53.034 33.438 1.00 96.40 359 PRO B C 1
ATOM 2229 O O . PRO A 1 310 ? 78.415 52.425 34.490 1.00 96.40 359 PRO B O 1
ATOM 2233 N N . ASP A 1 311 ? 78.767 54.203 33.158 1.00 99.48 360 ASP B N 1
ATOM 2234 C CA . ASP A 1 311 ? 79.715 54.833 34.065 1.00 99.48 360 ASP B CA 1
ATOM 2235 C C . ASP A 1 311 ? 79.119 55.998 34.842 1.00 99.48 360 ASP B C 1
ATOM 2236 O O . ASP A 1 311 ? 79.792 56.542 35.724 1.00 99.48 360 ASP B O 1
ATOM 2241 N N . CYS A 1 312 ? 77.873 56.376 34.558 1.00 99.56 361 CYS B N 1
ATOM 2242 C CA . CYS A 1 312 ? 77.215 57.481 35.241 1.00 99.56 361 CYS B CA 1
ATOM 2243 C C . CYS A 1 312 ? 76.805 57.141 36.655 1.00 99.56 361 CYS B C 1
ATOM 2244 O O . CYS A 1 312 ? 76.021 57.892 37.233 1.00 99.56 361 CYS B O 1
ATOM 2247 N N . LEU A 1 313 ? 77.279 56.025 37.213 1.00 93.91 362 LEU B N 1
ATOM 2248 C CA . LEU A 1 313 ? 76.914 55.667 38.579 1.00 93.91 362 LEU B CA 1
ATOM 2249 C C . LEU A 1 313 ? 77.079 56.840 39.533 1.00 93.91 362 LEU B C 1
ATOM 2250 O O . LEU A 1 313 ? 76.303 56.979 40.484 1.00 93.91 362 LEU B O 1
ATOM 2255 N N . PHE A 1 314 ? 78.070 57.703 39.289 1.00 91.14 363 PHE B N 1
ATOM 2256 C CA . PHE A 1 314 ? 78.202 58.911 40.095 1.00 91.14 363 PHE B CA 1
ATOM 2257 C C . PHE A 1 314 ? 77.006 59.830 39.910 1.00 91.14 363 PHE B C 1
ATOM 2258 O O . PHE A 1 314 ? 76.784 60.726 40.728 1.00 91.14 363 PHE B O 1
ATOM 2266 N N . CYS A 1 315 ? 76.234 59.636 38.845 1.00 81.28 364 CYS B N 1
ATOM 2267 C CA . CYS A 1 315 ? 75.050 60.446 38.596 1.00 81.28 364 CYS B CA 1
ATOM 2268 C C . CYS A 1 315 ? 73.911 59.586 38.069 1.00 81.28 364 CYS B C 1
ATOM 2269 O O . CYS A 1 315 ? 73.041 60.070 37.342 1.00 81.28 364 CYS B O 1
ATOM 2272 N N . GLU A 1 316 ? 73.919 58.301 38.412 1.00 80.59 365 GLU B N 1
ATOM 2273 C CA . GLU A 1 316 ? 72.866 57.392 37.985 1.00 80.59 365 GLU B CA 1
ATOM 2274 C C . GLU A 1 316 ? 71.509 57.903 38.443 1.00 80.59 365 GLU B C 1
ATOM 2275 O O . GLU A 1 316 ? 70.714 58.362 37.619 1.00 80.59 365 GLU B O 1
ATOM 2281 N N . ASP A 1 317 ? 71.282 57.899 39.760 1.00 73.00 366 ASP B N 1
ATOM 2282 C CA . ASP A 1 317 ? 70.131 58.475 40.449 1.00 73.00 366 ASP B CA 1
ATOM 2283 C C . ASP A 1 317 ? 70.331 58.416 41.956 1.00 73.00 366 ASP B C 1
ATOM 2284 O O . ASP A 1 317 ? 71.065 57.555 42.454 1.00 73.00 366 ASP B O 1
ATOM 2289 N N . PRO A 1 318 ? 69.713 59.323 42.705 1.00 67.55 367 PRO B N 1
ATOM 2290 C CA . PRO A 1 318 ? 69.691 59.188 44.163 1.00 67.55 367 PRO B CA 1
ATOM 2291 C C . PRO A 1 318 ? 69.077 57.870 44.589 1.00 67.55 367 PRO B C 1
ATOM 2292 O O . PRO A 1 318 ? 67.920 57.582 44.269 1.00 67.55 367 PRO B O 1
ATOM 2296 N N . CYS A 1 319 ? 69.860 57.067 45.310 1.00 73.01 368 CYS B N 1
ATOM 2297 C CA . CYS A 1 319 ? 69.450 55.708 45.639 1.00 73.01 368 CYS B CA 1
ATOM 2298 C C . CYS A 1 319 ? 68.124 55.699 46.392 1.00 73.01 368 CYS B C 1
ATOM 2299 O O . CYS A 1 319 ? 67.119 55.178 45.898 1.00 73.01 368 CYS B O 1
ATOM 2302 N N . ASP A 1 320 ? 68.103 56.289 47.583 1.00 72.19 369 ASP B N 1
ATOM 2303 C CA . ASP A 1 320 ? 66.910 56.310 48.423 1.00 72.19 369 ASP B CA 1
ATOM 2304 C C . ASP A 1 320 ? 66.355 54.908 48.650 1.00 72.19 369 ASP B C 1
ATOM 2305 O O . ASP A 1 320 ? 67.066 53.915 48.506 1.00 72.19 369 ASP B O 1
ATOM 2310 N N . HIS B 1 3 ? 82.186 63.158 29.232 1.00 92.26 52 HIS A N 1
ATOM 2311 C CA . HIS B 1 3 ? 81.024 62.643 29.942 1.00 92.26 52 HIS A CA 1
ATOM 2312 C C . HIS B 1 3 ? 80.788 63.388 31.249 1.00 92.26 52 HIS A C 1
ATOM 2313 O O . HIS B 1 3 ? 79.724 63.281 31.845 1.00 92.26 52 HIS A O 1
ATOM 2320 N N . CYS B 1 4 ? 81.798 64.132 31.690 1.00 88.16 53 CYS A N 1
ATOM 2321 C CA . CYS B 1 4 ? 81.723 65.023 32.847 1.00 88.16 53 CYS A CA 1
ATOM 2322 C C . CYS B 1 4 ? 81.467 64.283 34.156 1.00 88.16 53 CYS A C 1
ATOM 2323 O O . CYS B 1 4 ? 80.866 64.837 35.076 1.00 88.16 53 CYS A O 1
ATOM 2326 N N . HIS B 1 5 ? 81.943 63.046 34.280 1.00 88.51 54 HIS A N 1
ATOM 2327 C CA . HIS B 1 5 ? 81.933 62.312 35.547 1.00 88.51 54 HIS A CA 1
ATOM 2328 C C . HIS B 1 5 ? 83.219 61.500 35.622 1.00 88.51 54 HIS A C 1
ATOM 2329 O O . HIS B 1 5 ? 83.366 60.498 34.918 1.00 88.51 54 HIS A O 1
ATOM 2336 N N . SER B 1 6 ? 84.144 61.928 36.473 1.00 90.82 55 SER A N 1
ATOM 2337 C CA . SER B 1 6 ? 85.410 61.238 36.674 1.00 90.82 55 SER A CA 1
ATOM 2338 C C . SER B 1 6 ? 85.402 60.579 38.045 1.00 90.82 55 SER A C 1
ATOM 2339 O O . SER B 1 6 ? 85.125 61.237 39.052 1.00 90.82 55 SER A O 1
ATOM 2342 N N . GLY B 1 7 ? 85.702 59.284 38.077 1.00 93.00 56 GLY A N 1
ATOM 2343 C CA . GLY B 1 7 ? 85.644 58.504 39.299 1.00 93.00 56 GLY A CA 1
ATOM 2344 C C . GLY B 1 7 ? 86.437 59.057 40.465 1.00 93.00 56 GLY A C 1
ATOM 2345 O O . GLY B 1 7 ? 86.062 58.870 41.623 1.00 93.00 56 GLY A O 1
ATOM 2346 N N . GLU B 1 12 ? 91.816 56.339 44.386 1.00 85.02 61 GLU A N 1
ATOM 2347 C CA . GLU B 1 12 ? 91.688 55.922 45.777 1.00 85.02 61 GLU A CA 1
ATOM 2348 C C . GLU B 1 12 ? 92.093 57.044 46.726 1.00 85.02 61 GLU A C 1
ATOM 2349 O O . GLU B 1 12 ? 92.093 56.868 47.942 1.00 85.02 61 GLU A O 1
ATOM 2351 N N . LYS B 1 13 ? 92.421 58.206 46.158 1.00 85.74 62 LYS A N 1
ATOM 2352 C CA . LYS B 1 13 ? 92.936 59.328 46.935 1.00 85.74 62 LYS A CA 1
ATOM 2353 C C . LYS B 1 13 ? 91.944 59.863 47.959 1.00 85.74 62 LYS A C 1
ATOM 2354 O O . LYS B 1 13 ? 92.374 60.356 49.005 1.00 85.74 62 LYS A O 1
ATOM 2356 N N . GLY B 1 14 ? 90.645 59.786 47.689 1.00 81.95 63 GLY A N 1
ATOM 2357 C CA . GLY B 1 14 ? 89.657 60.294 48.619 1.00 81.95 63 GLY A CA 1
ATOM 2358 C C . GLY B 1 14 ? 89.113 59.218 49.532 1.00 81.95 63 GLY A C 1
ATOM 2359 O O . GLY B 1 14 ? 88.872 59.458 50.719 1.00 81.95 63 GLY A O 1
ATOM 2360 N N . ALA B 1 15 ? 88.920 58.021 48.978 1.00 84.03 64 ALA A N 1
ATOM 2361 C CA . ALA B 1 15 ? 88.358 56.918 49.747 1.00 84.03 64 ALA A CA 1
ATOM 2362 C C . ALA B 1 15 ? 89.204 56.586 50.967 1.00 84.03 64 ALA A C 1
ATOM 2363 O O . ALA B 1 15 ? 88.660 56.316 52.042 1.00 84.03 64 ALA A O 1
ATOM 2365 N N . ASN B 1 16 ? 90.529 56.608 50.823 1.00 83.13 65 ASN A N 1
ATOM 2366 C CA . ASN B 1 16 ? 91.409 56.192 51.908 1.00 83.13 65 ASN A CA 1
ATOM 2367 C C . ASN B 1 16 ? 91.386 57.169 53.075 1.00 83.13 65 ASN A C 1
ATOM 2368 O O . ASN B 1 16 ? 91.747 56.793 54.194 1.00 83.13 65 ASN A O 1
ATOM 2373 N N . GLU B 1 17 ? 90.959 58.408 52.843 1.00 80.91 66 GLU A N 1
ATOM 2374 C CA . GLU B 1 17 ? 91.041 59.424 53.884 1.00 80.91 66 GLU A CA 1
ATOM 2375 C C . GLU B 1 17 ? 89.965 59.231 54.940 1.00 80.91 66 GLU A C 1
ATOM 2376 O O . GLU B 1 17 ? 90.228 59.401 56.134 1.00 80.91 66 GLU A O 1
ATOM 2382 N N . TYR B 1 18 ? 88.752 58.886 54.517 1.00 73.73 67 TYR A N 1
ATOM 2383 C CA . TYR B 1 18 ? 87.732 58.470 55.468 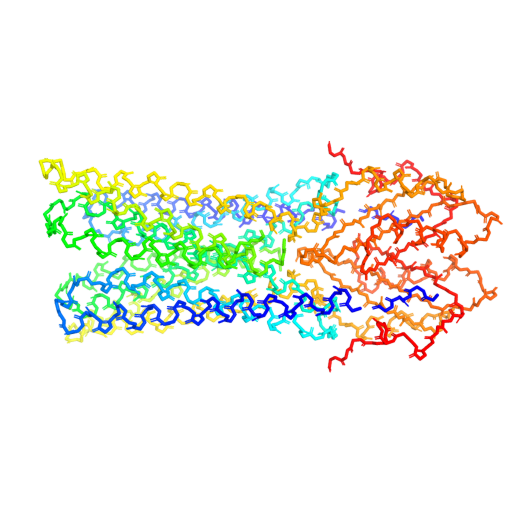1.00 73.73 67 TYR A CA 1
ATOM 2384 C C . TYR B 1 18 ? 88.235 57.341 56.351 1.00 73.73 67 TYR A C 1
ATOM 2385 O O . TYR B 1 18 ? 87.797 57.207 57.497 1.00 73.73 67 TYR A O 1
ATOM 2394 N N . ALA B 1 19 ? 89.149 56.521 55.840 1.00 78.82 68 ALA A N 1
ATOM 2395 C CA . ALA B 1 19 ? 89.623 55.377 56.607 1.00 78.82 68 ALA A CA 1
ATOM 2396 C C . ALA B 1 19 ? 90.664 55.785 57.633 1.00 78.82 68 ALA A C 1
ATOM 2397 O O . ALA B 1 19 ? 90.716 55.215 58.725 1.00 78.82 68 ALA A O 1
ATOM 2399 N N . TYR B 1 20 ? 91.502 56.763 57.301 1.00 80.85 69 TYR A N 1
ATOM 2400 C CA . TYR B 1 20 ? 92.550 57.169 58.226 1.00 80.85 69 TYR A CA 1
ATOM 2401 C C . TYR B 1 20 ? 91.952 57.793 59.478 1.00 80.85 69 TYR A C 1
ATOM 2402 O O . TYR B 1 20 ? 92.225 57.354 60.600 1.00 80.85 69 TYR A O 1
ATOM 2411 N N . ALA B 1 21 ? 91.128 58.825 59.299 1.00 72.71 70 ALA A N 1
ATOM 2412 C CA . ALA B 1 21 ? 90.479 59.464 60.436 1.00 72.71 70 ALA A CA 1
ATOM 2413 C C . ALA B 1 21 ? 89.739 58.450 61.288 1.00 72.71 70 ALA A C 1
ATOM 2414 O O . ALA B 1 21 ? 89.820 58.488 62.520 1.00 72.71 70 ALA A O 1
ATOM 2416 N N . LYS B 1 22 ? 89.031 57.519 60.647 1.00 75.44 71 LYS A N 1
ATOM 2417 C CA . LYS B 1 22 ? 88.298 56.492 61.380 1.00 75.44 71 LYS A CA 1
ATOM 2418 C C . LYS B 1 22 ? 89.187 55.777 62.388 1.00 75.44 71 LYS A C 1
ATOM 2419 O O . LYS B 1 22 ? 88.707 55.320 63.429 1.00 75.44 71 LYS A O 1
ATOM 2425 N N . TRP B 1 23 ? 90.483 55.686 62.106 1.00 79.05 72 TRP A N 1
ATOM 2426 C CA . TRP B 1 23 ? 91.449 55.194 63.077 1.00 79.05 72 TRP A CA 1
ATOM 2427 C C . TRP B 1 23 ? 91.947 56.300 63.990 1.00 79.05 72 TRP A C 1
ATOM 2428 O O . TRP B 1 23 ? 92.110 56.079 65.192 1.00 79.05 72 TRP A O 1
ATOM 2439 N N . LYS B 1 24 ? 92.178 57.496 63.450 1.00 71.91 73 LYS A N 1
ATOM 2440 C CA . LYS B 1 24 ? 92.646 58.597 64.279 1.00 71.91 73 LYS A CA 1
ATOM 2441 C C . LYS B 1 24 ? 91.622 59.023 65.318 1.00 71.91 73 LYS A C 1
ATOM 2442 O O . LYS B 1 24 ? 91.949 59.831 66.190 1.00 71.91 73 LYS A O 1
ATOM 2448 N N . LEU B 1 25 ? 90.398 58.510 65.252 1.00 70.72 74 LEU A N 1
ATOM 2449 C CA . LEU B 1 25 ? 89.393 58.782 66.268 1.00 70.72 74 LEU A CA 1
ATOM 2450 C C . LEU B 1 25 ? 89.174 57.576 67.171 1.00 70.72 74 LEU A C 1
ATOM 2451 O O . LEU B 1 25 ? 89.278 57.685 68.396 1.00 70.72 74 LEU A O 1
ATOM 2456 N N . CYS B 1 26 ? 88.866 56.422 66.576 1.00 83.33 75 CYS A N 1
ATOM 2457 C CA . CYS B 1 26 ? 88.645 55.215 67.363 1.00 83.33 75 CYS A CA 1
ATOM 2458 C C . CYS B 1 26 ? 89.831 54.927 68.268 1.00 83.33 75 CYS A C 1
ATOM 2459 O O . CYS B 1 26 ? 89.656 54.529 69.425 1.00 83.33 75 CYS A O 1
ATOM 2462 N N . SER B 1 27 ? 91.048 55.150 67.773 1.00 82.41 76 SER A N 1
ATOM 2463 C CA . SER B 1 27 ? 92.218 54.963 68.620 1.00 82.41 76 SER A CA 1
ATOM 2464 C C . SER B 1 27 ? 92.240 55.978 69.756 1.00 82.41 76 SER A C 1
ATOM 2465 O O . SER B 1 27 ? 92.491 55.620 70.911 1.00 82.41 76 SER A O 1
ATOM 2468 N N . ALA B 1 28 ? 91.972 57.247 69.453 1.00 81.33 77 ALA A N 1
ATOM 2469 C CA . ALA B 1 28 ? 91.979 58.262 70.500 1.00 81.33 77 ALA A CA 1
ATOM 2470 C C . ALA B 1 28 ? 90.833 58.052 71.477 1.00 81.33 77 ALA A C 1
ATOM 2471 O O . ALA B 1 28 ? 91.002 58.220 72.691 1.00 81.33 77 ALA A O 1
ATOM 2473 N N . SER B 1 29 ? 89.657 57.693 70.967 1.00 79.52 78 SER A N 1
ATOM 2474 C CA . SER B 1 29 ? 88.557 57.346 71.854 1.00 79.52 78 SER A CA 1
ATOM 2475 C C . SER B 1 29 ? 88.942 56.204 72.780 1.00 79.52 78 SER A C 1
ATOM 2476 O O . SER B 1 29 ? 88.660 56.247 73.981 1.00 79.52 78 SER A O 1
ATOM 2479 N N . ALA B 1 30 ? 89.607 55.180 72.244 1.00 82.41 79 ALA A N 1
ATOM 2480 C CA . ALA B 1 30 ? 89.995 54.044 73.072 1.00 82.41 79 ALA A CA 1
ATOM 2481 C C . ALA B 1 30 ? 91.046 54.439 74.099 1.00 82.41 79 ALA A C 1
ATOM 2482 O O . ALA B 1 30 ? 91.019 53.962 75.238 1.00 82.41 79 ALA A O 1
ATOM 2484 N N . ILE B 1 31 ? 91.987 55.297 73.710 1.00 82.17 80 ILE A N 1
ATOM 2485 C CA . ILE B 1 31 ? 93.007 55.757 74.644 1.00 82.17 80 ILE A CA 1
ATOM 2486 C C . ILE B 1 31 ? 92.366 56.506 75.801 1.00 82.17 80 ILE A C 1
ATOM 2487 O O . ILE B 1 31 ? 92.698 56.282 76.973 1.00 82.17 80 ILE A O 1
ATOM 2492 N N . CYS B 1 32 ? 91.438 57.409 75.491 1.00 84.88 81 CYS A N 1
ATOM 2493 C CA . CYS B 1 32 ? 90.737 58.117 76.551 1.00 84.88 81 CYS A CA 1
ATOM 2494 C C . CYS B 1 32 ? 89.916 57.157 77.397 1.00 84.88 81 CYS A C 1
ATOM 2495 O O . CYS B 1 32 ? 89.785 57.344 78.610 1.00 84.88 81 CYS A O 1
ATOM 2498 N N . PHE B 1 33 ? 89.358 56.122 76.775 1.00 88.08 82 PHE A N 1
ATOM 2499 C CA . PHE B 1 33 ? 88.599 55.124 77.517 1.00 88.08 82 PHE A CA 1
ATOM 2500 C C . PHE B 1 33 ? 89.483 54.430 78.546 1.00 88.08 82 PHE A C 1
ATOM 2501 O O . PHE B 1 33 ? 89.125 54.315 79.726 1.00 88.08 82 PHE A O 1
ATOM 2509 N N . ILE B 1 34 ? 90.652 53.965 78.103 1.00 87.84 83 ILE A N 1
ATOM 2510 C CA . ILE B 1 34 ? 91.637 53.360 78.998 1.00 87.84 83 ILE A CA 1
ATOM 2511 C C . ILE B 1 34 ? 91.962 54.302 80.146 1.00 87.84 83 ILE A C 1
ATOM 2512 O O . ILE B 1 34 ? 91.930 53.916 81.321 1.00 87.84 83 ILE A O 1
ATOM 2517 N N . PHE B 1 35 ? 92.306 55.548 79.817 1.00 88.36 84 PHE A N 1
ATOM 2518 C CA . PHE B 1 35 ? 92.751 56.481 80.846 1.00 88.36 84 PHE A CA 1
ATOM 2519 C C . PHE B 1 35 ? 91.652 56.737 81.863 1.00 88.36 84 PHE A C 1
ATOM 2520 O O . PHE B 1 35 ? 91.896 56.719 83.076 1.00 88.36 84 PHE A O 1
ATOM 2528 N N . MET B 1 36 ? 90.432 56.981 81.387 1.00 96.37 85 MET A N 1
ATOM 2529 C CA . MET B 1 36 ? 89.325 57.212 82.302 1.00 96.37 85 MET A CA 1
ATOM 2530 C C . MET B 1 36 ? 89.117 56.008 83.208 1.00 96.37 85 MET A C 1
ATOM 2531 O O . MET B 1 36 ? 88.987 56.155 84.429 1.00 96.37 85 MET A O 1
ATOM 2536 N N . ILE B 1 37 ? 89.094 54.802 82.629 1.00 98.06 86 ILE A N 1
ATOM 2537 C CA . ILE B 1 37 ? 88.876 53.601 83.435 1.00 98.06 86 ILE A CA 1
ATOM 2538 C C . ILE B 1 37 ? 89.927 53.490 84.526 1.00 98.06 86 ILE A C 1
ATOM 2539 O O . ILE B 1 37 ? 89.610 53.315 85.711 1.00 98.06 86 ILE A O 1
ATOM 2544 N N . ALA B 1 38 ? 91.197 53.581 84.139 1.00 98.02 87 ALA A N 1
ATOM 2545 C CA . ALA B 1 38 ? 92.270 53.372 85.100 1.00 98.02 87 ALA A CA 1
ATOM 2546 C C . ALA B 1 38 ? 92.219 54.416 86.200 1.00 98.02 87 ALA A C 1
ATOM 2547 O O . ALA B 1 38 ? 92.256 54.088 87.393 1.00 98.02 87 ALA A O 1
ATOM 2549 N N . GLU B 1 39 ? 92.094 55.684 85.823 1.00 94.93 88 GLU A N 1
ATOM 2550 C CA . GLU B 1 39 ? 92.182 56.721 86.832 1.00 94.93 88 GLU A CA 1
ATOM 2551 C C . GLU B 1 39 ? 90.833 57.032 87.456 1.00 94.93 88 GLU A C 1
ATOM 2552 O O . GLU B 1 39 ? 90.714 58.025 88.177 1.00 94.93 88 GLU A O 1
ATOM 2558 N N . VAL B 1 40 ? 89.815 56.218 87.193 1.00 98.91 89 VAL A N 1
ATOM 2559 C CA . VAL B 1 40 ? 88.649 56.214 88.070 1.00 98.91 89 VAL A CA 1
ATOM 2560 C C . VAL B 1 40 ? 88.694 55.039 89.036 1.00 98.91 89 VAL A C 1
ATOM 2561 O O . VAL B 1 40 ? 88.297 55.171 90.197 1.00 98.91 89 VAL A O 1
ATOM 2565 N N . VAL B 1 41 ? 89.185 53.876 88.600 1.00 99.81 90 VAL A N 1
ATOM 2566 C CA . VAL B 1 41 ? 89.325 52.786 89.558 1.00 99.81 90 VAL A CA 1
ATOM 2567 C C . VAL B 1 41 ? 90.422 53.113 90.555 1.00 99.81 90 VAL A C 1
ATOM 2568 O O . VAL B 1 41 ? 90.467 52.542 91.650 1.00 99.81 90 VAL A O 1
ATOM 2572 N N . GLY B 1 42 ? 91.309 54.043 90.210 1.00 104.45 91 GLY A N 1
ATOM 2573 C CA . GLY B 1 42 ? 92.259 54.548 91.179 1.00 104.45 91 GLY A CA 1
ATOM 2574 C C . GLY B 1 42 ? 91.645 55.555 92.131 1.00 104.45 91 GLY A C 1
ATOM 2575 O O . GLY B 1 42 ? 92.367 56.301 92.799 1.00 104.45 91 GLY A O 1
ATOM 2576 N N . GLY B 1 43 ? 90.314 55.600 92.193 1.00 104.85 92 GLY A N 1
ATOM 2577 C CA . GLY B 1 43 ? 89.622 56.476 93.119 1.00 104.85 92 GLY A CA 1
ATOM 2578 C C . GLY B 1 43 ? 88.775 55.738 94.137 1.00 104.85 92 GLY A C 1
ATOM 2579 O O . GLY B 1 43 ? 88.612 56.196 95.271 1.00 104.85 92 GLY A O 1
ATOM 2580 N N . HIS B 1 44 ? 88.223 54.590 93.741 1.00 103.01 93 HIS A N 1
ATOM 2581 C CA . HIS B 1 44 ? 87.510 53.744 94.691 1.00 103.01 93 HIS A CA 1
ATOM 2582 C C . HIS B 1 44 ? 88.479 53.094 95.666 1.00 103.01 93 HIS A C 1
ATOM 2583 O O . HIS B 1 44 ? 88.165 52.899 96.844 1.00 103.01 93 HIS A O 1
ATOM 2590 N N . ILE B 1 45 ? 89.676 52.770 95.190 1.00 103.85 94 ILE A N 1
ATOM 2591 C CA . ILE B 1 45 ? 90.647 52.032 95.983 1.00 103.85 94 ILE A CA 1
ATOM 2592 C C . ILE B 1 45 ? 91.550 53.016 96.712 1.00 103.85 94 ILE A C 1
ATOM 2593 O O . ILE B 1 45 ? 92.608 52.650 97.234 1.00 103.85 94 ILE A O 1
ATOM 2598 N N . ALA B 1 46 ? 91.129 54.272 96.753 1.00 105.49 95 ALA A N 1
ATOM 2599 C CA . ALA B 1 46 ? 91.801 55.310 97.518 1.00 105.49 95 ALA A CA 1
ATOM 2600 C C . ALA B 1 46 ? 90.736 56.325 97.922 1.00 105.49 95 ALA A C 1
ATOM 2601 O O . ALA B 1 46 ? 89.543 56.003 97.950 1.00 105.49 95 ALA A O 1
ATOM 2603 N N . GLY B 1 47 ? 91.164 57.535 98.273 1.00 102.54 96 GLY A N 1
ATOM 2604 C CA . GLY B 1 47 ? 90.208 58.597 98.536 1.00 102.54 96 GLY A CA 1
ATOM 2605 C C . GLY B 1 47 ? 89.183 58.704 97.421 1.00 102.54 96 GLY A C 1
ATOM 2606 O O . GLY B 1 47 ? 89.519 58.671 96.234 1.00 102.54 96 GLY A O 1
ATOM 2607 N N . SER B 1 48 ? 87.913 58.828 97.814 1.00 104.70 97 SER A N 1
ATOM 2608 C CA . SER B 1 48 ? 86.821 58.692 96.855 1.00 104.70 97 SER A CA 1
ATOM 2609 C C . SER B 1 48 ? 86.410 60.038 96.265 1.00 104.70 97 SER A C 1
ATOM 2610 O O . SER B 1 48 ? 85.597 60.090 95.335 1.00 104.70 97 SER A O 1
ATOM 2613 N N . LEU B 1 49 ? 86.935 61.138 96.804 1.00 99.02 98 LEU A N 1
ATOM 2614 C CA . LEU B 1 49 ? 86.686 62.451 96.221 1.00 99.02 98 LEU A CA 1
ATOM 2615 C C . LEU B 1 49 ? 87.996 63.034 95.716 1.00 99.02 98 LEU A C 1
ATOM 2616 O O . LEU B 1 49 ? 88.255 64.232 95.854 1.00 99.02 98 LEU A O 1
ATOM 2621 N N . ALA B 1 50 ? 88.840 62.184 95.139 1.00 94.03 99 ALA A N 1
ATOM 2622 C CA . ALA B 1 50 ? 90.149 62.608 94.664 1.00 94.03 99 ALA A CA 1
ATOM 2623 C C . ALA B 1 50 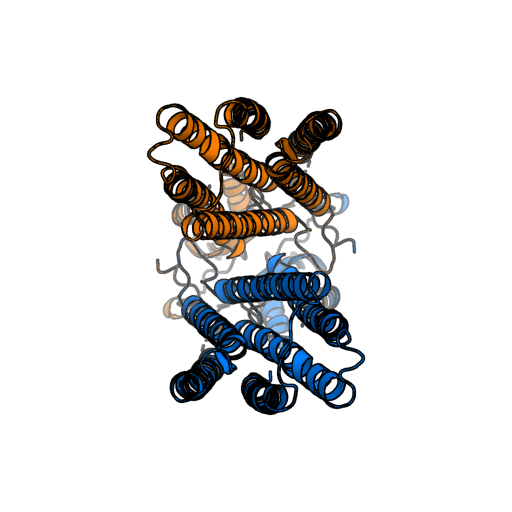? 90.141 62.942 93.176 1.00 94.03 99 ALA A C 1
ATOM 2624 O O . ALA B 1 50 ? 90.436 64.075 92.787 1.00 94.03 99 ALA A O 1
ATOM 2626 N N . VAL B 1 51 ? 89.792 61.975 92.333 1.00 91.07 100 VAL A N 1
ATOM 2627 C CA . VAL B 1 51 ? 89.983 62.126 90.898 1.00 91.07 100 VAL A CA 1
ATOM 2628 C C . VAL B 1 51 ? 88.680 62.256 90.127 1.00 91.07 100 VAL A C 1
ATOM 2629 O O . VAL B 1 51 ? 88.713 62.652 88.952 1.00 91.07 100 VAL A O 1
ATOM 2633 N N . VAL B 1 52 ? 87.542 61.922 90.738 1.00 89.76 101 VAL A N 1
ATOM 2634 C CA . VAL B 1 52 ? 86.276 61.929 90.015 1.00 89.76 101 VAL A CA 1
ATOM 2635 C C . VAL B 1 52 ? 86.067 63.241 89.281 1.00 89.76 101 VAL A C 1
ATOM 2636 O O . VAL B 1 52 ? 85.620 63.248 88.129 1.00 89.76 101 VAL A O 1
ATOM 2640 N N . THR B 1 53 ? 86.422 64.364 89.907 1.00 89.08 102 THR A N 1
ATOM 2641 C CA . THR B 1 53 ? 86.183 65.657 89.278 1.00 89.08 102 THR A CA 1
ATOM 2642 C C . THR B 1 53 ? 87.053 65.828 88.044 1.00 89.08 102 THR A C 1
ATOM 2643 O O . THR B 1 53 ? 86.598 66.346 87.019 1.00 89.08 102 THR A O 1
ATOM 2647 N N . ASP B 1 54 ? 88.308 65.395 88.115 1.00 88.56 103 ASP A N 1
ATOM 2648 C CA . ASP B 1 54 ? 89.105 65.354 86.899 1.00 88.56 103 ASP A CA 1
ATOM 2649 C C . ASP B 1 54 ? 88.624 64.252 85.971 1.00 88.56 103 ASP A C 1
ATOM 2650 O O . ASP B 1 54 ? 88.498 64.458 84.760 1.00 88.56 103 ASP A O 1
ATOM 2655 N N . ALA B 1 55 ? 88.351 63.069 86.522 1.00 87.64 104 ALA A N 1
ATOM 2656 C CA . ALA B 1 55 ? 87.891 61.963 85.694 1.00 87.64 104 ALA A CA 1
ATOM 2657 C C . ALA B 1 55 ? 86.593 62.311 84.980 1.00 87.64 104 ALA A C 1
ATOM 2658 O O . ALA B 1 55 ? 86.182 61.613 84.047 1.00 87.64 104 ALA A O 1
ATOM 2660 N N . ALA B 1 56 ? 85.931 63.387 85.405 1.00 81.90 105 ALA A N 1
ATOM 2661 C CA . ALA B 1 56 ? 84.722 63.822 84.721 1.00 81.90 105 ALA A CA 1
ATOM 2662 C C . ALA B 1 56 ? 85.026 64.272 83.303 1.00 81.90 105 ALA A C 1
ATOM 2663 O O . ALA B 1 56 ? 84.467 63.734 82.342 1.00 81.90 105 ALA A O 1
ATOM 2665 N N . HIS B 1 57 ? 85.883 65.282 83.192 1.00 78.71 106 HIS A N 1
ATOM 2666 C CA . HIS B 1 57 ? 86.272 65.860 81.911 1.00 78.71 106 HIS A CA 1
ATOM 2667 C C . HIS B 1 57 ? 86.642 64.813 80.872 1.00 78.71 106 HIS A C 1
ATOM 2668 O O . HIS B 1 57 ? 86.303 64.943 79.696 1.00 78.71 106 HIS A O 1
ATOM 2675 N N . LEU B 1 58 ? 87.336 63.772 81.313 1.00 74.52 107 LEU A N 1
ATOM 2676 C CA . LEU B 1 58 ? 87.772 62.711 80.415 1.00 74.52 107 LEU A CA 1
ATOM 2677 C C . LEU B 1 58 ? 86.576 62.051 79.753 1.00 74.52 107 LEU A C 1
ATOM 2678 O O . LEU B 1 58 ? 86.617 61.696 78.571 1.00 74.52 107 LEU A O 1
ATOM 2683 N N . LEU B 1 59 ? 85.488 61.898 80.499 1.00 69.24 108 LEU A N 1
ATOM 2684 C CA . LEU B 1 59 ? 84.273 61.333 79.935 1.00 69.24 108 LEU A CA 1
ATOM 2685 C C . LEU B 1 59 ? 83.682 62.281 78.903 1.00 69.24 108 LEU A C 1
ATOM 2686 O O . LEU B 1 59 ? 83.122 61.839 77.899 1.00 69.24 108 LEU A O 1
ATOM 2691 N N . ILE B 1 60 ? 83.830 63.586 79.121 1.00 69.39 109 ILE A N 1
ATOM 2692 C CA . ILE B 1 60 ? 83.355 64.551 78.135 1.00 69.39 109 ILE A CA 1
ATOM 2693 C C . ILE B 1 60 ? 84.176 64.455 76.857 1.00 69.39 109 ILE A C 1
ATOM 2694 O O . ILE B 1 60 ? 83.632 64.492 75.747 1.00 69.39 109 ILE A O 1
ATOM 2699 N N . ASN B 1 61 ? 85.497 64.333 76.987 1.00 67.98 110 ASN A N 1
ATOM 2700 C CA . ASN B 1 61 ? 86.339 64.202 75.806 1.00 67.98 110 ASN A CA 1
ATOM 2701 C C . ASN B 1 61 ? 86.006 62.932 75.041 1.00 67.98 110 ASN A C 1
ATOM 2702 O O . ASN B 1 61 ? 85.848 62.959 73.817 1.00 67.98 110 ASN A O 1
ATOM 2707 N N . LEU B 1 62 ? 85.902 61.807 75.748 1.00 68.86 111 LEU A N 1
ATOM 2708 C CA . LEU B 1 62 ? 85.464 60.570 75.114 1.00 68.86 111 LEU A CA 1
ATOM 2709 C C . LEU B 1 62 ? 84.126 60.750 74.413 1.00 68.86 111 LEU A C 1
ATOM 2710 O O . LEU B 1 62 ? 83.922 60.245 73.302 1.00 68.86 111 LEU A O 1
ATOM 2715 N N . THR B 1 63 ? 83.193 61.450 75.058 1.00 63.99 112 THR A N 1
ATOM 2716 C CA . THR B 1 63 ? 81.889 61.676 74.455 1.00 63.99 112 THR A CA 1
ATOM 2717 C C . THR B 1 63 ? 82.033 62.417 73.141 1.00 63.99 112 THR A C 1
ATOM 2718 O O . THR B 1 63 ? 81.431 62.044 72.132 1.00 63.99 112 THR A O 1
ATOM 2722 N N . SER B 1 64 ? 82.837 63.475 73.140 1.00 60.91 113 SER A N 1
ATOM 2723 C CA . SER B 1 64 ? 83.023 64.247 71.923 1.00 60.91 113 SER A CA 1
ATOM 2724 C C . SER B 1 64 ? 83.690 63.412 70.845 1.00 60.91 113 SER A C 1
ATOM 2725 O O . SER B 1 64 ? 83.364 63.542 69.660 1.00 60.91 113 SER A O 1
ATOM 2728 N N . PHE B 1 65 ? 84.642 62.564 71.230 1.00 61.61 114 PHE A N 1
ATOM 2729 C CA . PHE B 1 65 ? 85.324 61.740 70.240 1.00 61.61 114 PHE A CA 1
ATOM 2730 C C . PHE B 1 65 ? 84.357 60.758 69.603 1.00 61.61 114 PHE A C 1
ATOM 2731 O O . PHE B 1 65 ? 84.329 60.604 68.377 1.00 61.61 114 PHE A O 1
ATOM 2739 N N . LEU B 1 66 ? 83.543 60.092 70.419 1.00 58.55 115 LEU A N 1
ATOM 2740 C CA . LEU B 1 66 ? 82.575 59.161 69.859 1.00 58.55 115 LEU A CA 1
ATOM 2741 C C . LEU B 1 66 ? 81.541 59.894 69.016 1.00 58.55 115 LEU A C 1
ATOM 2742 O O . LEU B 1 66 ? 81.081 59.366 68.000 1.00 58.55 115 LEU A O 1
ATOM 2747 N N . LEU B 1 67 ? 81.197 61.124 69.392 1.00 56.22 116 LEU A N 1
ATOM 2748 C CA . LEU B 1 67 ? 80.258 61.904 68.595 1.00 56.22 116 LEU A CA 1
ATOM 2749 C C . LEU B 1 67 ? 80.853 62.263 67.242 1.00 56.22 116 LEU A C 1
ATOM 2750 O O . LEU B 1 67 ? 80.174 62.173 66.214 1.00 56.22 116 LEU A O 1
ATOM 2755 N N . SER B 1 68 ? 82.116 62.677 67.221 1.00 54.84 117 SER A N 1
ATOM 2756 C CA . SER B 1 68 ? 82.774 62.966 65.954 1.00 54.84 117 SER A CA 1
ATOM 2757 C C . SER B 1 68 ? 82.858 61.719 65.086 1.00 54.84 117 SER A C 1
ATOM 2758 O O . SER B 1 68 ? 82.672 61.783 63.864 1.00 54.84 117 SER A O 1
ATOM 2761 N N . LEU B 1 69 ? 83.133 60.573 65.700 1.00 55.70 118 LEU A N 1
ATOM 2762 C CA . LEU B 1 69 ? 83.172 59.335 64.936 1.00 55.70 118 LEU A CA 1
ATOM 2763 C C . LEU B 1 69 ? 81.797 59.003 64.377 1.00 55.70 118 LEU A C 1
ATOM 2764 O O . LEU B 1 69 ? 81.676 58.508 63.250 1.00 55.70 118 LEU A O 1
ATOM 2769 N N . PHE B 1 70 ? 80.750 59.263 65.152 1.00 50.93 119 PHE A N 1
ATOM 2770 C CA . PHE B 1 70 ? 79.401 59.082 64.638 1.00 50.93 119 PHE A CA 1
ATOM 2771 C C . PHE B 1 70 ? 79.149 59.995 63.450 1.00 50.93 119 PHE A C 1
ATOM 2772 O O . PHE B 1 70 ? 78.509 59.598 62.471 1.00 50.93 119 PHE A O 1
ATOM 2780 N N . SER B 1 71 ? 79.643 61.229 63.523 1.00 48.48 120 SER A N 1
ATOM 2781 C CA . SER B 1 71 ? 79.494 62.141 62.398 1.00 48.48 120 SER A CA 1
ATOM 2782 C C . SER B 1 71 ? 80.191 61.593 61.167 1.00 48.48 120 SER A C 1
ATOM 2783 O O . SER B 1 71 ? 79.678 61.709 60.053 1.00 48.48 120 SER A O 1
ATOM 2786 N N . LEU B 1 72 ? 81.364 60.994 61.347 1.00 51.55 121 LEU A N 1
ATOM 2787 C CA . LEU B 1 72 ? 82.037 60.369 60.213 1.00 51.55 121 LEU A CA 1
ATOM 2788 C C . LEU B 1 72 ? 81.189 59.255 59.626 1.00 51.55 121 LEU A C 1
ATOM 2789 O O . LEU B 1 72 ? 80.986 59.182 58.406 1.00 51.55 121 LEU A O 1
ATOM 2794 N N . TRP B 1 73 ? 80.686 58.371 60.484 1.00 52.01 122 TRP A N 1
ATOM 2795 C CA . TRP B 1 73 ? 79.877 57.272 59.976 1.00 52.01 122 TRP A CA 1
ATOM 2796 C C . TRP B 1 73 ? 78.667 57.792 59.217 1.00 52.01 122 TRP A C 1
ATOM 2797 O O . TRP B 1 73 ? 78.253 57.197 58.218 1.00 52.01 122 TRP A O 1
ATOM 2808 N N . LEU B 1 74 ? 78.087 58.899 59.672 1.00 49.64 123 LEU A N 1
ATOM 2809 C CA . LEU B 1 74 ? 77.005 59.512 58.910 1.00 49.64 123 LEU A CA 1
ATOM 2810 C C . LEU B 1 74 ? 77.500 60.018 57.566 1.00 49.64 123 LEU A C 1
ATOM 2811 O O . LEU B 1 74 ? 76.875 59.773 56.531 1.00 49.64 123 LEU A O 1
ATOM 2816 N N . SER B 1 75 ? 78.621 60.734 57.564 1.00 51.17 124 SER A N 1
ATOM 2817 C CA . SER B 1 75 ? 79.159 61.249 56.314 1.00 51.17 124 SER A CA 1
ATOM 2818 C C . SER B 1 75 ? 79.357 60.144 55.296 1.00 51.17 124 SER A C 1
ATOM 2819 O O . SER B 1 75 ? 79.273 60.388 54.090 1.00 51.17 124 SER A O 1
ATOM 2822 N N . SER B 1 76 ? 79.616 58.921 55.758 1.00 56.01 125 SER A N 1
ATOM 2823 C CA . SER B 1 76 ? 79.786 57.812 54.825 1.00 56.01 125 SER A CA 1
ATOM 2824 C C . SER B 1 76 ? 78.523 57.502 54.029 1.00 56.01 125 SER A C 1
ATOM 2825 O O . SER B 1 76 ? 78.628 56.970 52.920 1.00 56.01 125 SER A O 1
ATOM 2828 N N . LYS B 1 77 ? 77.345 57.813 54.562 1.00 51.34 126 LYS A N 1
ATOM 2829 C CA . LYS B 1 77 ? 76.105 57.365 53.951 1.00 51.34 126 LYS A CA 1
ATOM 2830 C C . LYS B 1 77 ? 75.965 57.925 52.536 1.00 51.34 126 LYS A C 1
ATOM 2831 O O . LYS B 1 77 ? 76.506 58.987 52.226 1.00 51.34 126 LYS A O 1
ATOM 2837 N N . PRO B 1 78 ? 75.254 57.227 51.655 1.00 49.24 127 PRO A N 1
ATOM 2838 C CA . PRO B 1 78 ? 75.215 57.626 50.256 1.00 49.24 127 PRO A CA 1
ATOM 2839 C C . PRO B 1 78 ? 74.210 58.741 50.038 1.00 49.24 127 PRO A C 1
ATOM 2840 O O . PRO B 1 78 ? 73.384 59.017 50.919 1.00 49.24 127 PRO A O 1
ATOM 2844 N N . PRO B 1 79 ? 74.247 59.406 48.885 1.00 46.17 128 PRO A N 1
ATOM 2845 C CA . PRO B 1 79 ? 73.225 60.409 48.586 1.00 46.17 128 PRO A CA 1
ATOM 2846 C C . PRO B 1 79 ? 71.862 59.773 48.431 1.00 46.17 128 PRO A C 1
ATOM 2847 O O . PRO B 1 79 ? 71.720 58.669 47.907 1.00 46.17 128 PRO A O 1
ATOM 2851 N N . SER B 1 80 ? 70.849 60.494 48.888 1.00 49.64 129 SER A N 1
ATOM 2852 C CA . SER B 1 80 ? 69.487 59.993 48.819 1.00 49.64 129 SER A CA 1
ATOM 2853 C C . SER B 1 80 ? 68.647 60.895 47.934 1.00 49.64 129 SER A C 1
ATOM 2854 O O . SER B 1 80 ? 69.169 61.816 47.304 1.00 49.64 129 SER A O 1
ATOM 2857 N N . LYS B 1 81 ? 67.344 60.641 47.880 1.00 48.24 130 LYS A N 1
ATOM 2858 C CA . LYS B 1 81 ? 66.457 61.531 47.148 1.00 48.24 130 LYS A CA 1
ATOM 2859 C C . LYS B 1 81 ? 66.196 62.799 47.944 1.00 48.24 130 LYS A C 1
ATOM 2860 O O . LYS B 1 81 ? 66.052 63.887 47.379 1.00 48.24 130 LYS A O 1
ATOM 2866 N N . ARG B 1 82 ? 66.132 62.681 49.267 1.00 44.67 131 ARG A N 1
ATOM 2867 C CA . ARG B 1 82 ? 65.861 63.857 50.083 1.00 44.67 131 ARG A CA 1
ATOM 2868 C C . ARG B 1 82 ? 67.125 64.675 50.309 1.00 44.67 131 ARG A C 1
ATOM 2869 O O . ARG B 1 82 ? 67.094 65.907 50.238 1.00 44.67 131 ARG A O 1
ATOM 2877 N N . LEU B 1 83 ? 68.246 64.014 50.572 1.00 43.61 132 LEU A N 1
ATOM 2878 C CA . LEU B 1 83 ? 69.528 64.689 50.754 1.00 43.61 132 LEU A CA 1
ATOM 2879 C C . LEU B 1 83 ? 70.354 64.440 49.502 1.00 43.61 132 LEU A C 1
ATOM 2880 O O . LEU B 1 83 ? 71.094 63.464 49.409 1.00 43.61 132 LEU A O 1
ATOM 2885 N N . THR B 1 84 ? 70.232 65.346 48.534 1.00 40.56 133 THR A N 1
ATOM 2886 C CA . THR B 1 84 ? 70.732 65.064 47.197 1.00 40.56 133 THR A CA 1
ATOM 2887 C C . THR B 1 84 ? 72.244 64.947 47.176 1.00 40.56 133 THR A C 1
ATOM 2888 O O . THR B 1 84 ? 72.789 63.942 46.711 1.00 40.56 133 THR A O 1
ATOM 2892 N N . PHE B 1 85 ? 72.943 65.969 47.661 1.00 37.75 134 PHE A N 1
ATOM 2893 C CA . PHE B 1 85 ? 74.394 65.982 47.550 1.00 37.75 134 PHE A CA 1
ATOM 2894 C C . PHE B 1 85 ? 75.050 64.875 48.351 1.00 37.75 134 PHE A C 1
ATOM 2895 O O . PHE B 1 85 ? 76.225 64.578 48.123 1.00 37.75 134 PHE A O 1
ATOM 2903 N N . GLY B 1 86 ? 74.329 64.261 49.269 1.00 39.71 135 GLY A N 1
ATOM 2904 C CA . GLY B 1 86 ? 74.899 63.279 50.162 1.00 39.71 135 GLY A CA 1
ATOM 2905 C C . GLY B 1 86 ? 74.874 63.755 51.600 1.00 39.71 135 GLY A C 1
ATOM 2906 O O . GLY B 1 86 ? 74.530 64.895 51.909 1.00 39.71 135 GLY A O 1
ATOM 2907 N N . TRP B 1 87 ? 75.257 62.847 52.486 1.00 44.35 136 TRP A N 1
ATOM 2908 C CA . TRP B 1 87 ? 75.245 63.116 53.910 1.00 44.35 136 TRP A CA 1
ATOM 2909 C C . TRP B 1 87 ? 76.509 63.806 54.378 1.00 44.35 136 TRP A C 1
ATOM 2910 O O . TRP B 1 87 ? 76.867 63.686 55.553 1.00 44.35 136 TRP A O 1
ATOM 2921 N N . HIS B 1 88 ? 77.200 64.517 53.488 1.00 43.51 137 HIS A N 1
ATOM 2922 C CA . HIS B 1 88 ? 78.532 65.005 53.817 1.00 43.51 137 HIS A CA 1
ATOM 2923 C C . HIS B 1 88 ? 78.495 66.015 54.953 1.00 43.51 137 HIS A C 1
ATOM 2924 O O . HIS B 1 88 ? 79.147 65.817 55.982 1.00 43.51 137 HIS A O 1
ATOM 2931 N N . ARG B 1 89 ? 77.713 67.085 54.816 1.00 43.79 138 ARG A N 1
ATOM 2932 C CA . ARG B 1 89 ? 77.776 68.129 55.836 1.00 43.79 138 ARG A CA 1
ATOM 2933 C C . ARG B 1 89 ? 77.378 67.651 57.219 1.00 43.79 138 ARG A C 1
ATOM 2934 O O . ARG B 1 89 ? 77.417 68.455 58.157 1.00 43.79 138 ARG A O 1
ATOM 2942 N N . ALA B 1 90 ? 76.989 66.389 57.382 1.00 45.34 139 ALA A N 1
ATOM 2943 C CA . ALA B 1 90 ? 76.823 65.865 58.728 1.00 45.34 139 ALA A CA 1
ATOM 2944 C C . ALA B 1 90 ? 78.104 66.017 59.528 1.00 45.34 139 ALA A C 1
ATOM 2945 O O . ALA B 1 90 ? 78.053 66.228 60.744 1.00 45.34 139 ALA A O 1
ATOM 2947 N N . GLU B 1 91 ? 79.257 65.931 58.863 1.00 49.00 140 GLU A N 1
ATOM 2948 C CA . GLU B 1 91 ? 80.525 66.155 59.544 1.00 49.00 140 GLU A CA 1
ATOM 2949 C C . GLU B 1 91 ? 80.571 67.539 60.161 1.00 49.00 140 GLU A C 1
ATOM 2950 O O . GLU B 1 91 ? 80.825 67.692 61.360 1.00 49.00 140 GLU A O 1
ATOM 2956 N N . ILE B 1 92 ? 80.351 68.563 59.343 1.00 44.52 141 ILE A N 1
ATOM 2957 C CA . ILE B 1 92 ? 80.392 69.928 59.841 1.00 44.52 141 ILE A CA 1
ATOM 2958 C C . ILE B 1 92 ? 79.359 70.122 60.937 1.00 44.52 141 ILE A C 1
ATOM 2959 O O . ILE B 1 92 ? 79.604 70.827 61.920 1.00 44.52 141 ILE A O 1
ATOM 2964 N N . LEU B 1 93 ? 78.199 69.486 60.802 1.00 44.25 142 LEU A N 1
ATOM 2965 C CA . LEU B 1 93 ? 77.157 69.660 61.808 1.00 44.25 142 LEU A CA 1
ATOM 2966 C C . LEU B 1 93 ? 77.590 69.091 63.151 1.00 44.25 142 LEU A C 1
ATOM 2967 O O . LEU B 1 93 ? 77.467 69.754 64.189 1.00 44.25 142 LEU A O 1
ATOM 2972 N N . GLY B 1 94 ? 78.098 67.861 63.153 1.00 47.35 143 GLY A N 1
ATOM 2973 C CA . GLY B 1 94 ? 78.602 67.290 64.390 1.00 47.35 143 GLY A CA 1
ATOM 2974 C C . GLY B 1 94 ? 79.745 68.096 64.970 1.00 47.35 143 GLY A C 1
ATOM 2975 O O . GLY B 1 94 ? 79.857 68.253 66.187 1.00 47.35 143 GLY A O 1
ATOM 2976 N N . ALA B 1 95 ? 80.600 68.633 64.105 1.00 45.04 144 ALA A N 1
ATOM 2977 C CA . ALA B 1 95 ? 81.712 69.444 64.576 1.00 45.04 144 ALA A CA 1
ATOM 2978 C C . ALA B 1 95 ? 81.215 70.696 65.280 1.00 45.04 144 ALA A C 1
ATOM 2979 O O . ALA B 1 95 ? 81.682 71.043 66.371 1.00 45.04 144 ALA A O 1
ATOM 2981 N N . LEU B 1 96 ? 80.266 71.391 64.663 1.00 45.84 145 LEU A N 1
ATOM 2982 C CA . LEU B 1 96 ? 79.745 72.613 65.255 1.00 45.84 145 LEU A CA 1
ATOM 2983 C C . LEU B 1 96 ? 79.024 72.317 66.558 1.00 45.84 145 LEU A C 1
ATOM 2984 O O . LEU B 1 96 ? 79.103 73.096 67.515 1.00 45.84 145 LEU A O 1
ATOM 2989 N N . LEU B 1 97 ? 78.321 71.189 66.619 1.00 48.96 146 LEU A N 1
ATOM 2990 C CA . LEU B 1 97 ? 77.684 70.798 67.868 1.00 48.96 146 LEU A CA 1
ATOM 2991 C C . LEU B 1 97 ? 78.720 70.564 68.957 1.00 48.96 146 LEU A C 1
ATOM 2992 O O . LEU B 1 97 ? 78.564 71.037 70.088 1.00 48.96 146 LEU A O 1
AT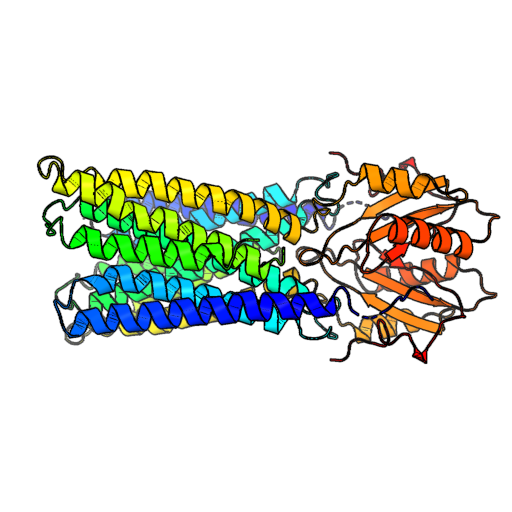OM 2997 N N . SER B 1 98 ? 79.797 69.850 68.630 1.00 48.77 147 SER A N 1
ATOM 2998 C CA . SER B 1 98 ? 80.841 69.605 69.617 1.00 48.77 147 SER A CA 1
ATOM 2999 C C . SER B 1 98 ? 81.473 70.907 70.083 1.00 48.77 147 SER A C 1
ATOM 3000 O O . SER B 1 98 ? 81.795 71.065 71.265 1.00 48.77 147 SER A O 1
ATOM 3003 N N . ILE B 1 99 ? 81.654 71.859 69.174 1.00 46.21 148 ILE A N 1
ATOM 3004 C CA . ILE B 1 99 ? 82.301 73.102 69.572 1.00 46.21 148 ILE A CA 1
ATOM 3005 C C . ILE B 1 99 ? 81.383 73.927 70.463 1.00 46.21 148 ILE A C 1
ATOM 3006 O O . ILE B 1 99 ? 81.822 74.512 71.463 1.00 46.21 148 ILE A O 1
ATOM 3011 N N . LEU B 1 100 ? 80.098 73.991 70.128 1.00 48.04 149 LEU A N 1
ATOM 3012 C CA . LEU B 1 100 ? 79.177 74.676 71.021 1.00 48.04 149 LEU A CA 1
ATOM 3013 C C . LEU B 1 100 ? 79.114 73.985 72.372 1.00 48.04 149 LEU A C 1
ATOM 3014 O O . LEU B 1 100 ? 78.920 74.644 73.398 1.00 48.04 149 LEU A O 1
ATOM 3019 N N . CYS B 1 101 ? 79.304 72.667 72.404 1.00 49.46 150 CYS A N 1
ATOM 3020 C CA . CYS B 1 101 ? 79.371 71.992 73.695 1.00 49.46 150 CYS A CA 1
ATOM 3021 C C . CYS B 1 101 ? 80.639 72.356 74.455 1.00 49.46 150 CYS A C 1
ATOM 3022 O O . CYS B 1 101 ? 80.619 72.414 75.687 1.00 49.46 150 CYS A O 1
ATOM 3025 N N . ILE B 1 102 ? 81.744 72.602 73.753 1.00 47.58 151 ILE A N 1
ATOM 3026 C CA . ILE B 1 102 ? 82.909 73.185 74.418 1.00 47.58 151 ILE A CA 1
ATOM 3027 C C . ILE B 1 102 ? 82.545 74.508 75.063 1.00 47.58 151 ILE A C 1
ATOM 3028 O O . ILE B 1 102 ? 82.895 74.773 76.217 1.00 47.58 151 ILE A O 1
ATOM 3033 N N . TRP B 1 103 ? 81.862 75.371 74.316 1.00 49.54 152 TRP A N 1
ATOM 3034 C CA . TRP B 1 103 ? 81.483 76.667 74.868 1.00 49.54 152 TRP A CA 1
ATOM 3035 C C . TRP B 1 103 ? 80.622 76.499 76.109 1.00 49.54 152 TRP A C 1
ATOM 3036 O O . TRP B 1 103 ? 80.830 77.179 77.119 1.00 49.54 152 TRP A O 1
ATOM 3047 N N . VAL B 1 104 ? 79.675 75.566 76.063 1.00 49.64 153 VAL A N 1
ATOM 3048 C CA . VAL B 1 104 ? 78.780 75.350 77.195 1.00 49.64 153 VAL A CA 1
ATOM 3049 C C . VAL B 1 104 ? 79.553 74.837 78.403 1.00 49.64 153 VAL A C 1
ATOM 3050 O O . VAL B 1 104 ? 79.387 75.331 79.524 1.00 49.64 153 VAL A O 1
ATOM 3054 N N . VAL B 1 105 ? 80.393 73.822 78.198 1.00 50.73 154 VAL A N 1
ATOM 3055 C CA . VAL B 1 105 ? 81.136 73.234 79.307 1.00 50.73 154 VAL A CA 1
ATOM 3056 C C . VAL B 1 105 ? 82.079 74.255 79.920 1.00 50.73 154 VAL A C 1
ATOM 3057 O O . VAL B 1 105 ? 82.228 74.331 81.145 1.00 50.73 154 VAL A O 1
ATOM 3061 N N . THR B 1 106 ? 82.729 75.059 79.086 1.00 52.51 155 THR A N 1
ATOM 3062 C CA . THR B 1 106 ? 83.622 76.074 79.618 1.00 52.51 155 THR A CA 1
ATOM 3063 C C . THR B 1 106 ? 82.852 77.131 80.394 1.00 52.51 155 THR A C 1
ATOM 3064 O O . THR B 1 106 ? 83.302 77.577 81.453 1.00 52.51 155 THR A O 1
ATOM 3068 N N . GLY B 1 107 ? 81.692 77.549 79.892 1.00 52.38 156 GLY A N 1
ATOM 3069 C CA . GLY B 1 107 ? 80.865 78.451 80.670 1.00 52.38 156 GLY A CA 1
ATOM 3070 C C . GLY B 1 107 ? 80.508 77.870 82.022 1.00 52.38 156 GLY A C 1
ATOM 3071 O O . GLY B 1 107 ? 80.565 78.561 83.042 1.00 52.38 156 GLY A O 1
ATOM 3072 N N . VAL B 1 108 ? 80.148 76.588 82.049 1.00 53.03 157 VAL A N 1
ATOM 3073 C CA . VAL B 1 108 ? 79.809 75.931 83.308 1.00 53.03 157 VAL A CA 1
ATOM 3074 C C . VAL B 1 108 ? 80.994 75.973 84.261 1.00 53.03 157 VAL A C 1
ATOM 3075 O O . VAL B 1 108 ? 80.854 76.300 85.447 1.00 53.03 157 VAL A O 1
ATOM 3079 N N . LEU B 1 109 ? 82.178 75.633 83.756 1.00 57.70 158 LEU A N 1
ATOM 3080 C CA . LEU B 1 109 ? 83.366 75.646 84.600 1.00 57.70 158 LEU A CA 1
ATOM 3081 C C . LEU B 1 109 ? 83.661 77.043 85.117 1.00 57.70 158 LEU A C 1
ATOM 3082 O O . LEU B 1 109 ? 84.069 77.211 86.270 1.00 57.70 158 LEU A O 1
ATOM 3087 N N . VAL B 1 110 ? 83.459 78.060 84.285 1.00 61.24 159 VAL A N 1
ATOM 3088 C CA . VAL B 1 110 ? 83.721 79.419 84.734 1.00 61.24 159 VAL A CA 1
ATOM 3089 C C . VAL B 1 110 ? 82.740 79.815 85.824 1.00 61.24 159 VAL A C 1
ATOM 3090 O O . VAL B 1 110 ? 83.107 80.489 86.794 1.00 61.24 159 VAL A O 1
ATOM 3094 N N . TYR B 1 111 ? 81.484 79.392 85.700 1.00 65.92 160 TYR A N 1
ATOM 3095 C CA . TYR B 1 111 ? 80.529 79.723 86.750 1.00 65.92 160 TYR A CA 1
ATOM 3096 C C . TYR B 1 111 ? 80.875 79.015 88.049 1.00 65.92 160 TYR A C 1
ATOM 3097 O O . TYR B 1 111 ? 80.738 79.593 89.132 1.00 65.92 160 TYR A O 1
ATOM 3106 N N . LEU B 1 112 ? 81.321 77.764 87.966 1.00 69.12 161 LEU A N 1
ATOM 3107 C CA . LEU B 1 112 ? 81.732 77.078 89.185 1.00 69.12 161 LEU A CA 1
ATOM 3108 C C . LEU B 1 112 ? 82.974 77.720 89.786 1.00 69.12 161 LEU A C 1
ATOM 3109 O O . LEU B 1 112 ? 83.133 77.733 91.010 1.00 69.12 161 LEU A O 1
ATOM 3114 N N . ALA B 1 113 ? 83.848 78.276 88.948 1.00 73.10 162 ALA A N 1
ATOM 3115 C CA . ALA B 1 113 ? 84.984 79.032 89.463 1.00 73.10 162 ALA A CA 1
ATOM 3116 C C . ALA B 1 113 ? 84.516 80.267 90.218 1.00 73.10 162 ALA A C 1
ATOM 3117 O O . ALA B 1 113 ? 84.995 80.560 91.319 1.00 73.10 162 ALA A O 1
ATOM 3119 N N . CYS B 1 114 ? 83.583 81.012 89.629 1.00 78.88 163 CYS A N 1
ATOM 3120 C CA . CYS B 1 114 ? 83.030 82.174 90.318 1.00 78.88 163 CYS A CA 1
ATOM 3121 C C . CYS B 1 114 ? 82.388 81.771 91.637 1.00 78.88 163 CYS A C 1
ATOM 3122 O O . CYS B 1 114 ? 82.501 82.488 92.637 1.00 78.88 163 CYS A O 1
ATOM 3125 N N . GLU B 1 115 ? 81.712 80.624 91.656 1.00 81.49 164 GLU A N 1
ATOM 3126 C CA . GLU B 1 115 ? 81.136 80.114 92.895 1.00 81.49 164 GLU A CA 1
ATOM 3127 C C . GLU B 1 115 ? 82.215 79.858 93.938 1.00 81.49 164 GLU A C 1
ATOM 3128 O O . GLU B 1 115 ? 82.107 80.316 95.080 1.00 81.49 164 GLU A O 1
ATOM 3134 N N . ARG B 1 116 ? 83.260 79.117 93.564 1.00 82.56 165 ARG A N 1
ATOM 3135 C CA . ARG B 1 116 ? 84.365 78.879 94.487 1.00 82.56 165 ARG A CA 1
ATOM 3136 C C . ARG B 1 116 ? 84.927 80.190 95.012 1.00 82.56 165 ARG A C 1
ATOM 3137 O O . ARG B 1 116 ? 85.333 80.283 96.175 1.00 82.56 165 ARG A O 1
ATOM 3145 N N . LEU B 1 117 ? 84.955 81.216 94.163 1.00 81.61 166 LEU A N 1
ATOM 3146 C CA . LEU B 1 117 ? 85.400 82.532 94.608 1.00 81.61 166 LEU A CA 1
ATOM 3147 C C . LEU B 1 117 ? 84.469 83.092 95.676 1.00 81.61 166 LEU A C 1
ATOM 3148 O O . LEU B 1 117 ? 84.901 83.409 96.789 1.00 81.61 166 LEU A O 1
ATOM 3153 N N . LEU B 1 118 ? 83.180 83.218 95.357 1.00 83.82 167 LEU A N 1
ATOM 3154 C CA . LEU B 1 118 ? 82.218 83.757 96.312 1.00 83.82 167 LEU A CA 1
ATOM 3155 C C . LEU B 1 118 ? 82.053 82.881 97.541 1.00 83.82 167 LEU A C 1
ATOM 3156 O O . LEU B 1 118 ? 81.405 83.307 98.499 1.00 83.82 167 LEU A O 1
ATOM 3161 N N . TYR B 1 119 ? 82.598 81.672 97.531 1.00 89.34 168 TYR A N 1
ATOM 3162 C CA . TYR B 1 119 ? 82.543 80.769 98.679 1.00 89.34 168 TYR A CA 1
ATOM 3163 C C . TYR B 1 119 ? 83.950 80.282 99.002 1.00 89.34 168 TYR A C 1
ATOM 3164 O O . TYR B 1 119 ? 84.253 79.092 98.886 1.00 89.34 168 TYR A O 1
ATOM 3173 N N . PRO B 1 120 ? 84.837 81.183 99.434 1.00 93.60 169 PRO A N 1
ATOM 3174 C CA . PRO B 1 120 ? 86.221 80.777 99.713 1.00 93.60 169 PRO A CA 1
ATOM 3175 C C . PRO B 1 120 ? 86.314 79.767 100.843 1.00 93.60 169 PRO A C 1
ATOM 3176 O O . PRO B 1 120 ? 87.403 79.289 101.170 1.00 93.60 169 PRO A O 1
ATOM 3180 N N . ASP B 1 121 ? 85.179 79.438 101.448 1.00 95.52 170 ASP A N 1
ATOM 3181 C CA . ASP B 1 121 ? 85.129 78.409 102.479 1.00 95.52 170 ASP A CA 1
ATOM 3182 C C . ASP B 1 121 ? 85.245 77.058 101.791 1.00 95.52 170 ASP A C 1
ATOM 3183 O O . ASP B 1 121 ? 84.251 76.389 101.506 1.00 95.52 170 ASP A O 1
ATOM 3188 N N . TYR B 1 122 ? 86.484 76.658 101.527 1.00 97.85 171 TYR A N 1
ATOM 3189 C CA . TYR B 1 122 ? 86.812 75.391 100.890 1.00 97.85 171 TYR A CA 1
ATOM 3190 C C . TYR B 1 122 ? 88.322 75.241 100.948 1.00 97.85 171 TYR A C 1
ATOM 3191 O O . TYR B 1 122 ? 89.055 76.234 100.953 1.00 97.85 171 TYR A O 1
ATOM 3200 N N . GLN B 1 123 ? 88.781 73.994 100.981 1.00 96.42 172 GLN A N 1
ATOM 3201 C CA . GLN B 1 123 ? 90.201 73.726 101.150 1.00 96.42 172 GLN A CA 1
ATOM 3202 C C . GLN B 1 123 ? 90.528 72.377 100.535 1.00 96.42 172 GLN A C 1
ATOM 3203 O O . GLN B 1 123 ? 89.730 71.440 100.633 1.00 96.42 172 GLN A O 1
ATOM 3209 N N . ILE B 1 124 ? 91.691 72.286 99.897 1.00 96.53 173 ILE A N 1
ATOM 3210 C CA . ILE B 1 124 ? 92.150 71.063 99.253 1.00 96.53 173 ILE A CA 1
ATOM 3211 C C . ILE B 1 124 ? 93.658 70.946 99.431 1.00 96.53 173 ILE A C 1
ATOM 3212 O O . ILE B 1 124 ? 94.390 71.932 99.285 1.00 96.53 173 ILE A O 1
ATOM 3217 N N . GLN B 1 125 ? 94.116 69.739 99.759 1.00 96.70 174 GLN A N 1
ATOM 3218 C CA . GLN B 1 125 ? 95.542 69.500 99.931 1.00 96.70 174 GLN A CA 1
ATOM 3219 C C . GLN B 1 125 ? 96.287 69.772 98.634 1.00 96.70 174 GLN A C 1
ATOM 3220 O O . GLN B 1 125 ? 96.078 69.099 97.622 1.00 96.70 174 GLN A O 1
ATOM 3226 N N . ALA B 1 126 ? 97.186 70.744 98.682 1.00 94.52 175 ALA A N 1
ATOM 3227 C CA . ALA B 1 126 ? 97.806 71.291 97.487 1.00 94.52 175 ALA A CA 1
ATOM 3228 C C . ALA B 1 126 ? 99.010 70.500 96.989 1.00 94.52 175 ALA A C 1
ATOM 3229 O O . ALA B 1 126 ? 99.767 71.020 96.164 1.00 94.52 175 ALA A O 1
ATOM 3231 N N . THR B 1 127 ? 99.222 69.277 97.458 1.00 93.93 176 THR A N 1
ATOM 3232 C CA . THR B 1 127 ? 100.268 68.450 96.868 1.00 93.93 176 THR A CA 1
ATOM 3233 C C . THR B 1 127 ? 99.708 67.255 96.125 1.00 93.93 176 THR A C 1
ATOM 3234 O O . THR B 1 127 ? 100.096 67.009 94.981 1.00 93.93 176 THR A O 1
ATOM 3238 N N . VAL B 1 128 ? 98.795 66.505 96.744 1.00 91.29 177 VAL A N 1
ATOM 3239 C CA . VAL B 1 128 ? 98.104 65.458 96.005 1.00 91.29 177 VAL A CA 1
ATOM 3240 C C . VAL B 1 128 ? 97.276 66.075 94.885 1.00 91.29 177 VAL A C 1
ATOM 3241 O O . VAL B 1 128 ? 97.012 65.430 93.865 1.00 91.29 177 VAL A O 1
ATOM 3245 N N . MET B 1 129 ? 96.882 67.339 95.037 1.00 89.70 178 MET A N 1
ATOM 3246 C CA . MET B 1 129 ? 96.200 68.039 93.961 1.00 89.70 178 MET A CA 1
ATOM 3247 C C . MET B 1 129 ? 97.073 68.198 92.728 1.00 89.70 178 MET A C 1
ATOM 3248 O O . MET B 1 129 ? 96.546 68.461 91.645 1.00 89.70 178 MET A O 1
ATOM 3253 N N . ILE B 1 130 ? 98.383 68.036 92.856 1.00 88.67 179 ILE A N 1
ATOM 3254 C CA . ILE B 1 130 ? 99.260 68.246 91.712 1.00 88.67 179 ILE A CA 1
ATOM 3255 C C . ILE B 1 130 ? 99.393 66.972 90.894 1.00 88.67 179 ILE A C 1
ATOM 3256 O O . ILE B 1 130 ? 99.225 66.987 89.670 1.00 88.67 179 ILE A O 1
ATOM 3261 N N . ILE B 1 131 ? 99.704 65.854 91.555 1.00 90.18 180 ILE A N 1
ATOM 3262 C CA . ILE B 1 131 ? 99.878 64.590 90.844 1.00 90.18 180 ILE A CA 1
ATOM 3263 C C . ILE B 1 131 ? 98.628 64.223 90.059 1.00 90.18 180 ILE A C 1
ATOM 3264 O O . ILE B 1 131 ? 98.720 63.731 88.928 1.00 90.18 180 ILE A O 1
ATOM 3269 N N . VAL B 1 132 ? 97.449 64.458 90.625 1.00 89.90 181 VAL A N 1
ATOM 3270 C CA . VAL B 1 132 ? 96.225 64.257 89.864 1.00 89.90 181 VAL A CA 1
ATOM 3271 C C . VAL B 1 132 ? 96.164 65.199 88.666 1.00 89.90 181 VAL A C 1
ATOM 3272 O O . VAL B 1 132 ? 95.623 64.838 87.619 1.00 89.90 181 VAL A O 1
ATOM 3276 N N . SER B 1 133 ? 96.734 66.395 88.784 1.00 82.23 182 SER A N 1
ATOM 3277 C CA . SER B 1 133 ? 96.737 67.306 87.651 1.00 82.23 182 SER A CA 1
ATOM 3278 C C . SER B 1 133 ? 97.747 66.870 86.601 1.00 82.23 182 SER A C 1
ATOM 3279 O O . SER B 1 133 ? 97.478 66.958 85.399 1.00 82.23 182 SER A O 1
ATOM 3282 N N . SER B 1 134 ? 98.911 66.388 87.034 1.00 83.02 183 SER A N 1
ATOM 3283 C CA . SER B 1 134 ? 99.977 66.043 86.101 1.00 83.02 183 SER A CA 1
ATOM 3284 C C . SER B 1 134 ? 99.565 64.983 85.096 1.00 83.02 183 SER A C 1
ATOM 3285 O O . SER B 1 134 ? 99.804 65.157 83.898 1.00 83.02 183 SER A O 1
ATOM 3288 N N . CYS B 1 135 ? 98.962 63.889 85.558 1.00 86.38 184 CYS A N 1
ATOM 3289 C CA . CYS B 1 135 ? 98.422 62.898 84.636 1.00 86.38 184 CYS A CA 1
ATOM 3290 C C . CYS B 1 135 ? 97.407 63.524 83.693 1.00 86.38 184 CYS A C 1
ATOM 3291 O O . CYS B 1 135 ? 97.473 63.324 82.475 1.00 86.38 184 CYS A O 1
ATOM 3294 N N . ALA B 1 136 ? 96.456 64.282 84.245 1.00 81.18 185 ALA A N 1
ATOM 3295 C CA . ALA B 1 136 ? 95.471 64.965 83.415 1.00 81.18 185 ALA A CA 1
ATOM 3296 C C . ALA B 1 136 ? 96.144 65.805 82.344 1.00 81.18 185 ALA A C 1
ATOM 3297 O O . ALA B 1 136 ? 95.681 65.853 81.200 1.00 81.18 185 ALA A O 1
ATOM 3299 N N . VAL B 1 137 ? 97.233 66.484 82.695 1.00 75.88 186 VAL A N 1
ATOM 3300 C CA . VAL B 1 137 ? 98.014 67.176 81.678 1.00 75.88 186 VAL A CA 1
ATOM 3301 C C . VAL B 1 137 ? 98.679 66.169 80.755 1.00 75.88 186 VAL A C 1
ATOM 3302 O O . VAL B 1 137 ? 98.599 66.281 79.526 1.00 75.88 186 VAL A O 1
ATOM 3306 N N . ALA B 1 138 ? 99.338 65.165 81.331 1.00 78.07 187 ALA A N 1
ATOM 3307 C CA . ALA B 1 138 ? 100.017 64.166 80.515 1.00 78.07 187 ALA A CA 1
ATOM 3308 C C . ALA B 1 138 ? 99.029 63.427 79.627 1.00 78.07 187 ALA A C 1
ATOM 3309 O O . ALA B 1 138 ? 99.257 63.275 78.422 1.00 78.07 187 ALA A O 1
ATOM 3311 N N . ALA B 1 139 ? 97.919 62.963 80.204 1.00 79.14 188 ALA A N 1
ATOM 3312 C CA . ALA B 1 139 ? 96.915 62.279 79.399 1.00 79.14 188 ALA A CA 1
ATOM 3313 C C . ALA B 1 139 ? 96.405 63.179 78.286 1.00 79.14 188 ALA A C 1
ATOM 3314 O O . ALA B 1 139 ? 96.247 62.736 77.143 1.00 79.14 188 ALA A O 1
ATOM 3316 N N . ASN B 1 140 ? 96.161 64.453 78.595 1.00 73.76 189 ASN A N 1
ATOM 3317 C CA . ASN B 1 140 ? 95.734 65.388 77.562 1.00 73.76 189 ASN A CA 1
ATOM 3318 C C . ASN B 1 140 ? 96.838 65.621 76.544 1.00 73.76 189 ASN A C 1
ATOM 3319 O O . ASN B 1 140 ? 96.565 65.775 75.348 1.00 73.76 189 ASN A O 1
ATOM 3324 N N . ILE B 1 141 ? 98.089 65.660 76.998 1.00 72.74 190 ILE A N 1
ATOM 3325 C CA . ILE B 1 141 ? 99.201 65.739 76.061 1.00 72.74 190 ILE A CA 1
ATOM 3326 C C . ILE B 1 141 ? 99.103 64.616 75.043 1.00 72.74 190 ILE A C 1
ATOM 3327 O O . ILE B 1 141 ? 99.216 64.841 73.834 1.00 72.74 190 ILE A O 1
ATOM 3332 N N . VAL B 1 142 ? 98.856 63.395 75.510 1.00 76.41 191 VAL A N 1
ATOM 3333 C CA . VAL B 1 142 ? 98.751 62.273 74.586 1.00 76.41 191 VAL A CA 1
ATOM 3334 C C . VAL B 1 142 ? 97.475 62.375 73.766 1.00 76.41 191 VAL A C 1
ATOM 3335 O O . VAL B 1 142 ? 97.487 62.178 72.546 1.00 76.41 191 VAL A O 1
ATOM 3339 N N . LEU B 1 143 ? 96.354 62.688 74.418 1.00 73.30 192 LEU A N 1
ATOM 3340 C CA . LEU B 1 143 ? 95.084 62.762 73.705 1.00 73.30 192 LEU A CA 1
ATOM 3341 C C . LEU B 1 143 ? 95.125 63.821 72.615 1.00 73.30 192 LEU A C 1
ATOM 3342 O O . LEU B 1 143 ? 94.373 63.747 71.638 1.00 73.30 192 LEU A O 1
ATOM 3347 N N . THR B 1 144 ? 95.991 64.819 72.766 1.00 68.15 193 THR A N 1
ATOM 3348 C CA . THR B 1 144 ? 96.096 65.848 71.742 1.00 68.15 193 THR A CA 1
ATOM 3349 C C . THR B 1 144 ? 97.015 65.414 70.613 1.00 68.15 193 THR A C 1
ATOM 3350 O O . THR B 1 144 ? 96.666 65.544 69.435 1.00 68.15 193 THR A O 1
ATOM 3354 N N . VAL B 1 145 ? 98.190 64.881 70.947 1.00 69.04 194 VAL A N 1
ATOM 3355 C CA . VAL B 1 145 ? 99.185 64.618 69.918 1.00 69.04 194 VAL A CA 1
ATOM 3356 C C . VAL B 1 145 ? 98.750 63.521 68.962 1.00 69.04 194 VAL A C 1
ATOM 3357 O O . VAL B 1 145 ? 99.356 63.359 67.899 1.00 69.04 194 VAL A O 1
ATOM 3361 N N . VAL B 1 146 ? 97.717 62.762 69.302 1.00 69.96 195 VAL A N 1
ATOM 3362 C CA . VAL B 1 146 ? 97.148 61.824 68.344 1.00 69.96 195 VAL A CA 1
ATOM 3363 C C . VAL B 1 146 ? 96.214 62.532 67.376 1.00 69.96 195 VAL A C 1
ATOM 3364 O O . VAL B 1 146 ? 96.133 62.169 66.202 1.00 69.96 195 VAL A O 1
ATOM 3368 N N . LEU B 1 147 ? 95.505 63.551 67.858 1.00 68.57 196 LEU A N 1
ATOM 3369 C CA . LEU B 1 147 ? 94.612 64.352 67.039 1.00 68.57 196 LEU A CA 1
ATOM 3370 C C . LEU B 1 147 ? 95.327 65.512 66.368 1.00 68.57 196 LEU A C 1
ATOM 3371 O O . LEU B 1 147 ? 94.675 66.457 65.919 1.00 68.57 196 LEU A O 1
ATOM 3376 N N . HIS B 1 148 ? 96.653 65.457 66.291 1.00 79.36 197 HIS A N 1
ATOM 3377 C CA . HIS B 1 148 ? 97.434 66.490 65.631 1.00 79.36 197 HIS A CA 1
ATOM 3378 C C . HIS B 1 148 ? 97.149 66.492 64.140 1.00 79.36 197 HIS A C 1
ATOM 3379 O O . HIS B 1 148 ? 97.592 65.597 63.416 1.00 79.36 197 HIS A O 1
ATOM 3386 N N . GLN B 1 149 ? 96.391 67.483 63.683 1.00 80.62 198 GLN A N 1
ATOM 3387 C CA . GLN B 1 149 ? 96.122 67.621 62.260 1.00 80.62 198 GLN A CA 1
ATOM 3388 C C . GLN B 1 149 ? 97.426 67.814 61.499 1.00 80.62 198 GLN A C 1
ATOM 3389 O O . GLN B 1 149 ? 98.346 68.488 61.968 1.00 80.62 198 GLN A O 1
ATOM 3395 N N . ALA B 1 161 ? 92.699 69.370 57.708 1.00 49.08 210 ALA A N 1
ATOM 3396 C CA . ALA B 1 161 ? 92.380 67.955 57.812 1.00 49.08 210 ALA A CA 1
ATOM 3397 C C . ALA B 1 161 ? 90.879 67.749 57.749 1.00 49.08 210 ALA A C 1
ATOM 3398 O O . ALA B 1 161 ? 90.137 68.677 57.449 1.00 49.08 210 ALA A O 1
ATOM 3400 N N . ASN B 1 162 ? 90.438 66.526 58.030 1.00 53.81 211 ASN A N 1
ATOM 3401 C CA . ASN B 1 162 ? 89.013 66.238 58.033 1.00 53.81 211 ASN A CA 1
ATOM 3402 C C . ASN B 1 162 ? 88.308 67.073 59.085 1.00 53.81 211 ASN A C 1
ATOM 3403 O O . ASN B 1 162 ? 88.805 67.251 60.200 1.00 53.81 211 ASN A O 1
ATOM 3408 N N . ALA B 1 163 ? 87.137 67.590 58.718 1.00 53.57 212 ALA A N 1
ATOM 3409 C CA . ALA B 1 163 ? 86.370 68.416 59.637 1.00 53.57 212 ALA A CA 1
ATOM 3410 C C . ALA B 1 163 ? 86.090 67.689 60.938 1.00 53.57 212 ALA A C 1
ATOM 3411 O O . ALA B 1 163 ? 85.935 68.327 61.982 1.00 53.57 212 ALA A O 1
ATOM 3413 N N . SER B 1 164 ? 86.029 66.360 60.903 1.00 54.72 213 SER A N 1
ATOM 3414 C CA . SER B 1 164 ? 85.716 65.622 62.117 1.00 54.72 213 SER A CA 1
ATOM 3415 C C . SER B 1 164 ? 86.894 65.623 63.074 1.00 54.72 213 SER A C 1
ATOM 3416 O O . SER B 1 164 ? 86.743 65.939 64.258 1.00 54.72 213 SER A O 1
ATOM 3419 N N . VAL B 1 165 ? 88.080 65.280 62.579 1.00 54.77 214 VAL A N 1
ATOM 3420 C CA . VAL B 1 165 ? 89.246 65.219 63.450 1.00 54.77 214 VAL A CA 1
ATOM 3421 C C . VAL B 1 165 ? 89.616 66.610 63.939 1.00 54.77 214 VAL A C 1
ATOM 3422 O O . VAL B 1 165 ? 89.861 66.822 65.131 1.00 54.77 214 VAL A O 1
ATOM 3426 N N . ARG B 1 166 ? 89.654 67.579 63.026 1.00 50.22 215 ARG A N 1
ATOM 3427 C CA . ARG B 1 166 ? 89.951 68.949 63.418 1.00 50.22 215 ARG A CA 1
ATOM 3428 C C . ARG B 1 166 ? 88.989 69.445 64.485 1.00 50.22 215 ARG A C 1
ATOM 3429 O O . ARG B 1 166 ? 89.342 70.316 65.284 1.00 50.22 215 ARG A O 1
ATOM 3437 N N . ALA B 1 167 ? 87.777 68.898 64.526 1.00 51.57 216 ALA A N 1
ATOM 3438 C CA . ALA B 1 167 ? 86.857 69.231 65.601 1.00 51.57 216 ALA A CA 1
ATOM 3439 C C . ALA B 1 167 ? 87.200 68.502 66.885 1.00 51.57 216 ALA A C 1
ATOM 3440 O O . ALA B 1 167 ? 86.910 69.007 67.971 1.00 51.57 216 ALA A O 1
ATOM 3442 N N . ALA B 1 168 ? 87.791 67.315 66.786 1.00 52.90 217 ALA A N 1
ATOM 3443 C CA . ALA B 1 168 ? 88.184 66.604 67.990 1.00 52.90 217 ALA A CA 1
ATOM 3444 C C . ALA B 1 168 ? 89.479 67.147 68.559 1.00 52.90 217 ALA A C 1
ATOM 3445 O O . ALA B 1 168 ? 89.693 67.082 69.772 1.00 52.90 217 ALA A O 1
ATOM 3447 N N . PHE B 1 169 ? 90.348 67.688 67.710 1.00 52.57 218 PHE A N 1
ATOM 3448 C CA . PHE B 1 169 ? 91.605 68.234 68.200 1.00 52.57 218 PHE A CA 1
ATOM 3449 C C . PHE B 1 169 ? 91.370 69.498 69.009 1.00 52.57 218 PHE A C 1
ATOM 3450 O O . PHE B 1 169 ? 91.807 69.598 70.160 1.00 52.57 218 PHE A O 1
ATOM 3458 N N . VAL B 1 170 ? 90.684 70.477 68.417 1.00 50.39 219 VAL A N 1
ATOM 3459 C CA . VAL B 1 170 ? 90.313 71.686 69.144 1.00 50.39 219 VAL A CA 1
ATOM 3460 C C . VAL B 1 170 ? 89.594 71.323 70.428 1.00 50.39 219 VAL A C 1
ATOM 3461 O O . VAL B 1 170 ? 89.762 71.973 71.464 1.00 50.39 219 VAL A O 1
ATOM 3465 N N . HIS B 1 171 ? 88.787 70.269 70.380 1.00 57.24 220 HIS A N 1
ATOM 3466 C CA . HIS B 1 171 ? 88.115 69.803 71.581 1.00 57.24 220 HIS A CA 1
ATOM 3467 C C . HIS B 1 171 ? 89.116 69.240 72.577 1.00 57.24 220 HIS A C 1
ATOM 3468 O O . HIS B 1 171 ? 88.937 69.374 73.790 1.00 57.24 220 HIS A O 1
ATOM 3475 N N . ALA B 1 172 ? 90.167 68.583 72.084 1.00 57.05 221 ALA A N 1
ATOM 3476 C CA . ALA B 1 172 ? 91.163 67.992 72.973 1.00 57.05 221 ALA A CA 1
ATOM 3477 C C . ALA B 1 172 ? 92.110 69.050 73.513 1.00 57.05 221 ALA A C 1
ATOM 3478 O O . ALA B 1 172 ? 92.277 69.192 74.729 1.00 57.05 221 ALA A O 1
ATOM 3480 N N . LEU B 1 173 ? 92.751 69.794 72.611 1.00 56.91 222 LEU A N 1
ATOM 3481 C CA . LEU B 1 173 ? 93.628 70.888 73.011 1.00 56.91 222 LEU A CA 1
ATOM 3482 C C . LEU B 1 173 ? 92.978 71.774 74.060 1.00 56.91 222 LEU A C 1
ATOM 3483 O O . LEU B 1 173 ? 93.623 72.170 75.034 1.00 56.91 222 LEU A O 1
ATOM 3488 N N . GLY B 1 174 ? 91.705 72.102 73.873 1.00 58.95 223 GLY A N 1
ATOM 3489 C CA . GLY B 1 174 ? 91.016 72.912 74.858 1.00 58.95 223 GLY A CA 1
ATOM 3490 C C . GLY B 1 174 ? 91.131 72.343 76.253 1.00 58.95 223 GLY A C 1
ATOM 3491 O O . GLY B 1 174 ? 91.391 73.072 77.212 1.00 58.95 223 GLY A O 1
ATOM 3492 N N . ASN B 1 175 ? 90.966 71.029 76.387 1.00 63.14 224 ASN A N 1
ATOM 3493 C CA . ASN B 1 175 ? 91.103 70.419 77.701 1.00 63.14 224 ASN A CA 1
ATOM 3494 C C . ASN B 1 175 ? 92.507 70.585 78.250 1.00 63.14 224 ASN A C 1
ATOM 3495 O O . ASN B 1 175 ? 92.683 70.710 79.465 1.00 63.14 224 ASN A O 1
ATOM 3500 N N . LEU B 1 176 ? 93.514 70.595 77.379 1.00 61.84 225 LEU A N 1
ATOM 3501 C CA . LEU B 1 176 ? 94.884 70.763 77.842 1.00 61.84 225 LEU A CA 1
ATOM 3502 C C . LEU B 1 176 ? 95.038 72.060 78.620 1.00 61.84 225 LEU A C 1
ATOM 3503 O O . LEU B 1 176 ? 95.463 72.055 79.778 1.00 61.84 225 LEU A O 1
ATOM 3508 N N . PHE B 1 177 ? 94.696 73.189 77.992 1.00 65.32 226 PHE A N 1
ATOM 3509 C CA . PHE B 1 177 ? 94.718 74.464 78.701 1.00 65.32 226 PHE A CA 1
ATOM 3510 C C . PHE B 1 177 ? 93.898 74.391 79.976 1.00 65.32 226 PHE A C 1
ATOM 3511 O O . PHE B 1 177 ? 94.323 74.875 81.030 1.00 65.32 226 PHE A O 1
ATOM 3519 N N . GLN B 1 178 ? 92.718 73.781 79.900 1.00 65.42 227 GLN A N 1
ATOM 3520 C CA . GLN B 1 178 ? 91.944 73.563 81.110 1.00 65.42 227 GLN A CA 1
ATOM 3521 C C . GLN B 1 178 ? 92.666 72.632 82.067 1.00 65.42 227 GLN A C 1
ATOM 3522 O O . GLN B 1 178 ? 92.564 72.799 83.285 1.00 65.42 227 GLN A O 1
ATOM 3528 N N . SER B 1 179 ? 93.403 71.654 81.545 1.00 67.44 228 SER A N 1
ATOM 3529 C CA . SER B 1 179 ? 94.051 70.692 82.426 1.00 67.44 228 SER A CA 1
ATOM 3530 C C . SER B 1 179 ? 95.131 71.356 83.262 1.00 67.44 228 SER A C 1
ATOM 3531 O O . SER B 1 179 ? 95.127 71.248 84.492 1.00 67.44 228 SER A O 1
ATOM 3534 N N . ILE B 1 180 ? 96.068 72.053 82.619 1.00 67.68 229 ILE A N 1
ATOM 3535 C CA . ILE B 1 180 ? 97.091 72.738 83.390 1.00 67.68 229 ILE A CA 1
ATOM 3536 C C . ILE B 1 180 ? 96.477 73.822 84.253 1.00 67.68 229 ILE A C 1
ATOM 3537 O O . ILE B 1 180 ? 97.039 74.173 85.293 1.00 67.68 229 ILE A O 1
ATOM 3542 N N . SER B 1 181 ? 95.302 74.327 83.874 1.00 68.43 230 SER A N 1
ATOM 3543 C CA . SER B 1 181 ? 94.674 75.422 84.598 1.00 68.43 230 SER A CA 1
ATOM 3544 C C . SER B 1 181 ? 94.441 75.110 86.064 1.00 68.43 230 SER A C 1
ATOM 3545 O O . SER B 1 181 ? 94.056 76.011 86.814 1.00 68.43 230 SER A O 1
ATOM 3548 N N . VAL B 1 182 ? 94.636 73.869 86.491 1.00 70.23 231 VAL A N 1
ATOM 3549 C CA . VAL B 1 182 ? 94.680 73.549 87.907 1.00 70.23 231 VAL A CA 1
ATOM 3550 C C . VAL B 1 182 ? 96.108 73.303 88.375 1.00 70.23 231 VAL A C 1
ATOM 3551 O O . VAL B 1 182 ? 96.469 73.687 89.487 1.00 70.23 231 VAL A O 1
ATOM 3555 N N . LEU B 1 183 ? 96.934 72.685 87.530 1.00 74.19 232 LEU A N 1
ATOM 3556 C CA . LEU B 1 183 ? 98.332 72.472 87.881 1.00 74.19 232 LEU A CA 1
ATOM 3557 C C . LEU B 1 183 ? 99.025 73.795 88.160 1.00 74.19 232 LEU A C 1
ATOM 3558 O O . LEU B 1 183 ? 99.456 74.060 89.286 1.00 74.19 232 LEU A O 1
ATOM 3563 N N . ILE B 1 184 ? 99.124 74.648 87.136 1.00 75.22 233 ILE A N 1
ATOM 3564 C CA . ILE B 1 184 ? 99.728 75.964 87.309 1.00 75.22 233 ILE A CA 1
ATOM 3565 C C . ILE B 1 184 ? 99.070 76.687 88.464 1.00 75.22 233 ILE A C 1
ATOM 3566 O O . ILE B 1 184 ? 99.698 77.509 89.138 1.00 75.22 233 ILE A O 1
ATOM 3571 N N . SER B 1 185 ? 97.805 76.378 88.730 1.00 76.71 234 SER A N 1
ATOM 3572 C CA . SER B 1 185 ? 97.163 76.899 89.924 1.00 76.71 234 SER A CA 1
ATOM 3573 C C . SER B 1 185 ? 97.640 76.157 91.159 1.00 76.71 234 SER A C 1
ATOM 3574 O O . SER B 1 185 ? 97.939 76.778 92.185 1.00 76.71 234 SER A O 1
ATOM 3577 N N . ALA B 1 186 ? 97.710 74.827 91.075 1.00 79.53 235 ALA A N 1
ATOM 3578 C CA . ALA B 1 186 ? 98.097 74.022 92.227 1.00 79.53 235 ALA A CA 1
ATOM 3579 C C . ALA B 1 186 ? 99.416 74.498 92.810 1.00 79.53 235 ALA A C 1
ATOM 3580 O O . ALA B 1 186 ? 99.496 74.830 93.998 1.00 79.53 235 ALA A O 1
ATOM 3582 N N . LEU B 1 187 ? 100.462 74.539 91.983 1.00 80.04 236 LEU A N 1
ATOM 3583 C CA . LEU B 1 187 ? 101.767 74.988 92.449 1.00 80.04 236 LEU A CA 1
ATOM 3584 C C . LEU B 1 187 ? 101.647 76.295 93.216 1.00 80.04 236 LEU A C 1
ATOM 3585 O O . LEU B 1 187 ? 102.179 76.435 94.322 1.00 80.04 236 LEU A O 1
ATOM 3590 N N . ILE B 1 188 ? 100.919 77.257 92.651 1.00 80.77 237 ILE A N 1
ATOM 3591 C CA . ILE B 1 188 ? 100.793 78.552 93.301 1.00 80.77 237 ILE A CA 1
ATOM 3592 C C . ILE B 1 188 ? 100.029 78.426 94.606 1.00 80.77 237 ILE A C 1
ATOM 3593 O O . ILE B 1 188 ? 100.257 79.199 95.543 1.00 80.77 237 ILE A O 1
ATOM 3598 N N . ILE B 1 189 ? 99.127 77.455 94.709 1.00 81.00 238 ILE A N 1
ATOM 3599 C CA . ILE B 1 189 ? 98.466 77.225 95.987 1.00 81.00 238 ILE A CA 1
ATOM 3600 C C . ILE B 1 189 ? 99.436 76.589 96.973 1.00 81.00 238 ILE A C 1
ATOM 3601 O O . ILE B 1 189 ? 99.591 77.057 98.106 1.00 81.00 238 ILE A O 1
ATOM 3606 N N . TYR B 1 190 ? 100.113 75.521 96.551 1.00 85.29 239 TYR A N 1
ATOM 3607 C CA . TYR B 1 190 ? 101.030 74.826 97.447 1.00 85.29 239 TYR A CA 1
ATOM 3608 C C . TYR B 1 190 ? 102.152 75.744 97.905 1.00 85.29 239 TYR A C 1
ATOM 3609 O O . TYR B 1 190 ? 102.457 75.820 99.099 1.00 85.29 239 TYR A O 1
ATOM 3618 N N . PHE B 1 191 ? 102.771 76.460 96.970 1.00 88.05 240 PHE A N 1
ATOM 3619 C CA . PHE B 1 191 ? 103.933 77.265 97.316 1.00 88.05 240 PHE A CA 1
ATOM 3620 C C . PHE B 1 191 ? 103.582 78.537 98.070 1.00 88.05 240 PHE A C 1
ATOM 3621 O O . PHE B 1 191 ? 104.493 79.204 98.567 1.00 88.05 240 PHE A O 1
ATOM 3629 N N . LYS B 1 192 ? 102.309 78.889 98.167 1.00 89.08 241 LYS A N 1
ATOM 3630 C CA . LYS B 1 192 ? 101.917 80.007 99.013 1.00 89.08 241 LYS A CA 1
ATOM 3631 C C . LYS B 1 192 ? 100.423 79.944 99.299 1.00 89.08 241 LYS A C 1
ATOM 3632 O O . LYS B 1 192 ? 99.651 80.718 98.722 1.00 89.08 241 LYS A O 1
ATOM 3638 N N . PRO B 1 193 ? 99.978 79.062 100.193 1.00 91.32 242 PRO A N 1
ATOM 3639 C CA . PRO B 1 193 ? 98.536 78.922 100.437 1.00 91.32 242 PRO A CA 1
ATOM 3640 C C . PRO B 1 193 ? 97.917 80.170 101.030 1.00 91.32 242 PRO A C 1
ATOM 3641 O O . PRO B 1 193 ? 96.703 80.223 101.239 1.00 91.32 242 PRO A O 1
ATOM 3645 N N . GLU B 1 194 ? 98.739 81.178 101.312 1.00 93.44 243 GLU A N 1
ATOM 3646 C CA . GLU B 1 194 ? 98.204 82.445 101.783 1.00 93.44 243 GLU A CA 1
ATOM 3647 C C . GLU B 1 194 ? 97.355 83.131 100.727 1.00 93.44 243 GLU A C 1
ATOM 3648 O O . GLU B 1 194 ? 96.525 83.977 101.073 1.00 93.44 243 GLU A O 1
ATOM 3650 N N . TYR B 1 195 ? 97.531 82.781 99.451 1.00 94.68 244 TYR A N 1
ATOM 3651 C CA . TYR B 1 195 ? 96.812 83.477 98.392 1.00 94.68 244 TYR A CA 1
ATOM 3652 C C . TYR B 1 195 ? 95.394 82.948 98.237 1.00 94.68 244 TYR A C 1
ATOM 3653 O O . TYR B 1 195 ? 94.422 83.684 98.436 1.00 94.68 244 TYR A O 1
ATOM 3662 N N . LYS B 1 196 ? 95.255 81.679 97.861 1.00 97.17 245 LYS A N 1
ATOM 3663 C CA . LYS B 1 196 ? 93.991 80.952 97.820 1.00 97.17 245 LYS A CA 1
ATOM 3664 C C . LYS B 1 196 ? 93.040 81.485 96.752 1.00 97.17 245 LYS A C 1
ATOM 3665 O O . LYS B 1 196 ? 91.980 80.890 96.534 1.00 97.17 245 LYS A O 1
ATOM 3671 N N . ILE B 1 197 ? 93.386 82.564 96.057 1.00 89.75 246 ILE A N 1
ATOM 3672 C CA . ILE B 1 197 ? 92.474 83.135 95.076 1.00 89.75 246 ILE A CA 1
ATOM 3673 C C . ILE B 1 197 ? 93.205 83.346 93.762 1.00 89.75 246 ILE A C 1
ATOM 3674 O O . ILE B 1 197 ? 92.812 84.187 92.948 1.00 89.75 246 ILE A O 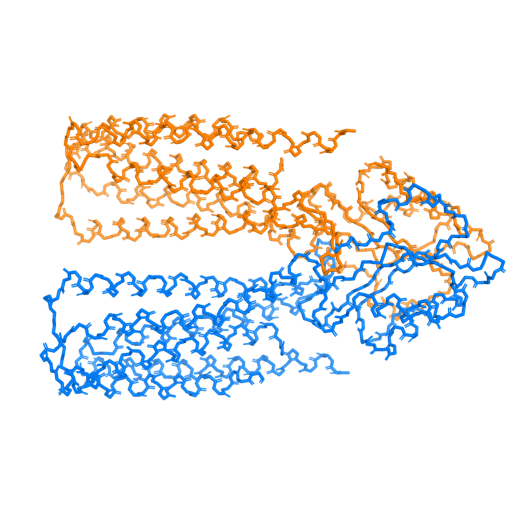1
ATOM 3679 N N . ALA B 1 198 ? 94.276 82.593 93.547 1.00 86.64 247 ALA A N 1
ATOM 3680 C CA . ALA B 1 198 ? 94.934 82.588 92.251 1.00 86.64 247 ALA A CA 1
ATOM 3681 C C . ALA B 1 198 ? 94.389 81.514 91.323 1.00 86.64 247 ALA A C 1
ATOM 3682 O O . ALA B 1 198 ? 94.727 81.508 90.135 1.00 86.64 247 ALA A O 1
ATOM 3684 N N . ASP B 1 199 ? 93.557 80.617 91.828 1.00 84.74 248 ASP A N 1
ATOM 3685 C CA . ASP B 1 199 ? 92.995 79.565 90.998 1.00 84.74 248 ASP A CA 1
ATOM 3686 C C . ASP B 1 199 ? 91.867 80.098 90.118 1.00 84.74 248 ASP A C 1
ATOM 3687 O O . ASP B 1 199 ? 91.863 79.829 88.908 1.00 84.74 248 ASP A O 1
ATOM 3692 N N . PRO B 1 200 ? 90.890 80.836 90.667 1.00 83.60 249 PRO A N 1
ATOM 3693 C CA . PRO B 1 200 ? 89.828 81.359 89.797 1.00 83.60 249 PRO A CA 1
ATOM 3694 C C . PRO B 1 200 ? 90.343 82.197 88.643 1.00 83.60 249 PRO A C 1
ATOM 3695 O O . PRO B 1 200 ? 89.857 82.035 87.519 1.00 83.60 249 PRO A O 1
ATOM 3699 N N . ILE B 1 201 ? 91.311 83.085 88.876 1.00 81.11 250 ILE A N 1
ATOM 3700 C CA . ILE B 1 201 ? 91.803 83.899 87.770 1.00 81.11 250 ILE A CA 1
ATOM 3701 C C . ILE B 1 201 ? 92.497 83.026 86.740 1.00 81.11 250 ILE A C 1
ATOM 3702 O O . ILE B 1 201 ? 92.476 83.326 85.536 1.00 81.11 250 ILE A O 1
ATOM 3707 N N . CYS B 1 202 ? 93.097 81.924 87.183 1.00 80.76 251 CYS A N 1
ATOM 3708 C CA . CYS B 1 202 ? 93.717 81.005 86.242 1.00 80.76 251 CYS A CA 1
ATOM 3709 C C . CYS B 1 202 ? 92.665 80.341 85.363 1.00 80.76 251 CYS A C 1
ATOM 3710 O O . CYS B 1 202 ? 92.802 80.303 84.132 1.00 80.76 251 CYS A O 1
ATOM 3713 N N . THR B 1 203 ? 91.614 79.795 85.983 1.00 78.51 252 THR A N 1
ATOM 3714 C CA . THR B 1 203 ? 90.517 79.241 85.199 1.00 78.51 252 THR A CA 1
ATOM 3715 C C . THR B 1 203 ? 89.979 80.275 84.230 1.00 78.51 252 THR A C 1
ATOM 3716 O O . THR B 1 203 ? 89.697 79.960 83.071 1.00 78.51 252 THR A O 1
ATOM 3720 N N . PHE B 1 204 ? 89.861 81.523 84.681 1.00 75.49 253 PHE A N 1
ATOM 3721 C CA . PHE B 1 204 ? 89.371 82.591 83.819 1.00 75.49 253 PHE A CA 1
ATOM 3722 C C . PHE B 1 204 ? 90.228 82.717 82.567 1.00 75.49 253 PHE A C 1
ATOM 3723 O O . PHE B 1 204 ? 89.750 82.515 81.442 1.00 75.49 253 PHE A O 1
ATOM 3731 N N . ILE B 1 205 ? 91.508 83.039 82.748 1.00 74.35 254 ILE A N 1
ATOM 3732 C CA . ILE B 1 205 ? 92.349 83.344 81.595 1.00 74.35 254 ILE A CA 1
ATOM 3733 C C . ILE B 1 205 ? 92.488 82.126 80.689 1.00 74.35 254 ILE A C 1
ATOM 3734 O O . ILE B 1 205 ? 92.494 82.241 79.450 1.00 74.35 254 ILE A O 1
ATOM 3739 N N . PHE B 1 206 ? 92.541 80.933 81.272 1.00 70.20 255 PHE A N 1
ATOM 3740 C CA . PHE B 1 206 ? 92.754 79.775 80.421 1.00 70.20 255 PHE A CA 1
ATOM 3741 C C . PHE B 1 206 ? 91.486 79.382 79.677 1.00 70.20 255 PHE A C 1
ATOM 3742 O O . PHE B 1 206 ? 91.559 78.948 78.518 1.00 70.20 255 PHE A O 1
ATOM 3750 N N . SER B 1 207 ? 90.320 79.566 80.298 1.00 67.38 256 SER A N 1
ATOM 3751 C CA . SER B 1 207 ? 89.071 79.442 79.567 1.00 67.38 256 SER A CA 1
ATOM 3752 C C . SER B 1 207 ? 89.028 80.421 78.408 1.00 67.38 256 SER A C 1
ATOM 3753 O O . SER B 1 207 ? 88.502 80.102 77.335 1.00 67.38 256 SER A O 1
ATOM 3756 N N . ILE B 1 208 ? 89.590 81.614 78.597 1.00 64.70 257 ILE A N 1
ATOM 3757 C CA . ILE B 1 208 ? 89.617 82.573 77.497 1.00 64.70 257 ILE A CA 1
ATOM 3758 C C . ILE B 1 208 ? 90.477 82.049 76.352 1.00 64.70 257 ILE A C 1
ATOM 3759 O O . ILE B 1 208 ? 90.144 82.222 75.171 1.00 64.70 257 ILE A O 1
ATOM 3764 N N . LEU B 1 209 ? 91.589 81.391 76.677 1.00 61.24 258 LEU A N 1
ATOM 3765 C CA . LEU B 1 209 ? 92.411 80.803 75.617 1.00 61.24 258 LEU A CA 1
ATOM 3766 C C . LEU B 1 209 ? 91.643 79.724 74.847 1.00 61.24 258 LEU A C 1
ATOM 3767 O O . LEU B 1 209 ? 91.650 79.687 73.599 1.00 61.24 258 LEU A O 1
ATOM 3772 N N . VAL B 1 210 ? 90.990 78.822 75.585 1.00 57.81 259 VAL A N 1
ATOM 3773 C CA . VAL B 1 210 ? 90.089 77.855 74.960 1.00 57.81 259 VAL A CA 1
ATOM 3774 C C . VAL B 1 210 ? 89.159 78.560 73.987 1.00 57.81 259 VAL A C 1
ATOM 3775 O O . VAL B 1 210 ? 89.041 78.181 72.811 1.00 57.81 259 VAL A O 1
ATOM 3779 N N . LEU B 1 211 ? 88.488 79.601 74.473 1.00 56.07 260 LEU A N 1
ATOM 3780 C CA . LEU B 1 211 ? 87.490 80.278 73.663 1.00 56.07 260 LEU A CA 1
ATOM 3781 C C . LEU B 1 211 ? 88.104 80.887 72.414 1.00 56.07 260 LEU A C 1
ATOM 3782 O O . LEU B 1 211 ? 87.453 80.935 71.371 1.00 56.07 260 LEU A O 1
ATOM 3787 N N . ALA B 1 212 ? 89.357 81.326 72.481 1.00 53.98 261 ALA A N 1
ATOM 3788 C CA . ALA B 1 212 ? 89.993 81.857 71.278 1.00 53.98 261 ALA A CA 1
ATOM 3789 C C . ALA B 1 212 ? 90.157 80.773 70.214 1.00 53.98 261 ALA A C 1
ATOM 3790 O O . ALA B 1 212 ? 89.859 80.986 69.024 1.00 53.98 261 ALA A O 1
ATOM 3792 N N . SER B 1 213 ? 90.642 79.600 70.622 1.00 51.15 262 SER A N 1
ATOM 3793 C CA . SER B 1 213 ? 90.796 78.526 69.636 1.00 51.15 262 SER A CA 1
ATOM 3794 C C . SER B 1 213 ? 89.448 78.144 69.025 1.00 51.15 262 SER A C 1
ATOM 3795 O O . SER B 1 213 ? 89.317 77.971 67.795 1.00 51.15 262 SER A O 1
ATOM 3798 N N . THR B 1 214 ? 88.428 78.023 69.872 1.00 49.89 263 THR A N 1
ATOM 3799 C CA . THR B 1 214 ? 87.109 77.716 69.344 1.00 49.89 263 THR A CA 1
ATOM 3800 C C . THR B 1 214 ? 86.608 78.826 68.440 1.00 49.89 263 THR A C 1
ATOM 3801 O O . THR B 1 214 ? 85.831 78.564 67.526 1.00 49.89 263 THR A O 1
ATOM 3805 N N . ILE B 1 215 ? 87.045 80.066 68.666 1.00 49.31 264 ILE A N 1
ATOM 3806 C CA . ILE B 1 215 ? 86.659 81.154 67.774 1.00 49.31 264 ILE A CA 1
ATOM 3807 C C . ILE B 1 215 ? 87.208 80.920 66.380 1.00 49.31 264 ILE A C 1
ATOM 3808 O O . ILE B 1 215 ? 86.505 81.108 65.378 1.00 49.31 264 ILE A O 1
ATOM 3813 N N . THR B 1 216 ? 88.472 80.516 66.287 1.00 47.97 265 THR A N 1
ATOM 3814 C CA . THR B 1 216 ? 89.016 80.206 64.964 1.00 47.97 265 THR A CA 1
ATOM 3815 C C . THR B 1 216 ? 88.184 79.137 64.259 1.00 47.97 265 THR A C 1
ATOM 3816 O O . THR B 1 216 ? 87.712 79.334 63.122 1.00 47.97 265 THR A O 1
ATOM 3820 N N . ILE B 1 217 ? 87.986 77.995 64.924 1.00 45.70 266 ILE A N 1
ATOM 3821 C CA . ILE B 1 217 ? 87.281 76.915 64.227 1.00 45.70 266 ILE A CA 1
ATOM 3822 C C . ILE B 1 217 ? 85.847 77.314 63.911 1.00 45.70 266 ILE A C 1
ATOM 3823 O O . ILE B 1 217 ? 85.305 76.943 62.860 1.00 45.70 266 ILE A O 1
ATOM 3828 N N . LEU B 1 218 ? 85.216 78.086 64.794 1.00 43.51 267 LEU A N 1
ATOM 3829 C CA . LEU B 1 218 ? 83.845 78.507 64.566 1.00 43.51 267 LEU A CA 1
ATOM 3830 C C . LEU B 1 218 ? 83.748 79.408 63.355 1.00 43.51 267 LEU A C 1
ATOM 3831 O O . LEU B 1 218 ? 82.830 79.260 62.546 1.00 43.51 267 LEU A O 1
ATOM 3836 N N . LYS B 1 219 ? 84.673 80.355 63.212 1.00 42.24 268 LYS A N 1
ATOM 3837 C CA . LYS B 1 219 ? 84.628 81.215 62.039 1.00 42.24 268 LYS A CA 1
ATOM 3838 C C . LYS B 1 219 ? 84.743 80.391 60.772 1.00 42.24 268 LYS A C 1
ATOM 3839 O O . LYS B 1 219 ? 83.984 80.590 59.815 1.00 42.24 268 LYS A O 1
ATOM 3845 N N . ASP B 1 220 ? 85.669 79.433 60.757 1.00 45.85 269 ASP A N 1
ATOM 3846 C CA . ASP B 1 220 ? 85.862 78.656 59.535 1.00 45.85 269 ASP A CA 1
ATOM 3847 C C . ASP B 1 220 ? 84.617 77.845 59.182 1.00 45.85 269 ASP A C 1
ATOM 3848 O O . ASP B 1 220 ? 84.127 77.891 58.045 1.00 45.85 269 ASP A O 1
ATOM 3853 N N . PHE B 1 221 ? 84.083 77.091 60.141 1.00 44.69 270 PHE A N 1
ATOM 3854 C CA . PHE B 1 221 ? 82.923 76.271 59.812 1.00 44.69 270 PHE A CA 1
ATOM 3855 C C . PHE B 1 221 ? 81.671 77.098 59.587 1.00 44.69 270 PHE A C 1
ATOM 3856 O O . PHE B 1 221 ? 80.762 76.642 58.891 1.00 44.69 270 PHE A O 1
ATOM 3864 N N . SER B 1 222 ? 81.598 78.307 60.136 1.00 42.35 271 SER A N 1
ATOM 3865 C CA . SER B 1 222 ? 80.463 79.160 59.833 1.00 42.35 271 SER A CA 1
ATOM 3866 C C . SER B 1 222 ? 80.534 79.657 58.405 1.00 42.35 271 SER A C 1
ATOM 3867 O O . SER B 1 222 ? 79.521 79.683 57.702 1.00 42.35 271 SER A O 1
ATOM 3870 N N . ILE B 1 223 ? 81.721 80.058 57.954 1.00 39.27 272 ILE A N 1
ATOM 3871 C CA . ILE B 1 223 ? 81.871 80.405 56.546 1.00 39.27 272 ILE A CA 1
ATOM 3872 C C . ILE B 1 223 ? 81.476 79.225 55.671 1.00 39.27 272 ILE A C 1
ATOM 3873 O O . ILE B 1 223 ? 80.846 79.396 54.624 1.00 39.27 272 ILE A O 1
ATOM 3878 N N . LEU B 1 224 ? 81.815 78.007 56.095 1.00 39.23 273 LEU A N 1
ATOM 3879 C CA . LEU B 1 224 ? 81.410 76.830 55.323 1.00 39.23 273 LEU A CA 1
ATOM 3880 C C . LEU B 1 224 ? 79.898 76.677 55.265 1.00 39.23 273 LEU A C 1
ATOM 3881 O O . LEU B 1 224 ? 79.330 76.449 54.194 1.00 39.23 273 LEU A O 1
ATOM 3886 N N . LEU B 1 225 ? 79.227 76.773 56.412 1.00 39.14 274 LEU A N 1
ATOM 3887 C CA . LEU B 1 225 ? 77.796 76.505 56.439 1.00 39.14 274 LEU A CA 1
ATOM 3888 C C . LEU B 1 225 ? 76.992 77.557 55.701 1.00 39.14 274 LEU A C 1
ATOM 3889 O O . LEU B 1 225 ? 75.862 77.279 55.299 1.00 39.14 274 LEU A O 1
ATOM 3894 N N . MET B 1 226 ? 77.539 78.752 55.513 1.00 40.89 275 MET A N 1
ATOM 3895 C CA . MET B 1 226 ? 76.830 79.822 54.835 1.00 40.89 275 MET A CA 1
ATOM 3896 C C . MET B 1 226 ? 77.090 79.838 53.341 1.00 40.89 275 MET A C 1
ATOM 3897 O O . MET B 1 226 ? 76.928 80.884 52.707 1.00 40.89 275 MET A O 1
ATOM 3902 N N . GLU B 1 227 ? 77.488 78.705 52.768 1.00 40.70 276 GLU A N 1
ATOM 3903 C CA . GLU B 1 227 ? 77.786 78.593 51.342 1.00 40.70 276 GLU A CA 1
ATOM 3904 C C . GLU B 1 227 ? 78.892 79.544 50.916 1.00 40.70 276 GLU A C 1
ATOM 3905 O O . GLU B 1 227 ? 78.953 79.961 49.762 1.00 40.70 276 GLU A O 1
ATOM 3911 N N . GLY B 1 228 ? 79.771 79.905 51.837 1.00 37.22 277 GLY A N 1
ATOM 3912 C CA . GLY B 1 228 ? 80.889 80.745 51.478 1.00 37.22 277 GLY A CA 1
ATOM 3913 C C . GLY B 1 228 ? 81.886 79.999 50.620 1.00 37.22 277 GLY A C 1
ATOM 3914 O O . GLY B 1 228 ? 81.996 78.777 50.676 1.00 37.22 277 GLY A O 1
ATOM 3915 N N . VAL B 1 229 ? 82.612 80.749 49.799 1.00 40.45 278 VAL A N 1
ATOM 3916 C CA . VAL B 1 229 ? 83.660 80.154 48.980 1.00 40.45 278 VAL A CA 1
ATOM 3917 C C . VAL B 1 229 ? 84.669 79.557 49.947 1.00 40.45 278 VAL A C 1
ATOM 3918 O O . VAL B 1 229 ? 84.861 80.096 51.043 1.00 40.45 278 VAL A O 1
ATOM 3922 N N . PRO B 1 230 ? 85.302 78.446 49.620 1.00 42.75 279 PRO A N 1
ATOM 3923 C CA . PRO B 1 230 ? 86.222 77.836 50.572 1.00 42.75 279 PRO A CA 1
ATOM 3924 C C . PRO B 1 230 ? 87.483 78.666 50.703 1.00 42.75 279 PRO A C 1
ATOM 3925 O O . PRO B 1 230 ? 87.918 79.327 49.759 1.00 42.75 279 PRO A O 1
ATOM 3929 N N . LYS B 1 231 ? 88.055 78.649 51.909 1.00 45.66 280 LYS A N 1
ATOM 3930 C CA . LYS B 1 231 ? 89.317 79.341 52.140 1.00 45.66 280 LYS A CA 1
ATOM 3931 C C . LYS B 1 231 ? 90.386 78.895 51.161 1.00 45.66 280 LYS A C 1
ATOM 3932 O O . LYS B 1 231 ? 91.203 79.709 50.721 1.00 45.66 280 LYS A O 1
ATOM 3938 N N . SER B 1 232 ? 90.392 77.615 50.805 1.00 46.76 281 SER A N 1
ATOM 3939 C CA . SER B 1 232 ? 91.448 77.095 49.956 1.00 46.76 281 SER A CA 1
ATOM 3940 C C . SER B 1 232 ? 91.496 77.790 48.607 1.00 46.76 281 SER A C 1
ATOM 3941 O O . SER B 1 232 ? 92.503 77.675 47.903 1.00 46.76 281 SER A O 1
ATOM 3944 N N . LEU B 1 233 ? 90.444 78.515 48.233 1.00 45.53 282 LEU A N 1
ATOM 3945 C CA . LEU B 1 233 ? 90.350 79.142 46.925 1.00 45.53 282 LEU A CA 1
ATOM 3946 C C . LEU B 1 233 ? 90.127 80.638 47.078 1.00 45.53 282 LEU A C 1
ATOM 3947 O O . LEU B 1 233 ? 90.182 81.192 48.178 1.00 45.53 282 LEU A O 1
ATOM 3952 N N . ASN B 1 234 ? 89.877 81.288 45.947 1.00 47.90 283 ASN A N 1
ATOM 3953 C CA . ASN B 1 234 ? 89.702 82.730 45.888 1.00 47.90 283 ASN A CA 1
ATOM 3954 C C . ASN B 1 234 ? 88.872 83.070 44.664 1.00 47.90 283 ASN A C 1
ATOM 3955 O O . ASN B 1 234 ? 89.211 82.663 43.550 1.00 47.90 283 ASN A O 1
ATOM 3960 N N . TYR B 1 235 ? 87.798 83.830 44.873 1.00 46.75 284 TYR A N 1
ATOM 3961 C CA . TYR B 1 235 ? 86.801 84.042 43.830 1.00 46.75 284 TYR A CA 1
ATOM 3962 C C . TYR B 1 235 ? 87.413 84.673 42.588 1.00 46.75 284 TYR A C 1
ATOM 3963 O O . TYR B 1 235 ? 87.370 84.097 41.496 1.00 46.75 284 TYR A O 1
ATOM 3972 N N . SER B 1 236 ? 87.986 85.869 42.738 1.00 51.66 285 SER A N 1
ATOM 3973 C CA . SER B 1 236 ? 88.560 86.572 41.596 1.00 51.66 285 SER A CA 1
ATOM 3974 C C . SER B 1 236 ? 89.618 85.735 40.898 1.00 51.66 285 SER A C 1
ATOM 3975 O O . SER B 1 236 ? 89.765 85.814 39.674 1.00 51.66 285 SER A O 1
ATOM 3978 N N . GLY B 1 237 ? 90.355 84.925 41.653 1.00 52.72 286 GLY A N 1
ATOM 3979 C CA . GLY B 1 237 ? 91.267 83.985 41.029 1.00 52.72 286 GLY A CA 1
ATOM 3980 C C . GLY B 1 237 ? 90.545 82.997 40.137 1.00 52.72 286 GLY A C 1
ATOM 3981 O O . GLY B 1 237 ? 91.022 82.660 39.053 1.00 52.72 286 GLY A O 1
ATOM 3982 N N . VAL B 1 238 ? 89.368 82.543 40.565 1.00 50.73 287 VAL A N 1
ATOM 3983 C CA . VAL B 1 238 ? 88.601 81.609 39.750 1.00 50.73 287 VAL A CA 1
ATOM 3984 C C . VAL B 1 238 ? 88.061 82.298 38.507 1.00 50.73 287 VAL A C 1
ATOM 3985 O O . VAL B 1 238 ? 88.066 81.726 37.412 1.00 50.73 287 VAL A O 1
ATOM 3989 N N . LYS B 1 239 ? 87.583 83.533 38.648 1.00 53.02 288 LYS A N 1
ATOM 3990 C CA . LYS B 1 239 ? 87.113 84.250 37.470 1.00 53.02 288 LYS A CA 1
ATOM 3991 C C . LYS B 1 239 ? 88.239 84.458 36.468 1.00 53.02 288 LYS A C 1
ATOM 3992 O O . LYS B 1 239 ? 88.038 84.298 35.261 1.00 53.02 288 LYS A O 1
ATOM 3998 N N . GLU B 1 240 ? 89.433 84.817 36.944 1.00 58.30 289 GLU A N 1
ATOM 3999 C CA . GLU B 1 240 ? 90.574 84.935 36.042 1.00 58.30 289 GLU A CA 1
ATOM 4000 C C . GLU B 1 240 ? 90.895 83.598 35.392 1.00 58.30 289 GLU A C 1
ATOM 4001 O O . GLU B 1 240 ? 91.142 83.526 34.183 1.00 58.30 289 GLU A O 1
ATOM 4007 N N . LEU B 1 241 ? 90.880 82.525 36.181 1.00 52.96 290 LEU A N 1
ATOM 4008 C CA . LEU B 1 241 ? 91.244 81.211 35.670 1.00 52.96 290 LEU A CA 1
ATOM 4009 C C . LEU B 1 241 ? 90.269 80.738 34.604 1.00 52.96 290 LEU A C 1
ATOM 4010 O O . LEU B 1 241 ? 90.659 80.068 33.644 1.00 52.96 290 LEU A O 1
ATOM 4015 N N . ILE B 1 242 ? 88.994 81.068 34.757 1.00 50.04 291 ILE A N 1
ATOM 4016 C CA . ILE B 1 242 ? 88.016 80.689 33.747 1.00 50.04 291 ILE A CA 1
ATOM 4017 C C . ILE B 1 242 ? 88.137 81.593 32.531 1.00 50.04 291 ILE A C 1
ATOM 4018 O O . ILE B 1 242 ? 88.319 81.120 31.405 1.00 50.04 291 ILE A O 1
ATOM 4023 N N . LEU B 1 243 ? 88.048 82.908 32.737 1.00 53.73 292 LEU A N 1
ATOM 4024 C CA . LEU B 1 243 ? 88.132 83.862 31.642 1.00 53.73 292 LEU A CA 1
ATOM 4025 C C . LEU B 1 243 ? 89.426 83.747 30.854 1.00 53.73 292 LEU A C 1
ATOM 4026 O O . LEU B 1 243 ? 89.498 84.274 29.739 1.00 53.73 292 LEU A O 1
ATOM 4031 N N . ALA B 1 244 ? 90.439 83.074 31.391 1.00 59.45 293 ALA A N 1
ATOM 4032 C CA . ALA B 1 244 ? 91.690 82.869 30.678 1.00 59.45 293 ALA A CA 1
ATOM 4033 C C . ALA B 1 244 ? 91.595 81.804 29.593 1.00 59.45 293 ALA A C 1
ATOM 4034 O O . ALA B 1 244 ? 92.631 81.404 29.055 1.00 59.45 293 ALA A O 1
ATOM 4036 N N . VAL B 1 245 ? 90.392 81.338 29.262 1.00 65.54 294 VAL A N 1
ATOM 4037 C CA . VAL B 1 245 ? 90.191 80.331 28.227 1.00 65.54 294 VAL A CA 1
ATOM 4038 C C . VAL B 1 245 ? 89.581 81.003 27.005 1.00 65.54 294 VAL A C 1
ATOM 4039 O O . VAL B 1 245 ? 88.836 81.982 27.113 1.00 65.54 294 VAL A O 1
ATOM 4043 N N . ASP B 1 246 ? 89.903 80.459 25.830 1.00 74.94 295 ASP A N 1
ATOM 4044 C CA . ASP B 1 246 ? 89.735 81.174 24.569 1.00 74.94 295 ASP A CA 1
ATOM 4045 C C . ASP B 1 246 ? 88.296 81.623 24.339 1.00 74.94 295 ASP A C 1
ATOM 4046 O O . ASP B 1 246 ? 88.006 82.822 24.301 1.00 74.94 295 ASP A O 1
ATOM 4051 N N . GLY B 1 247 ? 87.377 80.670 24.187 1.00 75.11 296 GLY A N 1
ATOM 4052 C CA . GLY B 1 247 ? 86.078 80.978 23.614 1.00 75.11 296 GLY A CA 1
ATOM 4053 C C . GLY B 1 247 ? 85.216 81.922 24.428 1.00 75.11 296 GLY A C 1
ATOM 4054 O O . GLY B 1 247 ? 84.305 82.543 23.872 1.00 75.11 296 GLY A O 1
ATOM 4055 N N . VAL B 1 248 ? 85.481 82.054 25.728 1.00 67.37 297 VAL A N 1
ATOM 4056 C CA . VAL B 1 248 ? 84.555 82.779 26.586 1.00 67.37 297 VAL A CA 1
ATOM 4057 C C . VAL B 1 248 ? 84.670 84.277 26.346 1.00 67.37 297 VAL A C 1
ATOM 4058 O O . VAL B 1 248 ? 85.682 84.788 25.858 1.00 67.37 297 VAL A O 1
ATOM 4062 N N . LEU B 1 249 ? 83.606 84.989 26.696 1.00 67.52 298 LEU A N 1
ATOM 4063 C CA . LEU B 1 249 ? 83.572 86.439 26.595 1.00 67.52 298 LEU A CA 1
ATOM 4064 C C . LEU B 1 249 ? 83.213 87.133 27.896 1.00 67.52 298 LEU A C 1
ATOM 4065 O O . LEU B 1 249 ? 83.680 88.247 28.129 1.00 67.52 298 LEU A O 1
ATOM 4070 N N . SER B 1 250 ? 82.397 86.514 28.744 1.00 65.26 299 SER A N 1
ATOM 4071 C CA . SER B 1 250 ? 82.006 87.122 30.006 1.00 65.26 299 SER A CA 1
ATOM 4072 C C . SER B 1 250 ? 81.371 86.058 30.881 1.00 65.26 299 SER A C 1
ATOM 4073 O O . SER B 1 250 ? 80.487 85.329 30.431 1.00 65.26 299 SER A O 1
ATOM 4076 N N . VAL B 1 251 ? 81.817 85.982 32.127 1.00 59.21 300 VAL A N 1
ATOM 4077 C CA . VAL B 1 251 ? 81.298 85.020 33.086 1.00 59.21 300 VAL A CA 1
ATOM 4078 C C . VAL B 1 251 ? 80.546 85.786 34.150 1.00 59.21 300 VAL A C 1
ATOM 4079 O O . VAL B 1 251 ? 81.131 86.620 34.848 1.00 59.21 300 VAL A O 1
ATOM 4083 N N . HIS B 1 252 ? 79.259 85.508 34.277 1.00 60.59 301 HIS A N 1
ATOM 4084 C CA . HIS B 1 252 ? 78.438 86.130 35.295 1.00 60.59 301 HIS A CA 1
ATOM 4085 C C . HIS B 1 252 ? 77.831 85.057 36.180 1.00 60.59 301 HIS A C 1
ATOM 4086 O O . HIS B 1 252 ? 77.628 83.921 35.751 1.00 60.59 301 HIS A O 1
ATOM 4093 N N . SER B 1 253 ? 77.555 85.428 37.424 1.00 47.82 302 SER A N 1
ATOM 4094 C CA . SER B 1 253 ? 76.903 84.551 38.387 1.00 47.82 302 SER A CA 1
ATOM 4095 C C . SER B 1 253 ? 77.745 83.311 38.666 1.00 47.82 302 SER A C 1
ATOM 4096 O O . SER B 1 253 ? 77.294 82.177 38.534 1.00 47.82 302 SER A O 1
ATOM 4099 N N . LEU B 1 254 ? 78.983 83.547 39.066 1.00 40.70 303 LEU A N 1
ATOM 4100 C CA . LEU B 1 254 ? 79.860 82.461 39.482 1.00 40.70 303 LEU A CA 1
ATOM 4101 C C . LEU B 1 254 ? 79.635 82.225 40.961 1.00 40.70 303 LEU A C 1
ATOM 4102 O O . LEU B 1 254 ? 80.042 83.032 41.793 1.00 40.70 303 LEU A O 1
ATOM 4107 N N . HIS B 1 255 ? 78.993 81.116 41.296 1.00 38.08 304 HIS A N 1
ATOM 4108 C CA . HIS B 1 255 ? 78.811 80.721 42.681 1.00 38.08 304 HIS A CA 1
ATOM 4109 C C . HIS B 1 255 ? 79.634 79.479 42.950 1.00 38.08 304 HIS A C 1
ATOM 4110 O O . HIS B 1 255 ? 79.547 78.504 42.205 1.00 38.08 304 HIS A O 1
ATOM 4117 N N . ILE B 1 256 ? 80.440 79.521 44.000 1.00 33.84 305 ILE A N 1
ATOM 4118 C CA . ILE B 1 256 ? 81.262 78.383 44.379 1.00 33.84 305 ILE A CA 1
ATOM 4119 C C . ILE B 1 256 ? 81.230 78.205 45.887 1.00 33.84 305 ILE A C 1
ATOM 4120 O O . ILE B 1 256 ? 81.919 78.914 46.622 1.00 33.84 305 ILE A O 1
ATOM 4125 N N . TRP B 1 257 ? 80.408 77.291 46.363 1.00 36.47 306 TRP A N 1
ATOM 4126 C CA . TRP B 1 257 ? 80.375 76.965 47.774 1.00 36.47 306 TRP A CA 1
ATOM 4127 C C . TRP B 1 257 ? 81.191 75.711 48.013 1.00 36.47 306 TRP A C 1
ATOM 4128 O O . TRP B 1 257 ? 81.984 75.290 47.173 1.00 36.47 306 TRP A O 1
ATOM 4139 N N . SER B 1 258 ? 81.030 75.122 49.186 1.00 36.56 307 SER A N 1
ATOM 4140 C CA . SER B 1 258 ? 81.752 73.910 49.503 1.00 36.56 307 SER A CA 1
ATOM 4141 C C . SER B 1 258 ? 80.911 72.993 50.366 1.00 36.56 307 SER A C 1
ATOM 4142 O O . SER B 1 258 ? 80.134 73.451 51.203 1.00 36.56 307 SER A O 1
ATOM 4145 N N . LEU B 1 259 ? 81.075 71.695 50.152 1.00 42.37 308 LEU A N 1
ATOM 4146 C CA . LEU B 1 259 ? 80.672 70.702 51.134 1.00 42.37 308 LEU A CA 1
ATOM 4147 C C . LEU B 1 259 ? 81.766 70.652 52.184 1.00 42.37 308 LEU A C 1
ATOM 4148 O O . LEU B 1 259 ? 82.583 71.572 52.245 1.00 42.37 308 LEU A O 1
ATOM 4153 N N . THR B 1 260 ? 81.811 69.593 52.990 1.00 46.30 309 THR A N 1
ATOM 4154 C CA . THR B 1 260 ? 82.467 69.645 54.291 1.00 46.30 309 THR A CA 1
ATOM 4155 C C . THR B 1 260 ? 83.798 70.379 54.281 1.00 46.30 309 THR A C 1
ATOM 4156 O O . THR B 1 260 ? 83.891 71.500 54.786 1.00 46.30 309 THR A O 1
ATOM 4160 N N . MET B 1 261 ? 84.827 69.785 53.692 1.00 48.51 310 MET A N 1
ATOM 4161 C CA . MET B 1 261 ? 86.070 70.516 53.507 1.00 48.51 310 MET A CA 1
ATOM 4162 C C . MET B 1 261 ? 86.552 70.435 52.069 1.00 48.51 310 MET A C 1
ATOM 4163 O O . MET B 1 261 ? 86.861 71.451 51.440 1.00 48.51 310 MET A O 1
ATOM 4168 N N . ASN B 1 262 ? 86.597 69.220 51.541 1.00 48.66 311 ASN A N 1
ATOM 4169 C CA . ASN B 1 262 ? 87.308 68.930 50.308 1.00 48.66 311 ASN A CA 1
ATOM 4170 C C . ASN B 1 262 ? 86.364 68.506 49.195 1.00 48.66 311 ASN A C 1
ATOM 4171 O O . ASN B 1 262 ? 86.750 67.761 48.294 1.00 48.66 311 ASN A O 1
ATOM 4176 N N . GLN B 1 263 ? 85.122 68.958 49.247 1.00 44.45 312 GLN A N 1
ATOM 4177 C CA . GLN B 1 263 ? 84.198 68.777 48.141 1.00 44.45 312 GLN A CA 1
ATOM 4178 C C . GLN B 1 263 ? 83.766 70.168 47.713 1.00 44.45 312 GLN A C 1
ATOM 4179 O O . GLN B 1 263 ? 82.751 70.691 48.172 1.00 44.45 312 GLN A O 1
ATOM 4185 N N . VAL B 1 264 ? 84.549 70.771 46.838 1.00 40.42 313 VAL A N 1
ATOM 4186 C CA . VAL B 1 264 ? 84.225 72.088 46.320 1.00 40.42 313 VAL A CA 1
ATOM 4187 C C . VAL B 1 264 ? 83.289 71.921 45.139 1.00 40.42 313 VAL A C 1
ATOM 4188 O O . VAL B 1 264 ? 83.558 71.127 44.233 1.00 40.42 313 VAL A O 1
ATOM 4192 N N . ILE B 1 265 ? 82.189 72.658 45.144 1.00 37.91 314 ILE A N 1
ATOM 4193 C CA . ILE B 1 265 ? 81.287 72.681 44.024 1.00 37.91 314 ILE A CA 1
ATOM 4194 C C . ILE B 1 265 ? 81.494 73.994 43.283 1.00 37.91 314 ILE A C 1
ATOM 4195 O O . ILE B 1 265 ? 82.159 74.903 43.766 1.00 37.91 314 ILE A O 1
ATOM 4200 N N . LEU B 1 266 ? 80.934 74.094 42.085 1.00 38.67 315 LEU A N 1
ATOM 4201 C CA . LEU B 1 266 ? 81.019 75.328 41.327 1.00 38.67 315 LEU A CA 1
ATOM 4202 C C . LEU B 1 266 ? 79.874 75.360 40.332 1.00 38.67 315 LEU A C 1
ATOM 4203 O O . LEU B 1 266 ? 79.414 74.321 39.862 1.00 38.67 315 LEU A O 1
ATOM 4208 N N . SER B 1 267 ? 79.406 76.562 40.028 1.00 40.50 316 SER A N 1
ATOM 4209 C CA . SER B 1 267 ? 78.265 76.719 39.136 1.00 40.50 316 SER A CA 1
ATOM 4210 C C . SER B 1 267 ? 78.343 78.105 38.531 1.00 40.50 316 SER A C 1
ATOM 4211 O O . SER B 1 267 ? 78.328 79.095 39.264 1.00 40.50 316 SER A O 1
ATOM 4214 N N . ALA B 1 268 ? 78.413 78.188 37.210 1.00 48.20 317 ALA A N 1
ATOM 4215 C CA . ALA B 1 268 ? 78.660 79.471 36.585 1.00 48.20 317 ALA A CA 1
ATOM 4216 C C . ALA B 1 268 ? 77.872 79.580 35.296 1.00 48.20 317 ALA A C 1
ATOM 4217 O O . ALA B 1 268 ? 77.610 78.582 34.626 1.00 48.20 317 ALA A O 1
ATOM 4219 N N . HIS B 1 269 ? 77.488 80.801 34.961 1.00 58.44 318 HIS A N 1
ATOM 4220 C CA . HIS B 1 269 ? 77.027 81.129 33.625 1.00 58.44 318 HIS A CA 1
ATOM 4221 C C . HIS B 1 269 ? 78.194 81.716 32.855 1.00 58.44 318 HIS A C 1
ATOM 4222 O O . HIS B 1 269 ? 78.954 82.522 33.393 1.00 58.44 318 HIS A O 1
ATOM 4229 N N . VAL B 1 270 ? 78.343 81.321 31.599 1.00 58.00 319 VAL A N 1
ATOM 4230 C CA . VAL B 1 270 ? 79.342 81.940 30.743 1.00 58.00 319 VAL A CA 1
ATOM 4231 C C . VAL B 1 270 ? 78.670 82.375 29.453 1.00 58.00 319 VAL A C 1
ATOM 4232 O O . VAL B 1 270 ? 77.657 81.811 29.031 1.00 58.00 319 VAL A O 1
ATOM 4236 N N . ALA B 1 271 ? 79.234 83.404 28.836 1.00 71.26 320 ALA A N 1
ATOM 4237 C CA . ALA B 1 271 ? 78.778 83.895 27.547 1.00 71.26 320 ALA A CA 1
ATOM 4238 C C . ALA B 1 271 ? 79.938 83.772 26.575 1.00 71.26 320 ALA A C 1
ATOM 4239 O O . ALA B 1 271 ? 80.951 84.463 26.724 1.00 71.26 320 ALA A O 1
ATOM 4241 N N . THR B 1 272 ? 79.796 82.895 25.595 1.00 74.01 321 THR A N 1
ATOM 4242 C CA . THR B 1 272 ? 80.877 82.541 24.696 1.00 74.01 321 THR A CA 1
ATOM 4243 C C . THR B 1 272 ? 80.564 83.033 23.292 1.00 74.01 321 THR A C 1
ATOM 4244 O O . THR B 1 272 ? 79.501 83.597 23.031 1.00 74.01 321 THR A O 1
ATOM 4248 N N . ALA B 1 273 ? 81.511 82.812 22.385 1.00 78.84 322 ALA A N 1
ATOM 4249 C CA . ALA B 1 273 ? 81.322 83.194 20.994 1.00 78.84 322 ALA A CA 1
ATOM 4250 C C . ALA B 1 273 ? 80.116 82.469 20.420 1.00 78.84 322 ALA A C 1
ATOM 4251 O O . ALA B 1 273 ? 80.079 81.236 20.395 1.00 78.84 322 ALA A O 1
ATOM 4253 N N . ALA B 1 274 ? 79.122 83.244 19.975 1.00 79.84 323 ALA A N 1
ATOM 4254 C CA . ALA B 1 274 ? 77.859 82.662 19.531 1.00 79.84 323 ALA A CA 1
ATOM 4255 C C . ALA B 1 274 ? 78.074 81.623 18.440 1.00 79.84 323 ALA A C 1
ATOM 4256 O O . ALA B 1 274 ? 77.593 80.488 18.547 1.00 79.84 323 ALA A O 1
ATOM 4258 N N . SER B 1 275 ? 78.811 81.983 17.390 1.00 82.78 324 SER A N 1
ATOM 4259 C CA . SER B 1 275 ? 78.994 81.064 16.275 1.00 82.78 324 SER A CA 1
ATOM 4260 C C . SER B 1 275 ? 79.927 79.916 16.634 1.00 82.78 324 SER A C 1
ATOM 4261 O O . SER B 1 275 ? 80.077 78.973 15.850 1.00 82.78 324 SER A O 1
ATOM 4264 N N . ARG B 1 276 ? 80.561 79.973 17.799 1.00 79.24 325 ARG A N 1
ATOM 4265 C CA . ARG B 1 276 ? 81.467 78.913 18.214 1.00 79.24 325 ARG A CA 1
ATOM 4266 C C . ARG B 1 276 ? 80.691 77.730 18.776 1.00 79.24 325 ARG A C 1
ATOM 4267 O O . ARG B 1 276 ? 79.625 77.893 19.374 1.00 79.24 325 ARG A O 1
ATOM 4275 N N . ASP B 1 277 ? 81.231 76.532 18.567 1.00 78.31 326 ASP A N 1
ATOM 4276 C CA . ASP B 1 277 ? 80.656 75.328 19.148 1.00 78.31 326 ASP A CA 1
ATOM 4277 C C . ASP B 1 277 ? 80.752 75.412 20.661 1.00 78.31 326 ASP A C 1
ATOM 4278 O O . ASP B 1 277 ? 81.829 75.660 21.209 1.00 78.31 326 ASP A O 1
ATOM 4283 N N . SER B 1 278 ? 79.628 75.201 21.339 1.00 74.44 327 SER A N 1
ATOM 4284 C CA . SER B 1 278 ? 79.611 75.392 22.781 1.00 74.44 327 SER A CA 1
ATOM 4285 C C . SER B 1 278 ? 80.364 74.281 23.492 1.00 74.44 327 SER A C 1
ATOM 4286 O O . SER B 1 278 ? 81.377 74.532 24.151 1.00 74.44 327 SER A O 1
ATOM 4289 N N . GLN B 1 279 ? 79.908 73.038 23.332 1.00 74.81 328 GLN A N 1
ATOM 4290 C CA . GLN B 1 279 ? 80.294 71.970 24.249 1.00 74.81 328 GLN A CA 1
ATOM 4291 C C . GLN B 1 279 ? 81.804 71.833 24.382 1.00 74.81 328 GLN A C 1
ATOM 4292 O O . GLN B 1 279 ? 82.308 71.438 25.439 1.00 74.81 328 GLN A O 1
ATOM 4298 N N . VAL B 1 280 ? 82.549 72.176 23.333 1.00 72.47 329 VAL A N 1
ATOM 4299 C CA . VAL B 1 280 ? 83.997 72.160 23.477 1.00 72.47 329 VAL A CA 1
ATOM 4300 C C . VAL B 1 280 ? 84.445 73.240 24.447 1.00 72.47 329 VAL A C 1
ATOM 4301 O O . VAL B 1 280 ? 85.383 73.032 25.224 1.00 72.47 329 VAL A O 1
ATOM 4305 N N . VAL B 1 281 ? 83.778 74.395 24.444 1.00 67.92 330 VAL A N 1
ATOM 4306 C CA . VAL B 1 281 ? 84.182 75.477 25.337 1.00 67.92 330 VAL A CA 1
ATOM 4307 C C . VAL B 1 281 ? 84.022 75.051 26.786 1.00 67.92 330 VAL A C 1
ATOM 4308 O O . VAL B 1 281 ? 84.944 75.188 27.598 1.00 67.92 330 VAL A O 1
ATOM 4312 N N . ARG B 1 282 ? 82.850 74.522 27.136 1.00 66.63 331 ARG A N 1
ATOM 4313 C CA . ARG B 1 282 ? 82.646 74.113 28.517 1.00 66.63 331 ARG A CA 1
ATOM 4314 C C . ARG B 1 282 ? 83.492 72.904 28.864 1.00 66.63 331 ARG A C 1
ATOM 4315 O O . ARG B 1 282 ? 83.920 72.766 30.013 1.00 66.63 331 ARG A O 1
ATOM 4323 N N . ARG B 1 283 ? 83.762 72.026 27.900 1.00 67.27 332 ARG A N 1
ATOM 4324 C CA . ARG B 1 283 ? 84.684 70.934 28.180 1.00 67.27 332 ARG A CA 1
ATOM 4325 C C . ARG B 1 283 ? 86.056 71.478 28.544 1.00 67.27 332 ARG A C 1
ATOM 4326 O O . ARG B 1 283 ? 86.690 71.015 29.500 1.00 67.27 332 ARG A O 1
ATOM 4334 N N . GLU B 1 284 ? 86.512 72.491 27.813 1.00 67.11 333 GLU A N 1
ATOM 4335 C CA . GLU B 1 284 ? 87.809 73.083 28.104 1.00 67.11 333 GLU A CA 1
ATOM 4336 C C . GLU B 1 284 ? 87.801 73.780 29.456 1.00 67.11 333 GLU A C 1
ATOM 4337 O O . GLU B 1 284 ? 88.789 73.728 30.194 1.00 67.11 333 GLU A O 1
ATOM 4343 N N . ILE B 1 285 ? 86.699 74.450 29.788 1.00 61.59 334 ILE A N 1
ATOM 4344 C CA . ILE B 1 285 ? 86.580 75.081 31.098 1.00 61.59 334 ILE A CA 1
ATOM 4345 C C . ILE B 1 285 ? 86.696 74.034 32.192 1.00 61.59 334 ILE A C 1
ATOM 4346 O O . ILE B 1 285 ? 87.393 74.225 33.194 1.00 61.59 334 ILE A O 1
ATOM 4351 N N . ALA B 1 286 ? 85.993 72.917 32.021 1.00 64.42 335 ALA A N 1
ATOM 4352 C CA . ALA B 1 286 ? 86.057 71.853 33.009 1.00 64.42 335 ALA A CA 1
ATOM 4353 C C . ALA B 1 286 ? 87.473 71.328 33.142 1.00 64.42 335 ALA A C 1
ATOM 4354 O O . ALA B 1 286 ? 87.935 71.042 34.250 1.00 64.42 335 ALA A O 1
ATOM 4356 N N . LYS B 1 287 ? 88.183 71.207 32.024 1.00 66.06 336 LYS A N 1
ATOM 4357 C CA . LYS B 1 287 ? 89.558 70.736 32.104 1.00 66.06 336 LYS A CA 1
ATOM 4358 C C . LYS B 1 287 ? 90.434 71.739 32.837 1.00 66.06 336 LYS A C 1
ATOM 4359 O O . LYS B 1 287 ? 91.236 71.356 33.690 1.00 66.06 336 LYS A O 1
ATOM 4365 N N . ALA B 1 288 ? 90.276 73.028 32.546 1.00 64.72 337 ALA A N 1
ATOM 4366 C CA . ALA B 1 288 ? 91.083 74.037 33.224 1.00 64.72 337 ALA A CA 1
ATOM 4367 C C . ALA B 1 288 ? 90.833 74.015 34.723 1.00 64.72 337 ALA A C 1
ATOM 4368 O O . ALA B 1 288 ? 91.773 74.023 35.529 1.00 64.72 337 ALA A O 1
ATOM 4370 N N . LEU B 1 289 ? 89.563 73.971 35.114 1.00 60.93 338 LEU A N 1
ATOM 4371 C CA . LEU B 1 289 ? 89.222 73.988 36.529 1.00 60.93 338 LEU A CA 1
ATOM 4372 C C . LEU B 1 289 ? 89.725 72.731 37.224 1.00 60.93 338 LEU A C 1
ATOM 4373 O O . LEU B 1 289 ? 90.514 72.808 38.171 1.00 60.93 338 LEU A O 1
ATOM 4378 N N . SER B 1 290 ? 89.303 71.557 36.754 1.00 61.09 339 SER A N 1
ATOM 4379 C CA . SER B 1 290 ? 89.806 70.319 37.329 1.00 61.09 339 SER A CA 1
ATOM 4380 C C . SER B 1 290 ? 91.316 70.194 37.223 1.00 61.09 339 SER A C 1
ATOM 4381 O O . SER B 1 290 ? 91.890 69.310 37.862 1.00 61.09 339 SER A O 1
ATOM 4384 N N . LYS B 1 291 ? 91.972 71.043 36.434 1.00 64.97 340 LYS A N 1
ATOM 4385 C CA . LYS B 1 291 ? 93.426 71.068 36.422 1.00 64.97 340 LYS A CA 1
ATOM 4386 C C . LYS B 1 291 ? 93.965 71.903 37.573 1.00 64.97 340 LYS A C 1
ATOM 4387 O O . LYS B 1 291 ? 94.929 71.510 38.238 1.00 64.97 340 LYS A O 1
ATOM 4393 N N . SER B 1 292 ? 93.359 73.062 37.821 1.00 60.77 341 SER A N 1
ATOM 4394 C CA . SER B 1 292 ? 93.843 73.900 38.910 1.00 60.77 341 SER A CA 1
ATOM 4395 C C . SER B 1 292 ? 93.562 73.277 40.267 1.00 60.77 341 SER A C 1
ATOM 4396 O O . SER B 1 292 ? 94.401 73.348 41.169 1.00 60.77 341 SER A O 1
ATOM 4399 N N . PHE B 1 293 ? 92.392 72.676 40.443 1.00 54.91 342 PHE A N 1
ATOM 4400 C CA . PHE B 1 293 ? 92.044 72.137 41.747 1.00 54.91 342 PHE A CA 1
ATOM 4401 C C . PHE B 1 293 ? 90.905 71.146 41.599 1.00 54.91 342 PHE A C 1
ATOM 4402 O O . PHE B 1 293 ? 90.074 71.263 40.698 1.00 54.91 342 PHE A O 1
ATOM 4410 N N . THR B 1 294 ? 90.877 70.177 42.505 1.00 54.75 343 THR A N 1
ATOM 4411 C CA . THR B 1 294 ? 89.860 69.141 42.469 1.00 54.75 343 THR A CA 1
ATOM 4412 C C . THR B 1 294 ? 88.479 69.757 42.660 1.00 54.75 343 THR A C 1
ATOM 4413 O O . THR B 1 294 ? 88.328 70.810 43.283 1.00 54.75 343 THR A O 1
ATOM 4417 N N . MET B 1 295 ? 87.470 69.104 42.097 1.00 51.28 344 MET A N 1
ATOM 4418 C CA . MET B 1 295 ? 86.088 69.549 42.164 1.00 51.28 344 MET A CA 1
ATOM 4419 C C . MET B 1 295 ? 85.235 68.505 42.868 1.00 51.28 344 MET A C 1
ATOM 4420 O O . MET B 1 295 ? 85.726 67.507 43.393 1.00 51.28 344 MET A O 1
ATOM 4425 N N . HIS B 1 296 ? 83.936 68.761 42.872 1.00 46.05 345 HIS A N 1
ATOM 4426 C CA . HIS B 1 296 ? 82.942 67.744 43.180 1.00 46.05 345 HIS A CA 1
ATOM 4427 C C . HIS B 1 296 ? 81.748 67.787 42.245 1.00 46.05 345 HIS A C 1
ATOM 4428 O O . HIS B 1 296 ? 81.008 66.801 42.178 1.00 46.05 345 HIS A O 1
ATOM 4435 N N . SER B 1 297 ? 81.539 68.880 41.512 1.00 43.78 346 SER A N 1
ATOM 4436 C CA . SER B 1 297 ? 80.511 68.988 40.487 1.00 43.78 346 SER A CA 1
ATOM 4437 C C . SER B 1 297 ? 80.659 70.327 39.786 1.00 43.78 346 SER A C 1
ATOM 4438 O O . SER B 1 297 ? 81.183 71.273 40.371 1.00 43.78 346 SER A O 1
ATOM 4441 N N . LEU B 1 298 ? 80.213 70.427 38.541 1.00 43.88 347 LEU A N 1
ATOM 4442 C CA . LEU B 1 298 ? 80.221 71.699 37.833 1.00 43.88 347 LEU A CA 1
ATOM 4443 C C . LEU B 1 298 ? 78.996 71.752 36.948 1.00 43.88 347 LEU A C 1
ATOM 4444 O O . LEU B 1 298 ? 78.703 70.784 36.245 1.00 43.88 347 LEU A O 1
ATOM 4449 N N . THR B 1 299 ? 78.286 72.867 36.973 1.00 43.10 348 THR A N 1
ATOM 4450 C CA . THR B 1 299 ? 77.146 73.059 36.086 1.00 43.10 348 THR A CA 1
ATOM 4451 C C . THR B 1 299 ? 77.302 74.417 35.414 1.00 43.10 348 THR A C 1
ATOM 4452 O O . THR B 1 299 ? 76.736 75.411 35.867 1.00 43.10 348 THR A O 1
ATOM 4456 N N . ILE B 1 300 ? 78.049 74.449 34.319 1.00 47.95 349 ILE A N 1
ATOM 4457 C CA . ILE B 1 300 ? 78.267 75.670 33.554 1.00 47.95 349 ILE A CA 1
ATOM 4458 C C . ILE B 1 300 ? 77.137 75.814 32.548 1.00 47.95 349 ILE A C 1
ATOM 4459 O O . ILE B 1 300 ? 76.940 74.938 31.703 1.00 47.95 349 ILE A O 1
ATOM 4464 N N . GLN B 1 301 ? 76.401 76.919 32.620 1.00 50.45 350 GLN A N 1
ATOM 4465 C CA . GLN B 1 301 ? 75.159 76.985 31.862 1.00 50.45 350 GLN A CA 1
ATOM 4466 C C . GLN B 1 301 ? 75.395 77.230 30.381 1.00 50.45 350 GLN A C 1
ATOM 4467 O O . GLN B 1 301 ? 74.557 76.851 29.558 1.00 50.45 350 GLN A O 1
ATOM 4473 N N . MET B 1 302 ? 76.510 77.858 30.018 1.00 57.33 351 MET A N 1
ATOM 4474 C CA . MET B 1 302 ? 76.833 78.149 28.621 1.00 57.33 351 MET A CA 1
ATOM 4475 C C . MET B 1 302 ? 75.730 78.975 27.955 1.00 57.33 351 MET A C 1
ATOM 4476 O O . MET B 1 302 ? 75.045 78.526 27.040 1.00 57.33 351 MET A O 1
ATOM 4481 N N . GLU B 1 303 ? 75.567 80.201 28.435 1.00 68.55 352 GLU A N 1
ATOM 4482 C CA . GLU B 1 303 ? 74.593 81.104 27.850 1.00 68.55 352 GLU A CA 1
ATOM 4483 C C . GLU B 1 303 ? 75.086 81.588 26.488 1.00 68.55 352 GLU A C 1
ATOM 4484 O O . GLU B 1 303 ? 76.106 81.133 25.965 1.00 68.55 352 GLU A O 1
ATOM 4490 N N . SER B 1 304 ? 74.324 82.495 25.889 1.00 74.43 353 SER A N 1
ATOM 4491 C CA . SER B 1 304 ? 74.662 83.022 24.573 1.00 74.43 353 SER A CA 1
ATOM 4492 C C . SER B 1 304 ? 75.269 84.415 24.678 1.00 74.43 353 SER A C 1
ATOM 4493 O O . SER B 1 304 ? 75.412 84.952 25.775 1.00 74.43 353 SER A O 1
ATOM 4496 N N . PRO B 1 305 ? 75.628 85.006 23.530 1.00 71.92 354 PRO A N 1
ATOM 4497 C CA . PRO B 1 305 ? 76.216 86.346 23.484 1.00 71.92 354 PRO A CA 1
ATOM 4498 C C . PRO B 1 305 ? 75.233 87.371 24.026 1.00 71.92 354 PRO A C 1
ATOM 4499 O O . PRO B 1 305 ? 75.633 88.291 24.739 1.00 71.92 354 PRO A O 1
ATOM 4503 N N . VAL B 1 306 ? 73.958 87.216 23.685 1.00 80.93 355 VAL A N 1
ATOM 4504 C CA . VAL B 1 306 ? 72.937 88.137 24.162 1.00 80.93 355 VAL A CA 1
ATOM 4505 C C . VAL B 1 306 ? 72.809 88.048 25.680 1.00 80.93 355 VAL A C 1
ATOM 4506 O O . VAL B 1 306 ? 72.766 86.957 26.247 1.00 80.93 355 VAL A O 1
ATOM 4510 N N . ASP B 1 307 ? 72.720 89.213 26.314 1.00 84.34 356 ASP A N 1
ATOM 4511 C CA . ASP B 1 307 ? 72.593 89.357 27.760 1.00 84.34 356 ASP A CA 1
ATOM 4512 C C . ASP B 1 307 ? 72.114 90.780 27.980 1.00 84.34 356 ASP A C 1
ATOM 4513 O O . ASP B 1 307 ? 72.546 91.684 27.268 1.00 84.34 356 ASP A O 1
ATOM 4518 N N . GLN B 1 308 ? 71.232 91.007 28.948 1.00 96.32 357 GLN A N 1
ATOM 4519 C CA . GLN B 1 308 ? 70.769 92.381 29.149 1.00 96.32 357 GLN A CA 1
ATOM 4520 C C . GLN B 1 308 ? 71.646 93.019 30.221 1.00 96.32 357 GLN A C 1
ATOM 4521 O O . GLN B 1 308 ? 71.282 93.118 31.395 1.00 96.32 357 GLN A O 1
ATOM 4527 N N . ASP B 1 309 ? 72.825 93.465 29.787 1.00 96.67 358 ASP A N 1
ATOM 4528 C CA . ASP B 1 309 ? 73.878 93.920 30.695 1.00 96.67 358 ASP A CA 1
ATOM 4529 C C . ASP B 1 309 ? 73.416 94.947 31.721 1.00 96.67 358 ASP A C 1
ATOM 4530 O O . ASP B 1 309 ? 73.685 94.747 32.916 1.00 96.67 358 ASP A O 1
ATOM 4535 N N . PRO B 1 310 ? 72.734 96.039 31.356 1.00 98.03 359 PRO A N 1
ATOM 4536 C CA . PRO B 1 310 ? 72.296 96.991 32.389 1.00 98.03 359 PRO A CA 1
ATOM 4537 C C . PRO B 1 310 ? 71.333 96.395 33.399 1.00 98.03 359 PRO A C 1
ATOM 4538 O O . PRO B 1 310 ? 71.110 97.005 34.451 1.00 98.03 359 PRO A O 1
ATOM 4542 N N . ASP B 1 311 ? 70.755 95.228 33.119 1.00 100.89 360 ASP A N 1
ATOM 4543 C CA . ASP B 1 311 ? 69.804 94.601 34.024 1.00 100.89 360 ASP A CA 1
ATOM 4544 C C . ASP B 1 311 ? 70.395 93.434 34.803 1.00 100.89 360 ASP A C 1
ATOM 4545 O O . ASP B 1 311 ? 69.719 92.892 35.685 1.00 100.89 360 ASP A O 1
ATOM 4550 N N . CYS B 1 312 ? 71.641 93.053 34.521 1.00 100.58 361 CYS A N 1
ATOM 4551 C CA . CYS B 1 312 ? 72.294 91.946 35.206 1.00 100.58 361 CYS A CA 1
ATOM 4552 C C . CYS B 1 312 ? 72.703 92.286 36.621 1.00 100.58 361 CYS A C 1
ATOM 4553 O O . CYS B 1 312 ? 73.483 91.532 37.201 1.00 100.58 361 CYS A O 1
ATOM 4556 N N . LEU B 1 313 ? 72.231 93.403 37.178 1.00 94.79 362 LEU A N 1
ATOM 4557 C CA . LEU B 1 313 ? 72.595 93.761 38.544 1.00 94.79 362 LEU A CA 1
ATOM 4558 C C . LEU B 1 313 ? 72.425 92.589 39.498 1.00 94.79 362 LEU A C 1
ATOM 4559 O O . LEU B 1 313 ? 73.199 92.447 40.451 1.00 94.79 362 LEU A O 1
ATOM 4564 N N . PHE B 1 314 ? 71.432 91.729 39.253 1.00 92.52 363 PHE A N 1
ATOM 4565 C CA . PHE B 1 314 ? 71.295 90.521 40.059 1.00 92.52 363 PHE A CA 1
ATOM 4566 C C . PHE B 1 314 ? 72.488 89.598 39.877 1.00 92.52 363 PHE A C 1
ATOM 4567 O O . PHE B 1 314 ? 72.706 88.702 40.695 1.00 92.52 363 PHE A O 1
ATOM 4575 N N . CYS B 1 315 ? 73.262 89.789 38.813 1.00 82.53 364 CYS A N 1
ATOM 4576 C CA . CYS B 1 315 ? 74.444 88.977 38.567 1.00 82.53 364 CYS A CA 1
ATOM 4577 C C . CYS B 1 315 ? 75.587 89.832 38.041 1.00 82.53 364 CYS A C 1
ATOM 4578 O O . CYS B 1 315 ? 76.457 89.346 37.317 1.00 82.53 364 CYS A O 1
ATOM 4581 N N . GLU B 1 316 ? 75.582 91.118 38.384 1.00 81.65 365 GLU A N 1
ATOM 4582 C CA . GLU B 1 316 ? 76.638 92.024 37.958 1.00 81.65 365 GLU A CA 1
ATOM 4583 C C . GLU B 1 316 ? 77.993 91.509 38.419 1.00 81.65 365 GLU A C 1
ATOM 4584 O O . GLU B 1 316 ? 78.788 91.047 37.596 1.00 81.65 365 GLU A O 1
ATOM 4590 N N . ASP B 1 317 ? 78.218 91.513 39.736 1.00 74.46 366 ASP A N 1
ATOM 4591 C CA . ASP B 1 317 ? 79.366 90.934 40.428 1.00 74.46 366 ASP A CA 1
ATOM 4592 C C . ASP B 1 317 ? 79.163 90.994 41.934 1.00 74.46 366 ASP A C 1
ATOM 4593 O O . ASP B 1 317 ? 78.431 91.857 42.431 1.00 74.46 366 ASP A O 1
ATOM 4598 N N . PRO B 1 318 ? 79.777 90.086 42.685 1.00 68.95 367 PRO A N 1
ATOM 4599 C CA . PRO B 1 318 ? 79.797 90.222 44.143 1.00 68.95 367 PRO A CA 1
ATOM 4600 C C . PRO B 1 318 ? 80.414 91.538 44.569 1.00 68.95 367 PRO A C 1
ATOM 4601 O O . PRO B 1 318 ? 81.573 91.823 44.251 1.00 68.95 367 PRO A O 1
ATOM 4605 N N . CYS B 1 319 ? 79.632 92.343 45.288 1.00 74.02 368 CYS A N 1
ATOM 4606 C CA . CYS B 1 319 ? 80.046 93.702 45.617 1.00 74.02 368 CYS A CA 1
ATOM 4607 C C . CYS B 1 319 ? 81.370 93.707 46.373 1.00 74.02 368 CYS A C 1
ATOM 4608 O O . CYS B 1 319 ? 82.378 94.225 45.881 1.00 74.02 368 CYS A O 1
ATOM 4611 N N . ASP B 1 320 ? 81.387 93.118 47.564 1.00 72.83 369 ASP A N 1
ATOM 4612 C CA . ASP B 1 320 ? 82.579 93.094 48.407 1.00 72.83 369 ASP A CA 1
ATOM 4613 C C . ASP B 1 320 ? 83.137 94.494 48.634 1.00 72.83 369 ASP A C 1
ATOM 4614 O O . ASP B 1 320 ? 82.429 95.489 48.488 1.00 72.83 369 ASP A O 1
#

Solvent-accessible surface area: 29812 Å² total; per-residue (Å²): 24,47,39,108,100,120,93,56,81,97,85,62,39,150,2,77,183,46,0,66,42,0,18,46,49,0,102,111,61,31,72,51,57,49,81,34,6,160,144,62,49,91,150,48,24,72,104,26,8,50,33,5,90,64,1,20,76,8,0,104,55,4,44,109,7,3,126,25,12,55,82,81,65,22,37,78,5,6,13,3,68,50,3,12,16,0,35,10,4,24,72,4,0,42,55,10,80,62,46,16,39,81,63,46,148,82,4,42,82,82,73,123,150,69,137,62,137,96,97,14,60,79,65,35,119,20,2,50,28,5,26,53,6,2,80,58,1,15,89,44,0,119,105,78,42,0,1,1,47,1,0,35,15,4,2,36,2,16,26,57,32,6,46,1,48,45,72,4,3,66,82,23,94,141,109,82,82,135,78,104,21,21,2,109,13,12,77,92,27,2,93,74,6,37,57,26,0,95,88,2,30,121,5,0,33,22,3,0,11,1,0,1,5,124,101,34,80,12,56,32,6,33,126,58,0,72,86,20,101,5,12,108,51,9,16,19,2,28,2,2,0,1,6,46,108,36,13,3,0,5,0,7,0,3,3,36,68,124,96,92,36,63,74,1,13,127,77,0,25,128,19,0,57,162,66,33,110,28,67,30,26,7,0,4,11,7,27,56,123,27,98,105,138,83,12,132,128,11,116,83,29,104,125,23,47,39,107,99,121,91,54,80,98,83,63,39,146,1,75,186,45,0,65,40,0,18,47,50,0,101,110,60,30,73,51,56,48,80,34,7,163,145,64,50,93,148,49,23,74,106,39,8,49,38,11,88,62,1,20,74,8,0,106,53,4,46,106,7,3,125,24,12,56,84,80,64,22,37,75,5,5,12,3,68,48,2,12,16,0,33,9,3,23,72,4,0,40,55,7,80,63,34,14,39,83,52,46,149,82,3,44,81,83,75,122,148,67,136,64,138,99,99,15,63,80,64,34,118,20,3,50,29,12,25,53,4,10,83,57,1,15,88,43,0,123,104,75,43,0,2,2,48,0,0,34,14,3,2,37,2,5,25,58,23,10,47,1,48,44,74,4,3,67,82,22,97,142,106,84,81,134,78,102,21,21,2,107,12,12,76,90,26,2,94,73,4,38,58,25,0,96,90,2,31,124,6,0,32,24,4,0,12,1,0,1,6,123,102,31,81,12,57,32,6,31,124,59,0,74,85,20,100,5,12,108,51,9,16,20,3,30,1,2,0,2,6,45,109,36,14,3,0,5,0,8,0,3,4,34,69,124,96,92,37,64,75,1,13,134,78,0,26,127,20,0,56,160,66,33,110,27,65,30,27,7,0,5,13,7,22,55,114,30,104,106,135,87,12,132,127,11,115,82,28,103,124

B-factor: mean 67.05, std 18.45, range [33.84, 121.75]

GO terms:
  GO:0030667 secretory granule membrane (C, IDA)
  GO:0140826 zinc:proton antiporter activity (F, IDA)
  GO:0005886 plasma membrane (C, EXP)
  GO:0062111 zinc ion import into organelle (P, IMP)
  GO:0005385 zinc ion transmembrane transporter activity (F, TAS)
  GO:0000139 Golgi membrane (C, TAS)
  GO:0030667 secretory granule membrane (C, TAS)
  GO:0030070 insulin processing (P, TAS)
  GO:0071577 zinc ion transmembrane transport (P, TAS)
  GO:0005515 protein binding (F, IPI)
  GO:0005385 zinc ion transmembrane transporter activity (F, IDA)
  GO:0005886 plasma membrane (C, IDA)
  GO:0030141 secretory granule (C, IDA)
  GO:0006829 zinc ion transport (P, IDA)
  GO:0008270 zinc ion binding (F, IC)
  GO:0009749 response to glucose (P, IMP)
  GO:0030073 insulin secretion (P, IMP)